Protein AF-A0A1E3X2F4-F1 (afdb_monomer_lite)

InterPro domains:
  IPR011518 Transposase, Rhodopirellula-type [PF07592] (259-583)

Structure (mmCIF, N/CA/C/O backbone):
data_AF-A0A1E3X2F4-F1
#
_entry.id   AF-A0A1E3X2F4-F1
#
loop_
_atom_site.group_PDB
_atom_site.id
_atom_site.type_symbol
_atom_site.label_atom_id
_atom_site.label_alt_id
_atom_site.label_comp_id
_atom_site.label_asym_id
_atom_site.label_entity_id
_atom_site.label_seq_id
_atom_site.pdbx_PDB_ins_code
_atom_site.Cartn_x
_atom_site.Cartn_y
_atom_site.Cartn_z
_atom_site.occupancy
_atom_site.B_iso_or_equiv
_atom_site.auth_seq_id
_atom_site.auth_comp_id
_atom_site.auth_asym_id
_atom_site.auth_atom_id
_atom_site.pdbx_PDB_model_num
ATOM 1 N N . MET A 1 1 ? -54.433 -68.604 -12.512 1.00 38.53 1 MET A N 1
ATOM 2 C CA . MET A 1 1 ? -53.400 -68.621 -13.572 1.00 38.53 1 MET A CA 1
ATOM 3 C C . MET A 1 1 ? -52.615 -67.320 -13.509 1.00 38.53 1 MET A C 1
ATOM 5 O O . MET A 1 1 ? -53.111 -66.286 -13.938 1.00 38.53 1 MET A O 1
ATOM 9 N N . VAL A 1 2 ? -51.436 -67.338 -12.883 1.00 40.03 2 VAL A N 1
ATOM 10 C CA . VAL A 1 2 ? -50.566 -66.157 -12.807 1.00 40.03 2 VAL A CA 1
ATOM 11 C C . VAL A 1 2 ? -49.988 -65.940 -14.199 1.00 40.03 2 VAL A C 1
ATOM 13 O O . VAL A 1 2 ? -49.239 -66.771 -14.701 1.00 40.03 2 VAL A O 1
ATOM 16 N N . ASN A 1 3 ? -50.406 -64.857 -14.847 1.00 39.03 3 ASN A N 1
ATOM 17 C CA . ASN A 1 3 ? -49.977 -64.481 -16.185 1.00 39.03 3 ASN A CA 1
ATOM 18 C C . ASN A 1 3 ? -48.478 -64.136 -16.125 1.00 39.03 3 ASN A C 1
ATOM 20 O O . ASN A 1 3 ? -48.104 -63.013 -15.774 1.00 39.03 3 ASN A O 1
ATOM 24 N N . ILE A 1 4 ? -47.606 -65.124 -16.363 1.00 51.66 4 ILE A N 1
ATOM 25 C CA . ILE A 1 4 ? -46.156 -64.923 -16.415 1.00 51.66 4 ILE A CA 1
ATOM 26 C C . ILE A 1 4 ? -45.914 -63.985 -17.593 1.00 51.66 4 ILE A C 1
ATOM 28 O O . ILE A 1 4 ? -45.922 -64.408 -18.745 1.00 51.66 4 ILE A O 1
ATOM 32 N N . LYS A 1 5 ? -45.738 -62.688 -17.311 1.00 61.31 5 LYS A N 1
ATOM 33 C CA . LYS A 1 5 ? -45.392 -61.688 -18.324 1.00 61.31 5 LYS A CA 1
ATOM 34 C C . LYS A 1 5 ? -44.073 -62.105 -18.978 1.00 61.31 5 LYS A C 1
ATOM 36 O O . LYS A 1 5 ? -42.988 -61.831 -18.468 1.00 61.31 5 LYS A O 1
ATOM 41 N N . THR A 1 6 ? -44.156 -62.781 -20.117 1.00 65.81 6 THR A N 1
ATOM 42 C CA . THR A 1 6 ? -43.002 -63.150 -20.933 1.00 65.81 6 THR A CA 1
ATOM 43 C C . THR A 1 6 ? -42.505 -61.914 -21.674 1.00 65.81 6 THR A C 1
ATOM 45 O O . THR A 1 6 ? -43.051 -61.500 -22.699 1.00 65.81 6 THR A O 1
ATOM 48 N N . TYR A 1 7 ? -41.460 -61.293 -21.132 1.00 78.88 7 TYR A N 1
ATOM 49 C CA . TYR A 1 7 ? -40.773 -60.165 -21.756 1.00 78.88 7 TYR A CA 1
ATOM 50 C C . TYR A 1 7 ? -39.941 -60.661 -22.947 1.00 78.88 7 TYR A C 1
ATOM 52 O O . TYR A 1 7 ? -38.966 -61.388 -22.765 1.00 78.88 7 TYR A O 1
ATOM 60 N N . SER A 1 8 ? -40.321 -60.281 -24.169 1.00 82.06 8 SER A N 1
ATOM 61 C CA . SER A 1 8 ? -39.659 -60.725 -25.404 1.00 82.06 8 SER A CA 1
ATOM 62 C C . SER A 1 8 ? -38.738 -59.646 -25.977 1.00 82.06 8 SER A C 1
ATOM 64 O O . SER A 1 8 ? -39.164 -58.508 -26.193 1.00 82.06 8 SER A O 1
ATOM 66 N N . SER A 1 9 ? -37.493 -60.016 -26.292 1.00 84.38 9 SER A N 1
ATOM 67 C CA . SER A 1 9 ? -36.526 -59.162 -26.997 1.00 84.38 9 SER A CA 1
ATOM 68 C C . SER A 1 9 ? -36.988 -58.804 -28.419 1.00 84.38 9 SER A C 1
ATOM 70 O O . SER A 1 9 ? -36.629 -57.745 -28.933 1.00 84.38 9 SER A O 1
ATOM 72 N N . ALA A 1 10 ? -37.894 -59.587 -29.023 1.00 85.50 10 ALA A N 1
ATOM 73 C CA . ALA A 1 10 ? -38.487 -59.279 -30.326 1.00 85.50 10 ALA A CA 1
ATOM 74 C C . ALA A 1 10 ? -39.312 -57.976 -30.323 1.00 85.50 10 ALA A C 1
ATOM 76 O O . ALA A 1 10 ? -39.322 -57.259 -31.324 1.00 85.50 10 ALA A O 1
ATOM 77 N N . LYS A 1 11 ? -39.960 -57.626 -29.198 1.00 87.00 11 LYS A N 1
ATOM 78 C CA . LYS A 1 11 ? -40.710 -56.360 -29.066 1.00 87.00 11 LYS A CA 1
ATOM 79 C C . LYS A 1 11 ? -39.778 -55.149 -29.102 1.00 87.00 11 LYS A C 1
ATOM 81 O O . LYS A 1 11 ? -40.048 -54.188 -29.816 1.00 87.00 11 LYS A O 1
ATOM 86 N N . ILE A 1 12 ? -38.650 -55.232 -28.391 1.00 87.62 12 ILE A N 1
ATOM 87 C CA . ILE A 1 12 ? -37.599 -54.205 -28.419 1.00 87.62 12 ILE A CA 1
ATOM 88 C C . ILE A 1 12 ? -37.024 -54.070 -29.831 1.00 87.62 12 ILE A C 1
ATOM 90 O O . ILE A 1 12 ? -36.872 -52.957 -30.329 1.00 87.62 12 ILE A O 1
ATOM 94 N N . LYS A 1 13 ? -36.735 -55.201 -30.488 1.00 89.62 13 LYS A N 1
ATOM 95 C CA . LYS A 1 13 ? -36.186 -55.223 -31.847 1.00 89.62 13 LYS A CA 1
ATOM 96 C C . LYS A 1 13 ? -37.106 -54.508 -32.843 1.00 89.62 13 LYS A C 1
ATOM 98 O O . LYS A 1 13 ? -36.640 -53.599 -33.520 1.00 89.62 13 LYS A O 1
ATOM 103 N N . ARG A 1 14 ? -38.404 -54.840 -32.872 1.00 88.81 14 ARG A N 1
ATOM 104 C CA . ARG A 1 14 ? -39.394 -54.174 -33.744 1.00 88.81 14 ARG A CA 1
ATOM 105 C C . ARG A 1 14 ? -39.491 -52.673 -33.472 1.00 88.81 14 ARG A C 1
ATOM 107 O O . ARG A 1 14 ? -39.509 -51.875 -34.403 1.00 88.81 14 ARG A O 1
ATOM 114 N N . TYR A 1 15 ? -39.496 -52.280 -32.198 1.00 89.69 15 TYR A N 1
ATOM 115 C CA . TYR A 1 15 ? -39.545 -50.868 -31.823 1.00 89.69 15 TYR A CA 1
ATOM 116 C C . TYR A 1 15 ? -38.307 -50.097 -32.312 1.00 89.69 15 TYR A C 1
ATOM 118 O O . TYR A 1 15 ? -38.425 -49.012 -32.876 1.00 89.69 15 TYR A O 1
ATOM 126 N N . LEU A 1 16 ? -37.112 -50.670 -32.151 1.00 89.31 16 LEU A N 1
ATOM 127 C CA . LEU A 1 16 ? -35.869 -50.062 -32.629 1.00 89.31 16 LEU A CA 1
ATOM 128 C C . LEU A 1 16 ? -35.743 -50.069 -34.159 1.00 89.31 16 LEU A C 1
ATOM 130 O O . LEU A 1 16 ? -35.122 -49.167 -34.712 1.00 89.31 16 LEU A O 1
ATOM 134 N N . GLU A 1 17 ? -36.339 -51.038 -34.856 1.00 89.62 17 GLU A N 1
ATOM 135 C CA . GLU A 1 17 ? -36.447 -51.028 -36.322 1.00 89.62 17 GLU A CA 1
ATOM 136 C C . GLU A 1 17 ? -37.331 -49.873 -36.810 1.00 89.62 17 GLU A C 1
ATOM 138 O O . GLU A 1 17 ? -36.963 -49.182 -37.757 1.00 89.62 17 GLU A O 1
ATOM 143 N N . GLN A 1 18 ? -38.447 -49.612 -36.123 1.00 88.62 18 GLN A N 1
ATOM 144 C CA . GLN A 1 18 ? -39.388 -48.551 -36.486 1.00 88.62 18 GLN A CA 1
ATOM 145 C C . GLN A 1 18 ? -38.873 -47.146 -36.131 1.00 88.62 18 GLN A C 1
ATOM 147 O O . GLN A 1 18 ? -38.914 -46.236 -36.956 1.00 88.62 18 GLN A O 1
ATOM 152 N N . TYR A 1 19 ? -38.378 -46.947 -34.906 1.00 87.38 19 TYR A N 1
ATOM 153 C CA . TYR A 1 19 ? -38.035 -45.616 -34.381 1.00 87.38 19 TYR A CA 1
ATOM 154 C C . TYR A 1 19 ? -36.537 -45.281 -34.434 1.00 87.38 19 TYR A C 1
ATOM 156 O O . TYR A 1 19 ? -36.149 -44.166 -34.064 1.00 87.38 19 TYR A O 1
ATOM 164 N N . LYS A 1 20 ? -35.711 -46.216 -34.930 1.00 89.31 20 LYS A N 1
ATOM 165 C CA . LYS A 1 20 ? -34.240 -46.181 -35.078 1.00 89.31 20 LYS A CA 1
ATOM 166 C C . LYS A 1 20 ? -33.445 -46.136 -33.772 1.00 89.31 20 LYS A C 1
ATOM 168 O O . LYS A 1 20 ? -32.431 -46.821 -33.662 1.00 89.31 20 LYS A O 1
ATOM 173 N N . ILE A 1 21 ? -33.887 -45.344 -32.795 1.00 92.38 21 ILE A N 1
ATOM 174 C CA . ILE A 1 21 ? -33.276 -45.231 -31.467 1.00 92.38 21 ILE A CA 1
ATOM 175 C C . ILE A 1 21 ? -34.346 -45.218 -30.372 1.00 92.38 21 ILE A C 1
ATOM 177 O O . ILE A 1 21 ? -35.455 -44.735 -30.600 1.00 92.38 21 ILE A O 1
ATOM 181 N N . ALA A 1 22 ? -34.001 -45.687 -29.174 1.00 92.19 22 ALA A N 1
ATOM 182 C CA . ALA A 1 22 ? -34.878 -45.645 -28.001 1.00 92.19 22 ALA A CA 1
ATOM 183 C C . ALA A 1 22 ? -34.096 -45.333 -26.720 1.00 92.19 22 ALA A C 1
ATOM 185 O O . ALA A 1 22 ? -32.913 -45.662 -26.611 1.00 92.19 22 ALA A O 1
ATOM 186 N N . THR A 1 23 ? -34.753 -44.718 -25.738 1.00 93.19 23 THR A N 1
ATOM 187 C CA . THR A 1 23 ? -34.213 -44.547 -24.384 1.00 93.19 23 THR A CA 1
ATOM 188 C C . THR A 1 23 ? -34.630 -45.699 -23.472 1.00 93.19 23 THR A C 1
ATOM 190 O O . THR A 1 23 ? -35.534 -46.471 -23.785 1.00 93.19 23 THR A O 1
ATOM 193 N N . MET A 1 24 ? -34.005 -45.805 -22.298 1.00 91.56 24 MET A N 1
ATOM 194 C CA . MET A 1 24 ? -34.401 -46.797 -21.288 1.00 91.56 24 MET A CA 1
ATOM 195 C C . MET A 1 24 ? -35.886 -46.687 -20.896 1.00 91.56 24 MET A C 1
ATOM 197 O O . MET A 1 24 ? -36.530 -47.709 -20.684 1.00 91.56 24 MET A O 1
ATOM 201 N N . GLU A 1 25 ? -36.439 -45.474 -20.832 1.00 91.56 25 GLU A N 1
ATOM 202 C CA . GLU A 1 25 ? -37.851 -45.259 -20.487 1.00 91.56 25 GLU A CA 1
ATOM 203 C C . GLU A 1 25 ? -38.796 -45.717 -21.604 1.00 91.56 25 GLU A C 1
ATOM 205 O O . GLU A 1 25 ? -39.827 -46.329 -21.331 1.00 91.56 25 GLU A O 1
ATOM 210 N N . ASP A 1 26 ? -38.416 -45.522 -22.868 1.00 90.94 26 ASP A N 1
ATOM 211 C CA . ASP A 1 26 ? -39.188 -46.039 -24.005 1.00 90.94 26 ASP A CA 1
ATOM 212 C C . ASP A 1 26 ? -39.206 -47.572 -23.991 1.00 90.94 26 ASP A C 1
ATOM 214 O O . ASP A 1 26 ? -40.242 -48.205 -24.178 1.00 90.94 26 ASP A O 1
ATOM 218 N N . LEU A 1 27 ? -38.061 -48.186 -23.689 1.00 90.44 27 LEU A N 1
ATOM 219 C CA . LEU A 1 27 ? -37.915 -49.640 -23.644 1.00 90.44 27 LEU A CA 1
ATOM 220 C C . LEU A 1 27 ? -38.674 -50.283 -22.473 1.00 90.44 27 LEU A C 1
ATOM 222 O O . LEU A 1 27 ? -39.227 -51.374 -22.635 1.00 90.44 27 LEU A O 1
ATOM 226 N N . LYS A 1 28 ? -38.751 -49.606 -21.319 1.00 91.38 28 LYS A N 1
ATOM 227 C CA . LYS A 1 28 ? -39.624 -49.997 -20.198 1.00 91.38 28 LYS A CA 1
ATOM 228 C C . LYS A 1 28 ? -41.093 -50.023 -20.616 1.00 91.38 28 LYS A C 1
ATOM 230 O O . LYS A 1 28 ? -41.769 -51.025 -20.381 1.00 91.38 28 LYS A O 1
ATOM 235 N N . LYS A 1 29 ? -41.559 -48.978 -21.315 1.00 90.56 29 LYS A N 1
ATOM 236 C CA . LYS A 1 29 ? -42.928 -48.901 -21.855 1.00 90.56 29 LYS A CA 1
ATOM 237 C C . LYS A 1 29 ? -43.209 -50.020 -22.859 1.00 90.56 29 LYS A C 1
ATOM 239 O O . LYS A 1 29 ? -44.233 -50.685 -22.753 1.00 90.56 29 LYS A O 1
ATOM 244 N N . VAL A 1 30 ? -42.276 -50.292 -23.776 1.00 88.69 30 VAL A N 1
ATOM 245 C CA . VAL A 1 30 ? -42.400 -51.364 -24.786 1.00 88.69 30 VAL A CA 1
ATOM 246 C C . VAL A 1 30 ? -42.500 -52.755 -24.151 1.00 88.69 30 VAL A C 1
ATOM 248 O O . VAL A 1 30 ? -43.237 -53.614 -24.640 1.00 88.69 30 VAL A O 1
ATOM 251 N N . LEU A 1 31 ? -41.764 -52.998 -23.063 1.00 87.69 31 LEU A N 1
ATOM 252 C CA . LEU A 1 31 ? -41.817 -54.266 -22.336 1.00 87.69 31 LEU A CA 1
ATOM 253 C C . LEU A 1 31 ? -42.935 -54.331 -21.283 1.00 87.69 31 LEU A C 1
ATOM 255 O O . LEU A 1 31 ? -43.250 -55.428 -20.828 1.00 87.69 31 LEU A O 1
ATOM 259 N N . GLY A 1 32 ? -43.543 -53.204 -20.905 1.00 85.31 32 GLY A N 1
ATOM 260 C CA . GLY A 1 32 ? -44.568 -53.139 -19.859 1.00 85.31 32 GLY A CA 1
ATOM 261 C C . GLY A 1 32 ? -44.026 -53.468 -18.463 1.00 85.31 32 GLY A C 1
ATOM 262 O O . GLY A 1 32 ? -44.705 -54.150 -17.687 1.00 85.31 32 GLY A O 1
ATOM 263 N N . THR A 1 33 ? -42.788 -53.046 -18.173 1.00 87.00 33 THR A N 1
ATOM 264 C CA . THR A 1 33 ? -42.112 -53.220 -16.877 1.00 87.00 33 THR A CA 1
ATOM 265 C C . THR A 1 33 ? -41.353 -51.961 -16.478 1.00 87.00 33 THR A C 1
ATOM 267 O O . THR A 1 33 ? -40.645 -51.379 -17.295 1.00 87.00 33 THR A O 1
ATOM 270 N N . ASP A 1 34 ? -41.417 -51.598 -15.200 1.00 85.75 34 ASP A N 1
ATOM 271 C CA . ASP A 1 34 ? -40.628 -50.493 -14.643 1.00 85.75 34 ASP A CA 1
ATOM 272 C C . ASP A 1 34 ? -39.233 -50.938 -14.164 1.00 85.75 34 ASP A C 1
ATOM 274 O O . ASP A 1 34 ? -38.370 -50.117 -13.833 1.00 85.75 34 ASP A O 1
ATOM 278 N N . VAL A 1 35 ? -38.961 -52.250 -14.178 1.00 89.06 35 VAL A N 1
ATOM 279 C CA . VAL A 1 35 ? -37.714 -52.835 -13.676 1.00 89.06 35 VAL A CA 1
ATOM 280 C C . VAL A 1 35 ? -36.609 -52.742 -14.730 1.00 89.06 35 VAL A C 1
ATOM 282 O O . VAL A 1 35 ? -36.554 -53.509 -15.695 1.00 89.06 35 VAL A O 1
ATOM 285 N N . ARG A 1 36 ? -35.650 -51.836 -14.500 1.00 88.06 36 ARG A N 1
ATOM 286 C CA . ARG A 1 36 ? -34.497 -51.587 -15.388 1.00 88.06 36 ARG A CA 1
ATOM 287 C C . ARG A 1 36 ? -33.690 -52.851 -15.715 1.00 88.06 36 ARG A C 1
ATOM 289 O O . ARG A 1 36 ? -33.275 -53.026 -16.858 1.00 88.06 36 ARG A O 1
ATOM 296 N N . MET A 1 37 ? -33.470 -53.735 -14.739 1.00 89.00 37 MET A N 1
ATOM 297 C CA . MET A 1 37 ? -32.678 -54.959 -14.936 1.00 89.00 37 MET A CA 1
ATOM 298 C C . MET A 1 37 ? -33.331 -55.945 -15.911 1.00 89.00 37 MET A C 1
ATOM 300 O O . MET A 1 37 ? -32.629 -56.590 -16.691 1.00 89.00 37 MET A O 1
ATOM 304 N N . THR A 1 38 ? -34.663 -56.009 -15.933 1.00 87.75 38 THR A N 1
ATOM 305 C CA . THR A 1 38 ? -35.421 -56.851 -16.869 1.00 87.75 38 THR A CA 1
ATOM 306 C C . THR A 1 38 ? -35.215 -56.389 -18.310 1.00 87.75 38 THR A C 1
ATOM 308 O O . THR A 1 38 ? -34.943 -57.214 -19.184 1.00 87.75 38 THR A O 1
ATOM 311 N N . VAL A 1 39 ? -35.257 -55.072 -18.545 1.00 87.00 39 VAL A N 1
ATOM 312 C CA . VAL A 1 39 ? -34.962 -54.468 -19.853 1.00 87.00 39 VAL A CA 1
ATOM 313 C C . VAL A 1 39 ? -33.504 -54.720 -20.248 1.00 87.00 39 VAL A C 1
ATOM 315 O O . VAL A 1 39 ? -33.247 -55.199 -21.348 1.00 87.00 39 VAL A O 1
ATOM 318 N N . PHE A 1 40 ? -32.547 -54.492 -19.340 1.00 86.69 40 PHE A N 1
ATOM 319 C CA . PHE A 1 40 ? -31.118 -54.730 -19.593 1.00 86.69 40 PHE A CA 1
ATOM 320 C C . PHE A 1 40 ? -30.811 -56.173 -20.004 1.00 86.69 40 PHE A C 1
ATOM 322 O O . PHE A 1 40 ? -30.033 -56.390 -20.932 1.00 86.69 40 PHE A O 1
ATOM 329 N N . ARG A 1 41 ? -31.433 -57.162 -19.347 1.00 87.19 41 ARG A N 1
ATOM 330 C CA . ARG A 1 41 ? -31.260 -58.579 -19.697 1.00 87.19 41 ARG A CA 1
ATOM 331 C C . ARG A 1 41 ? -31.702 -58.863 -21.133 1.00 87.19 41 ARG A C 1
ATOM 333 O O . ARG A 1 41 ? -31.017 -59.595 -21.831 1.00 87.19 41 ARG A O 1
ATOM 340 N N . LYS A 1 42 ? -32.798 -58.245 -21.580 1.00 88.38 42 LYS A N 1
ATOM 341 C CA . LYS A 1 42 ? -33.319 -58.401 -22.947 1.00 88.38 42 LYS A CA 1
ATOM 342 C C . LYS A 1 42 ? -32.574 -57.581 -23.990 1.00 88.38 42 LYS A C 1
ATOM 344 O O . LYS A 1 42 ? -32.486 -58.017 -25.131 1.00 88.38 42 LYS A O 1
ATOM 349 N N . LEU A 1 43 ? -31.976 -56.455 -23.609 1.00 86.62 43 LEU A N 1
ATOM 350 C CA . LEU A 1 43 ? -31.058 -55.728 -24.487 1.00 86.62 43 LEU A CA 1
ATOM 351 C C . LEU A 1 43 ? -29.789 -56.542 -24.775 1.00 86.62 43 LEU A C 1
ATOM 353 O O . LEU A 1 43 ? -29.350 -56.566 -25.915 1.00 86.62 43 LEU A O 1
ATOM 357 N N . LYS A 1 44 ? -29.237 -57.272 -23.794 1.00 86.31 44 LYS A N 1
ATOM 358 C CA . LYS A 1 44 ? -28.046 -58.121 -24.007 1.00 86.31 44 LYS A CA 1
ATOM 359 C C . LYS A 1 44 ? -28.235 -59.225 -25.059 1.00 86.31 44 LYS A C 1
ATOM 361 O O . LYS A 1 44 ? -27.247 -59.702 -25.597 1.00 86.31 44 LYS A O 1
ATOM 366 N N . GLU A 1 45 ? -29.474 -59.624 -25.345 1.00 88.44 45 GLU A N 1
ATOM 367 C CA . GLU A 1 45 ? -29.801 -60.636 -26.362 1.00 88.44 45 GLU A CA 1
ATOM 368 C C . GLU A 1 45 ? -29.762 -60.077 -27.801 1.00 88.44 45 GLU A C 1
ATOM 370 O O . GLU A 1 45 ? -29.898 -60.836 -28.757 1.00 88.44 45 GLU A O 1
ATOM 375 N N . LEU A 1 46 ? -29.615 -58.757 -27.979 1.00 88.12 46 LEU A N 1
ATOM 376 C CA . LEU A 1 46 ? -29.668 -58.090 -29.280 1.00 88.12 46 LEU A CA 1
ATOM 377 C C . LEU A 1 46 ? -28.325 -57.415 -29.617 1.00 88.12 46 LEU A C 1
ATOM 379 O O . LEU A 1 46 ? -27.704 -56.821 -28.733 1.00 88.12 46 LEU A O 1
ATOM 383 N N . PRO A 1 47 ? -27.899 -57.415 -30.896 1.00 88.38 47 PRO A N 1
ATOM 384 C CA . PRO A 1 47 ? -26.725 -56.667 -31.341 1.00 88.38 47 PRO A CA 1
ATOM 385 C C . PRO A 1 47 ? -27.049 -55.167 -31.351 1.00 88.38 47 PRO A C 1
ATOM 387 O O . PRO A 1 47 ? -27.646 -54.634 -32.294 1.00 88.38 47 PRO A O 1
ATOM 390 N N . LEU A 1 48 ? -26.719 -54.494 -30.250 1.00 90.12 48 LEU A N 1
ATOM 391 C CA . LEU A 1 48 ? -27.051 -53.095 -29.990 1.00 90.12 48 LEU A CA 1
ATOM 392 C C . LEU A 1 48 ? -25.800 -52.255 -29.760 1.00 90.12 48 LEU A C 1
ATOM 394 O O . LEU A 1 48 ? -24.811 -52.716 -29.195 1.00 90.12 48 LEU A O 1
ATOM 398 N N . ARG A 1 49 ? -25.910 -50.968 -30.082 1.00 90.50 49 ARG A N 1
ATOM 399 C CA . ARG A 1 49 ? -24.959 -49.934 -29.671 1.00 90.50 49 ARG A CA 1
ATOM 400 C C . ARG A 1 49 ? -25.642 -48.853 -28.861 1.00 90.50 49 ARG A C 1
ATOM 402 O O . ARG A 1 49 ? -26.810 -48.528 -29.075 1.00 90.50 49 ARG A O 1
ATOM 409 N N . THR A 1 50 ? -24.879 -48.285 -27.937 1.00 92.19 50 THR A N 1
ATOM 410 C CA . THR A 1 50 ? -25.280 -47.131 -27.135 1.00 92.19 50 THR A CA 1
ATOM 411 C C . THR A 1 50 ? -24.672 -45.857 -27.693 1.00 92.19 50 THR A C 1
ATOM 413 O O . THR A 1 50 ? -23.545 -45.874 -28.189 1.00 92.19 50 THR A O 1
ATOM 416 N N . SER A 1 51 ? -25.382 -44.741 -27.568 1.00 93.56 51 SER A N 1
ATOM 417 C CA . SER A 1 51 ? -24.866 -43.440 -27.981 1.00 93.56 51 SER A CA 1
ATOM 418 C C . SER A 1 51 ? -23.642 -43.056 -27.150 1.00 93.56 51 SER A C 1
ATOM 420 O O . SER A 1 51 ? -23.657 -43.168 -25.926 1.00 93.56 51 SER A O 1
ATOM 422 N N . TYR A 1 52 ? -22.585 -42.541 -27.775 1.00 92.62 52 TYR A N 1
ATOM 423 C CA . TYR A 1 52 ? -21.513 -41.913 -26.998 1.00 92.62 52 TYR A CA 1
ATOM 424 C C . TYR A 1 52 ? -21.945 -40.530 -26.491 1.00 92.62 52 TYR A C 1
ATOM 426 O O . TYR A 1 52 ? -21.459 -40.070 -25.456 1.00 92.62 52 TYR A O 1
ATOM 434 N N . SER A 1 53 ? -22.888 -39.875 -27.183 1.00 89.31 53 SER A N 1
ATOM 435 C CA . SER A 1 53 ? -23.523 -38.650 -26.698 1.00 89.31 53 SER A CA 1
ATOM 436 C C . SER A 1 53 ? -24.603 -38.947 -25.657 1.00 89.31 53 SER A C 1
ATOM 438 O O . SER A 1 53 ? -25.009 -40.096 -25.454 1.00 89.31 53 SER A O 1
ATOM 440 N N . HIS A 1 54 ? -25.056 -37.904 -24.953 1.00 89.81 54 HIS A N 1
ATOM 441 C CA . HIS A 1 54 ? -26.089 -38.003 -23.913 1.00 89.81 54 HIS A CA 1
ATOM 442 C C . HIS A 1 54 ? -25.794 -39.074 -22.844 1.00 89.81 54 HIS A C 1
ATOM 444 O O . HIS A 1 54 ? -26.718 -39.642 -22.267 1.00 89.81 54 HIS A O 1
ATOM 450 N N . ARG A 1 55 ? -24.509 -39.361 -22.578 1.00 87.56 55 ARG A N 1
ATOM 451 C CA . ARG A 1 55 ? -24.045 -40.325 -21.562 1.00 87.56 55 ARG A CA 1
ATOM 452 C C . ARG A 1 55 ? -24.598 -41.751 -21.750 1.00 87.56 55 ARG A C 1
ATOM 454 O O . ARG A 1 55 ? -24.965 -42.391 -20.768 1.00 87.56 55 ARG A O 1
ATOM 461 N N . GLY A 1 56 ? -24.692 -42.255 -22.985 1.00 87.25 56 GLY A N 1
ATOM 462 C CA . GLY A 1 56 ? -25.169 -43.629 -23.222 1.00 87.25 56 GLY A CA 1
ATOM 463 C C . GLY A 1 56 ? -26.681 -43.812 -23.110 1.00 87.25 56 GLY A C 1
ATOM 464 O O . GLY A 1 56 ? -27.149 -44.935 -22.941 1.00 87.25 56 GLY A O 1
ATOM 465 N N . LYS A 1 57 ? -27.458 -42.722 -23.160 1.00 91.25 57 LYS A N 1
ATOM 466 C CA . LYS A 1 57 ? -28.913 -42.757 -22.947 1.00 91.25 57 LYS A CA 1
ATOM 467 C C . LYS A 1 57 ? -29.684 -43.479 -24.058 1.00 91.25 57 LYS A C 1
ATOM 469 O O . LYS A 1 57 ? -30.740 -44.042 -23.768 1.00 91.25 57 LYS A O 1
ATOM 474 N N . TYR A 1 58 ? -29.192 -43.438 -25.296 1.00 93.19 58 TYR A N 1
ATOM 475 C CA . TYR A 1 58 ? -29.901 -43.970 -26.459 1.00 93.19 58 TYR A CA 1
ATOM 476 C C . TYR A 1 58 ? -29.313 -45.300 -26.922 1.00 93.19 58 TYR A C 1
ATOM 478 O O . TYR A 1 58 ? -28.095 -45.459 -26.971 1.00 93.19 58 TYR A O 1
ATOM 486 N N . TYR A 1 59 ? -30.191 -46.223 -27.304 1.00 93.00 59 TYR A N 1
ATOM 487 C CA . TYR A 1 59 ? -29.871 -47.551 -27.822 1.00 93.00 59 TYR A CA 1
ATOM 488 C C . TYR A 1 59 ? -30.327 -47.654 -29.275 1.00 93.00 59 TYR A C 1
ATOM 490 O O . TYR A 1 59 ? -31.410 -47.175 -29.610 1.00 93.00 59 TYR A O 1
ATOM 498 N N . ALA A 1 60 ? -29.521 -48.294 -30.115 1.00 92.56 60 ALA A N 1
ATOM 499 C CA . ALA A 1 60 ? -29.804 -48.527 -31.527 1.00 92.56 60 ALA A CA 1
ATOM 500 C C . ALA A 1 60 ? -29.361 -49.939 -31.928 1.00 92.56 60 ALA A C 1
ATOM 502 O O . ALA A 1 60 ? -28.372 -50.448 -31.401 1.00 92.56 60 ALA A O 1
ATOM 503 N N . LEU A 1 61 ? -30.078 -50.573 -32.858 1.00 91.62 61 LEU A N 1
ATOM 504 C CA . LEU A 1 61 ? -29.673 -51.862 -33.432 1.00 91.62 61 LEU A CA 1
ATOM 505 C C . LEU A 1 61 ? -28.502 -51.664 -34.387 1.00 91.62 61 LEU A C 1
ATOM 507 O O . LEU A 1 61 ? -28.577 -50.793 -35.249 1.00 91.62 61 LEU A O 1
ATOM 511 N N . GLU A 1 62 ? -27.471 -52.506 -34.298 1.00 88.31 62 GLU A N 1
ATOM 512 C CA . GLU A 1 62 ? -26.276 -52.385 -35.147 1.00 88.31 62 GLU A CA 1
ATOM 513 C C . GLU A 1 62 ? -26.614 -52.368 -36.639 1.00 88.31 62 GLU A C 1
ATOM 515 O O . GLU A 1 62 ? -26.111 -51.523 -37.371 1.00 88.31 62 GLU A O 1
ATOM 520 N N . LYS A 1 63 ? -27.552 -53.215 -37.076 1.00 87.00 63 LYS A N 1
ATOM 521 C CA . LYS A 1 63 ? -28.004 -53.267 -38.475 1.00 87.00 63 LYS A CA 1
ATOM 522 C C . LYS A 1 63 ? -28.670 -51.982 -38.986 1.00 87.00 63 LYS A C 1
ATOM 524 O O . LYS A 1 63 ? -28.769 -51.783 -40.192 1.00 87.00 63 LYS A O 1
ATOM 529 N N . SER A 1 64 ? -29.183 -51.146 -38.084 1.00 84.50 64 SER A N 1
ATOM 530 C CA . SER A 1 64 ? -29.884 -49.903 -38.425 1.00 84.50 64 SER A CA 1
ATOM 531 C C . SER A 1 64 ? -28.937 -48.700 -38.476 1.00 84.50 64 SER A C 1
ATOM 533 O O . SER A 1 64 ? -29.348 -47.620 -38.902 1.00 84.50 64 SER A O 1
ATOM 535 N N . ILE A 1 65 ? -27.688 -48.874 -38.037 1.00 90.19 65 ILE A N 1
ATOM 536 C CA . ILE A 1 65 ? -26.666 -47.833 -37.985 1.00 90.19 65 ILE A CA 1
ATOM 537 C C . ILE A 1 65 ? -25.875 -47.858 -39.291 1.00 90.19 65 ILE A C 1
ATOM 539 O O . ILE A 1 65 ? -25.347 -48.892 -39.691 1.00 90.19 65 ILE A O 1
ATOM 543 N N . LYS A 1 66 ? -25.762 -46.700 -39.942 1.00 90.75 66 LYS A N 1
ATOM 544 C CA . LYS A 1 66 ? -24.922 -46.521 -41.130 1.00 90.75 66 LYS A CA 1
ATOM 545 C C . LYS A 1 66 ? -23.849 -45.494 -40.807 1.00 90.75 66 LYS A C 1
ATOM 547 O O . LYS A 1 66 ? -24.126 -44.300 -40.848 1.00 90.75 66 LYS A O 1
ATOM 552 N N . PHE A 1 67 ? -22.671 -45.967 -40.416 1.00 92.75 67 PHE A N 1
ATOM 553 C CA . PHE A 1 67 ? -21.553 -45.084 -40.102 1.00 92.75 67 PHE A CA 1
ATOM 554 C C . PHE A 1 67 ? -21.059 -44.358 -41.354 1.00 92.75 67 PHE A C 1
ATOM 556 O O . PHE A 1 67 ? -21.022 -44.934 -42.441 1.00 92.75 67 PHE A O 1
ATOM 563 N N . ASP A 1 68 ? -20.686 -43.097 -41.180 1.00 90.75 68 ASP A N 1
ATOM 564 C CA . ASP A 1 68 ? -19.987 -42.313 -42.188 1.00 90.75 68 ASP A CA 1
ATOM 565 C C . ASP A 1 68 ? -18.511 -42.742 -42.321 1.00 90.75 68 ASP A C 1
ATOM 567 O O . ASP A 1 68 ? -18.039 -43.682 -41.671 1.00 90.75 68 ASP A O 1
ATOM 571 N N . SER A 1 69 ? -17.756 -42.034 -43.165 1.00 87.75 69 SER A N 1
ATOM 572 C CA . SER A 1 69 ? -16.324 -42.281 -43.382 1.00 87.75 69 SER A CA 1
ATOM 573 C C . SER A 1 69 ? -15.462 -42.082 -42.128 1.00 87.75 69 SER A C 1
ATOM 575 O O . SER A 1 69 ? -14.352 -42.613 -42.058 1.00 87.75 69 SER A O 1
ATOM 577 N N . LEU A 1 70 ? -15.959 -41.354 -41.124 1.00 88.12 70 LEU A N 1
ATOM 578 C CA . LEU A 1 70 ? -15.291 -41.137 -39.842 1.00 88.12 70 LEU A CA 1
ATOM 579 C C . LEU A 1 70 ? -15.676 -42.193 -38.796 1.00 88.12 70 LEU A C 1
ATOM 581 O O . LEU A 1 70 ? -15.068 -42.243 -37.724 1.00 88.12 70 LEU A O 1
ATOM 585 N N . GLY A 1 71 ? -16.631 -43.074 -39.099 1.00 92.00 71 GLY A N 1
ATOM 586 C CA . GLY A 1 71 ? -17.141 -44.068 -38.160 1.00 92.00 71 GLY A CA 1
ATOM 587 C C . GLY A 1 71 ? -18.214 -43.516 -37.220 1.00 92.00 71 GLY A C 1
ATOM 588 O O . GLY A 1 71 ? -18.444 -44.096 -36.156 1.00 92.00 71 GLY A O 1
ATOM 589 N N . LEU A 1 72 ? -18.852 -42.396 -37.570 1.00 93.81 72 LEU A N 1
ATOM 590 C CA . LEU A 1 72 ? -19.881 -41.731 -36.775 1.00 93.81 72 LEU A CA 1
ATOM 591 C C . LEU A 1 72 ? -21.256 -41.885 -37.427 1.00 93.81 72 LEU A C 1
ATOM 593 O O . LEU A 1 72 ? -21.403 -41.988 -38.641 1.00 93.81 72 LEU A O 1
ATOM 597 N N . TRP A 1 73 ? -22.293 -41.953 -36.601 1.00 94.75 73 TRP A N 1
ATOM 598 C CA . TRP A 1 73 ? -23.678 -41.963 -37.058 1.00 94.75 73 TRP A CA 1
ATOM 599 C C . TRP A 1 73 ? -24.540 -41.171 -36.090 1.00 94.75 73 TRP A C 1
ATOM 601 O O . TRP A 1 73 ? -24.388 -41.301 -34.871 1.00 94.75 73 TRP A O 1
ATOM 611 N N . SER A 1 74 ? -25.472 -40.383 -36.620 1.00 92.12 74 SER A N 1
ATOM 612 C CA . SER A 1 74 ? -26.412 -39.613 -35.815 1.00 92.12 74 SER A CA 1
ATOM 613 C C . SER A 1 74 ? -27.863 -39.931 -36.152 1.00 92.12 74 SER A C 1
ATOM 615 O O . SER A 1 74 ? -28.232 -40.252 -37.281 1.00 92.12 74 SER A O 1
ATOM 617 N N . SER A 1 75 ? -28.709 -39.843 -35.130 1.00 89.31 75 SER A N 1
ATOM 618 C CA . SER A 1 75 ? -30.160 -39.923 -35.261 1.00 89.31 75 SER A CA 1
ATOM 619 C C . SER A 1 75 ? -30.799 -39.117 -34.139 1.00 89.31 75 SER A C 1
ATOM 621 O O . SER A 1 75 ? -30.442 -39.299 -32.977 1.00 89.31 75 SER A O 1
ATOM 623 N N . LYS A 1 76 ? -31.740 -38.220 -34.468 1.00 86.12 76 LYS A N 1
ATOM 624 C CA . LYS A 1 76 ? -32.442 -37.345 -33.502 1.00 86.12 76 LYS A CA 1
ATOM 625 C C . LYS A 1 76 ? -31.483 -36.687 -32.488 1.00 86.12 76 LYS A C 1
ATOM 627 O O . LYS A 1 76 ? -31.716 -36.730 -31.282 1.00 86.12 76 LYS A O 1
ATOM 632 N N . SER A 1 77 ? -30.362 -36.156 -32.983 1.00 86.94 77 SER A N 1
ATOM 633 C CA . SER A 1 77 ? -29.295 -35.511 -32.192 1.00 86.94 77 SER A CA 1
ATOM 634 C C . SER A 1 77 ? -28.512 -36.430 -31.235 1.00 86.94 77 SER A C 1
ATOM 636 O O . SER A 1 77 ? -27.591 -35.976 -30.554 1.00 86.94 77 SER A O 1
ATOM 638 N N . ALA A 1 78 ? -28.819 -37.728 -31.184 1.00 91.38 78 ALA A N 1
ATOM 639 C CA . ALA A 1 78 ? -27.993 -38.731 -30.523 1.00 91.38 78 ALA A CA 1
ATOM 640 C C . ALA A 1 78 ? -26.904 -39.228 -31.483 1.00 91.38 78 ALA A C 1
ATOM 642 O O . ALA A 1 78 ? -27.184 -39.496 -32.649 1.00 91.38 78 ALA A O 1
ATOM 643 N N . TRP A 1 79 ? -25.679 -39.376 -30.979 1.00 93.88 79 TRP A N 1
ATOM 644 C CA . TRP A 1 79 ? -24.501 -39.730 -31.766 1.00 93.88 79 TRP A CA 1
ATOM 645 C C . TRP A 1 79 ? -23.907 -41.051 -31.292 1.00 93.88 79 TRP A C 1
ATOM 647 O O . TRP A 1 79 ? -23.790 -41.304 -30.087 1.00 93.88 79 TRP A O 1
ATOM 657 N N . PHE A 1 80 ? -23.533 -41.881 -32.256 1.00 94.31 80 PHE A N 1
ATOM 658 C CA . PHE A 1 80 ? -23.006 -43.227 -32.088 1.00 94.31 80 PHE A CA 1
ATOM 659 C C . PHE A 1 80 ? -21.688 -43.347 -32.841 1.00 94.31 80 PHE A C 1
ATOM 661 O O . PHE A 1 80 ? -21.474 -42.686 -33.854 1.00 94.31 80 PHE A O 1
ATOM 668 N N . SER A 1 81 ? -20.812 -44.209 -32.337 1.00 94.38 81 SER A N 1
ATOM 669 C CA . SER A 1 81 ? -19.472 -44.407 -32.876 1.00 94.38 81 SER A CA 1
ATOM 670 C C . SER A 1 81 ? -19.215 -45.891 -33.083 1.00 94.38 81 SER A C 1
ATOM 672 O O . SER A 1 81 ? -19.564 -46.729 -32.238 1.00 94.38 81 SER A O 1
ATOM 674 N N . SER A 1 82 ? -18.562 -46.225 -34.192 1.00 92.19 82 SER A N 1
ATOM 675 C CA . SER A 1 82 ? -18.051 -47.571 -34.445 1.00 92.19 82 SER A CA 1
ATOM 676 C C . SER A 1 82 ? -17.012 -47.981 -33.393 1.00 92.19 82 SER A C 1
ATOM 678 O O . SER A 1 82 ? -16.883 -49.165 -33.082 1.00 92.19 82 SER A O 1
ATOM 680 N N . TYR A 1 83 ? -16.342 -47.001 -32.776 1.00 91.94 83 TYR A N 1
ATOM 681 C CA . TYR A 1 83 ? -15.309 -47.174 -31.752 1.00 91.94 83 TYR A CA 1
ATOM 682 C C . TYR A 1 83 ? -15.859 -47.283 -30.318 1.00 91.94 83 TYR A C 1
ATOM 684 O O . TYR A 1 83 ? -15.087 -47.400 -29.368 1.00 91.94 83 TYR A O 1
ATOM 692 N N . GLY A 1 84 ? -17.184 -47.265 -30.139 1.00 88.94 84 GLY A N 1
ATOM 693 C CA . GLY A 1 84 ? -17.824 -47.492 -28.843 1.00 88.94 84 GLY A CA 1
ATOM 694 C C . GLY A 1 84 ? -18.041 -46.207 -28.046 1.00 88.94 84 GLY A C 1
ATOM 695 O O . GLY A 1 84 ? -18.821 -45.348 -28.454 1.00 88.94 84 GLY A O 1
ATOM 696 N N . THR A 1 85 ? -17.419 -46.097 -26.867 1.00 92.00 85 THR A N 1
ATOM 697 C CA . THR A 1 85 ? -17.681 -44.977 -25.946 1.00 92.00 85 THR A CA 1
ATOM 698 C C . THR A 1 85 ? -17.030 -43.674 -26.416 1.00 92.00 85 THR A C 1
ATOM 700 O O . THR A 1 85 ? -16.168 -43.669 -27.298 1.00 92.00 85 THR A O 1
ATOM 703 N N . LEU A 1 86 ? -17.405 -42.548 -25.798 1.00 93.19 86 LEU A N 1
ATOM 704 C CA . LEU A 1 86 ? -16.789 -41.251 -26.088 1.00 93.19 86 LEU A CA 1
ATOM 705 C C . LEU A 1 86 ? -15.278 -41.263 -25.814 1.00 93.19 86 LEU A C 1
ATOM 707 O O . LEU A 1 86 ? -14.517 -40.644 -26.553 1.00 93.19 86 LEU A O 1
ATOM 711 N N . LEU A 1 87 ? -14.834 -41.974 -24.775 1.00 92.94 87 LEU A N 1
ATOM 712 C CA . LEU A 1 87 ? -13.430 -42.018 -24.373 1.00 92.94 87 LEU A CA 1
ATOM 713 C C . LEU A 1 87 ? -12.586 -42.769 -25.416 1.00 92.94 87 LEU A C 1
ATOM 715 O O . LEU A 1 87 ? -11.567 -42.253 -25.874 1.00 92.94 87 LEU A O 1
ATOM 719 N N . GLU A 1 88 ? -13.049 -43.932 -25.861 1.00 92.31 88 GLU A N 1
ATOM 720 C CA . GLU A 1 88 ? -12.405 -44.753 -26.889 1.00 92.31 88 GLU A CA 1
ATOM 721 C C . GLU A 1 88 ? -12.435 -44.059 -28.250 1.00 92.31 88 GLU A C 1
ATOM 723 O O . GLU A 1 88 ? -11.410 -43.995 -28.927 1.00 92.31 88 GLU A O 1
ATOM 728 N N . THR A 1 89 ? -13.567 -43.450 -28.606 1.00 94.25 89 THR A N 1
ATOM 729 C CA . THR A 1 89 ? -13.705 -42.666 -29.840 1.00 94.25 89 THR A CA 1
ATOM 730 C C . THR A 1 89 ? -12.704 -41.514 -29.857 1.00 94.25 89 THR A C 1
ATOM 732 O O . THR A 1 89 ? -11.896 -41.409 -30.775 1.00 94.25 89 THR A O 1
ATOM 735 N N . THR A 1 90 ? -12.659 -40.710 -28.792 1.00 94.81 90 THR A N 1
ATOM 736 C CA . THR A 1 90 ? -11.708 -39.594 -28.664 1.00 94.81 90 THR A CA 1
ATOM 737 C C . THR A 1 90 ? -10.260 -40.071 -28.804 1.00 94.81 90 THR A C 1
ATOM 739 O O . THR A 1 90 ? -9.464 -39.455 -29.513 1.00 94.81 90 THR A O 1
ATOM 742 N N . LYS A 1 91 ? -9.910 -41.196 -28.165 1.00 94.69 91 LYS A N 1
ATOM 743 C CA . LYS A 1 91 ? -8.569 -41.782 -28.260 1.00 94.69 91 LYS A CA 1
ATOM 744 C C . LYS A 1 91 ? -8.231 -42.167 -29.700 1.00 94.69 91 LYS A C 1
ATOM 746 O O . LYS A 1 91 ? -7.169 -41.786 -30.183 1.00 94.69 91 LYS A O 1
ATOM 751 N N . VAL A 1 92 ? -9.116 -42.885 -30.392 1.00 94.06 92 VAL A N 1
ATOM 752 C CA . VAL A 1 92 ? -8.874 -43.338 -31.771 1.00 94.06 92 VAL A CA 1
ATOM 753 C C . VAL A 1 92 ? -8.707 -42.155 -32.724 1.00 94.06 92 VAL A C 1
ATOM 755 O O . VAL A 1 92 ? -7.781 -42.171 -33.532 1.00 94.06 92 VAL A O 1
ATOM 758 N N . PHE A 1 93 ? -9.525 -41.109 -32.596 1.00 94.88 93 PHE A N 1
ATOM 759 C CA . PHE A 1 93 ? -9.413 -39.915 -33.439 1.00 94.88 93 PHE A CA 1
ATOM 760 C C . PHE A 1 93 ? -8.068 -39.204 -33.253 1.00 94.88 93 PHE A C 1
ATOM 762 O O . PHE A 1 93 ? -7.414 -38.861 -34.235 1.00 94.88 93 PHE A O 1
ATOM 769 N N . VAL A 1 94 ? -7.594 -39.039 -32.013 1.00 94.69 94 VAL A N 1
ATOM 770 C CA . VAL A 1 94 ? -6.270 -38.440 -31.763 1.00 94.69 94 VAL A CA 1
ATOM 771 C C . VAL A 1 94 ? -5.138 -39.327 -32.286 1.00 94.69 94 VAL A C 1
ATOM 773 O O . VAL A 1 94 ? -4.172 -38.814 -32.848 1.00 94.69 94 VAL A O 1
ATOM 776 N N . MET A 1 95 ? -5.249 -40.648 -32.131 1.00 91.00 95 MET A N 1
ATOM 777 C CA . MET A 1 95 ? -4.226 -41.596 -32.588 1.00 91.00 95 MET A CA 1
ATOM 778 C C . MET A 1 95 ? -4.132 -41.675 -34.117 1.00 91.00 95 MET A C 1
ATOM 780 O O . MET A 1 95 ? -3.030 -41.800 -34.640 1.00 91.00 95 MET A O 1
ATOM 784 N N . LYS A 1 96 ? -5.266 -41.584 -34.824 1.00 91.06 96 LYS A N 1
ATOM 785 C CA . LYS A 1 96 ? -5.327 -41.580 -36.296 1.00 91.06 96 LYS A CA 1
ATOM 786 C C . LYS A 1 96 ? -5.052 -40.208 -36.915 1.00 91.06 96 LYS A C 1
ATOM 788 O O . LYS A 1 96 ? -4.813 -40.128 -38.114 1.00 91.06 96 LYS A O 1
ATOM 793 N N . SER A 1 97 ? -5.107 -39.136 -36.126 1.00 92.75 97 SER A N 1
ATOM 794 C CA . SER A 1 97 ? -4.878 -37.783 -36.628 1.00 92.75 97 SER A CA 1
ATOM 795 C C . SER A 1 97 ? -3.459 -37.618 -37.153 1.00 92.75 97 SER A C 1
ATOM 797 O O . SER A 1 97 ? -2.491 -38.011 -36.508 1.00 92.75 97 SER A O 1
ATOM 799 N N . GLU A 1 98 ? -3.310 -36.930 -38.273 1.00 91.38 98 GLU A N 1
ATOM 800 C CA . GLU A 1 98 ? -1.995 -36.581 -38.798 1.00 91.38 98 GLU A CA 1
ATOM 801 C C . GLU A 1 98 ? -1.325 -35.436 -38.031 1.00 91.38 98 GLU A C 1
ATOM 803 O O . GLU A 1 98 ? -0.109 -35.301 -38.080 1.00 91.38 98 GLU A O 1
ATOM 808 N N . LYS A 1 99 ? -2.103 -34.611 -37.316 1.00 92.31 99 LYS A N 1
ATOM 809 C CA . LYS A 1 99 ? -1.638 -33.380 -36.643 1.00 92.31 99 LYS A CA 1
ATOM 810 C C . LYS A 1 99 ? -2.045 -33.284 -35.168 1.00 92.31 99 LYS A C 1
ATOM 812 O O . LYS A 1 99 ? -1.903 -32.233 -34.543 1.00 92.31 99 LYS A O 1
ATOM 817 N N . GLY A 1 100 ? -2.594 -34.361 -34.611 1.00 93.69 100 GLY A N 1
ATOM 818 C CA . GLY A 1 100 ? -3.296 -34.313 -33.330 1.00 93.69 100 GLY A CA 1
ATOM 819 C C . GLY A 1 100 ? -4.567 -33.458 -33.401 1.00 93.69 100 GLY A C 1
ATOM 820 O O . GLY A 1 100 ? -4.994 -33.035 -34.476 1.00 93.69 100 GLY A O 1
ATOM 821 N N . TYR A 1 101 ? -5.183 -33.207 -32.250 1.00 95.62 101 TYR A N 1
ATOM 822 C CA . TYR A 1 101 ? -6.385 -32.378 -32.175 1.00 95.62 101 TYR A CA 1
ATOM 823 C C . TYR A 1 101 ? -6.425 -31.523 -30.916 1.00 95.62 101 TYR A C 1
ATOM 825 O O . TYR A 1 101 ? -6.001 -31.938 -29.834 1.00 95.62 101 TYR A O 1
ATOM 833 N N . SER A 1 102 ? -6.958 -30.316 -31.057 1.00 94.12 102 SER A N 1
ATOM 834 C CA . SER A 1 102 ? -7.401 -29.503 -29.927 1.00 94.12 102 SER A CA 1
ATOM 835 C C . SER A 1 102 ? -8.788 -29.934 -29.435 1.00 94.12 102 SER A C 1
ATOM 837 O O . SER A 1 102 ? -9.486 -30.707 -30.087 1.00 94.12 102 SER A O 1
ATOM 839 N N . VAL A 1 103 ? -9.184 -29.427 -28.263 1.00 93.25 103 VAL A N 1
ATOM 840 C CA . VAL A 1 103 ? -10.522 -29.685 -27.701 1.00 93.25 103 VAL A CA 1
ATOM 841 C C . VAL A 1 103 ? -11.611 -29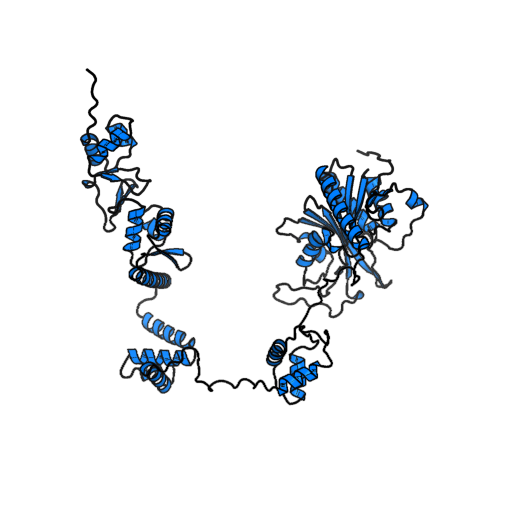.185 -28.647 1.00 93.25 103 VAL A C 1
ATOM 843 O O . VAL A 1 103 ? -12.530 -29.931 -28.935 1.00 93.25 103 VAL A O 1
ATOM 846 N N . THR A 1 104 ? -11.483 -27.964 -29.167 1.00 91.00 104 THR A N 1
ATOM 847 C CA . THR A 1 104 ? -12.494 -27.349 -30.039 1.00 91.00 104 THR A CA 1
ATOM 848 C C . THR A 1 104 ? -12.659 -28.115 -31.346 1.00 91.00 104 THR A C 1
ATOM 850 O O . THR A 1 104 ? -13.774 -28.443 -31.716 1.00 91.00 104 THR A O 1
ATOM 853 N N . GLU A 1 105 ? -11.552 -28.500 -31.992 1.00 91.44 105 GLU A N 1
ATOM 854 C CA . GLU A 1 105 ? -11.612 -29.274 -33.242 1.00 91.44 105 GLU A CA 1
ATOM 855 C C . GLU A 1 105 ? -12.301 -30.632 -33.047 1.00 91.44 105 GLU A C 1
ATOM 857 O O . GLU A 1 105 ? -13.026 -31.082 -33.926 1.00 91.44 105 GLU A O 1
ATOM 862 N N . LEU A 1 106 ? -12.089 -31.299 -31.906 1.00 93.69 106 LEU A N 1
ATOM 863 C CA . LEU A 1 106 ? -12.774 -32.561 -31.616 1.00 93.69 106 LEU A CA 1
ATOM 864 C C . LEU A 1 106 ? -14.213 -32.375 -31.143 1.00 93.69 106 LEU A C 1
ATOM 866 O O . LEU A 1 106 ? -15.031 -33.239 -31.441 1.00 93.69 106 LEU A O 1
ATOM 870 N N . ASP A 1 107 ? -14.525 -31.291 -30.433 1.00 92.81 107 ASP A N 1
ATOM 871 C CA . ASP A 1 107 ? -15.902 -30.947 -30.067 1.00 92.81 107 ASP A CA 1
ATOM 872 C C . ASP A 1 107 ? -16.745 -30.751 -31.339 1.00 92.81 107 ASP A C 1
ATOM 874 O O . ASP A 1 107 ? -17.853 -31.283 -31.423 1.00 92.81 107 ASP A O 1
ATOM 878 N N . ASP A 1 108 ? -16.185 -30.074 -32.348 1.00 90.19 108 ASP A N 1
ATOM 879 C CA . ASP A 1 108 ? -16.836 -29.834 -33.639 1.00 90.19 108 ASP A CA 1
ATOM 880 C C . ASP A 1 108 ? -17.045 -31.133 -34.431 1.00 90.19 108 ASP A C 1
ATOM 882 O O . ASP A 1 108 ? -18.116 -31.341 -34.997 1.00 90.19 108 ASP A O 1
ATOM 886 N N . ILE A 1 109 ? -16.051 -32.032 -34.441 1.00 92.12 109 ILE A N 1
ATOM 887 C CA . ILE A 1 109 ? -16.121 -33.309 -35.174 1.00 92.12 109 ILE A CA 1
ATOM 888 C C . ILE A 1 109 ? -17.033 -34.324 -34.471 1.00 92.12 109 ILE A C 1
ATOM 890 O O . ILE A 1 109 ? -17.799 -35.029 -35.121 1.00 92.12 109 ILE A O 1
ATOM 894 N N . LEU A 1 110 ? -16.936 -34.450 -33.143 1.00 92.31 110 LEU A N 1
ATOM 895 C CA . LEU A 1 110 ? -17.702 -35.445 -32.382 1.00 92.31 110 LEU A CA 1
ATOM 896 C C . LEU A 1 110 ? -19.070 -34.923 -31.930 1.00 92.31 110 LEU A C 1
ATOM 898 O O . LEU A 1 110 ? -19.859 -35.702 -31.386 1.00 92.31 110 LEU A O 1
ATOM 902 N N . HIS A 1 111 ? -19.356 -33.636 -32.137 1.00 90.44 111 HIS A N 1
ATOM 903 C CA . HIS A 1 111 ? -20.603 -32.959 -31.774 1.00 90.44 111 HIS A CA 1
ATOM 904 C C . HIS A 1 111 ? -20.974 -33.061 -30.280 1.00 90.44 111 HIS A C 1
ATOM 906 O O . HIS A 1 111 ? -22.144 -32.970 -29.901 1.00 90.44 111 HIS A O 1
ATOM 912 N N . VAL A 1 112 ? -19.981 -33.271 -29.411 1.00 91.62 112 VAL A N 1
ATOM 913 C CA . VAL A 1 112 ? -20.107 -33.325 -27.945 1.00 91.62 112 VAL A CA 1
ATOM 914 C C . VAL A 1 112 ? -18.831 -32.800 -27.303 1.00 91.62 112 VAL A C 1
ATOM 916 O O . VAL A 1 112 ? -17.757 -32.958 -27.871 1.00 91.62 112 VAL A O 1
ATOM 919 N N . SER A 1 113 ? -18.914 -32.251 -26.087 1.00 92.50 113 SER A N 1
ATOM 920 C CA . SER A 1 113 ? -17.704 -31.783 -25.406 1.00 92.50 113 SER A CA 1
ATOM 921 C C . SER A 1 113 ? -16.799 -32.943 -24.974 1.00 92.50 113 SER A C 1
ATOM 923 O O . SER A 1 113 ? -17.188 -33.779 -24.155 1.00 92.50 113 SER A O 1
ATOM 925 N N . VAL A 1 114 ? -15.568 -32.963 -25.486 1.00 93.50 114 VAL A N 1
ATOM 926 C CA . VAL A 1 114 ? -14.550 -33.994 -25.235 1.00 93.50 114 VAL A CA 1
ATOM 927 C C . VAL A 1 114 ? -13.527 -33.592 -24.176 1.00 93.50 114 VAL A C 1
ATOM 929 O O . VAL A 1 114 ? -12.623 -34.368 -23.854 1.00 93.50 114 VAL A O 1
ATOM 932 N N . LYS A 1 115 ? -13.630 -32.378 -23.618 1.00 93.56 115 LYS A N 1
ATOM 933 C CA . LYS A 1 115 ? -12.626 -31.803 -22.706 1.00 93.56 115 LYS A CA 1
ATOM 934 C C . LYS A 1 115 ? -12.282 -32.736 -21.543 1.00 93.56 115 LYS A C 1
ATOM 936 O O . LYS A 1 115 ? -11.104 -32.972 -21.270 1.00 93.56 115 LYS A O 1
ATOM 941 N N . GLU A 1 116 ? -13.291 -33.269 -20.859 1.00 92.81 116 GLU A N 1
ATOM 942 C CA . GLU A 1 116 ? -13.089 -34.180 -19.726 1.00 92.81 116 GLU A CA 1
ATOM 943 C C . GLU A 1 116 ? -12.499 -35.522 -20.170 1.00 92.81 116 GLU A C 1
ATOM 945 O O . GLU A 1 116 ? -11.578 -36.029 -19.525 1.00 92.81 116 GLU A O 1
ATOM 950 N N . SER A 1 117 ? -12.961 -36.063 -21.301 1.00 92.31 117 SER A N 1
ATOM 951 C CA . SER A 1 117 ? -12.454 -37.306 -21.889 1.00 92.31 117 SER A CA 1
ATOM 952 C C . SER A 1 117 ? -10.968 -37.200 -22.245 1.00 92.31 117 SER A C 1
ATOM 954 O O . SER A 1 117 ? -10.186 -38.067 -21.855 1.00 92.31 117 SER A O 1
ATOM 956 N N . LEU A 1 118 ? -10.548 -36.108 -22.892 1.00 94.56 118 LEU A N 1
ATOM 957 C CA . LEU A 1 118 ? -9.147 -35.838 -23.232 1.00 94.56 118 LEU A CA 1
ATOM 958 C C . LEU A 1 118 ? -8.264 -35.661 -21.989 1.00 94.56 118 LEU A C 1
ATOM 960 O O . LEU A 1 118 ? -7.160 -36.206 -21.927 1.00 94.56 118 LEU A O 1
ATOM 964 N N . ILE A 1 119 ? -8.747 -34.942 -20.968 1.00 92.81 119 ILE A N 1
ATOM 965 C CA . ILE A 1 119 ? -8.020 -34.785 -19.698 1.00 92.81 119 ILE A CA 1
ATOM 966 C C . ILE A 1 119 ? -7.858 -36.140 -19.001 1.00 92.81 119 ILE A C 1
ATOM 968 O O . ILE A 1 119 ? -6.780 -36.429 -18.479 1.00 92.81 119 ILE A O 1
ATOM 972 N N . ASN A 1 120 ? -8.898 -36.976 -18.996 1.00 93.12 120 ASN A N 1
ATOM 973 C CA . ASN A 1 120 ? -8.851 -38.308 -18.398 1.00 93.12 120 ASN A CA 1
ATOM 974 C C . ASN A 1 120 ? -7.856 -39.218 -19.140 1.00 93.12 120 ASN A C 1
ATOM 976 O O . ASN A 1 120 ? -6.993 -39.830 -18.512 1.00 93.12 120 ASN A O 1
ATOM 980 N N . LEU A 1 121 ? -7.891 -39.226 -20.476 1.00 93.94 121 LEU A N 1
ATOM 981 C CA . LEU A 1 121 ? -6.941 -39.970 -21.310 1.00 93.94 121 LEU A CA 1
ATOM 982 C C . LEU A 1 121 ? -5.489 -39.528 -21.088 1.00 93.94 121 LEU A C 1
ATOM 984 O O . LEU A 1 121 ? -4.600 -40.374 -20.982 1.00 93.94 121 LEU A O 1
ATOM 988 N N . PHE A 1 122 ? -5.244 -38.223 -20.955 1.00 93.19 122 PHE A N 1
ATOM 989 C CA . PHE A 1 122 ? -3.922 -37.698 -20.617 1.00 93.19 122 PHE A CA 1
ATOM 990 C C . PHE A 1 122 ? -3.470 -38.129 -19.213 1.00 93.19 122 PHE A C 1
ATOM 992 O O . PHE A 1 122 ? -2.348 -38.606 -19.049 1.00 93.19 122 PHE A O 1
ATOM 999 N N . LYS A 1 123 ? -4.344 -38.033 -18.198 1.00 93.12 123 LYS A N 1
ATOM 1000 C CA . LYS A 1 123 ? -4.038 -38.489 -16.827 1.00 93.12 123 LYS A CA 1
ATOM 1001 C C . LYS A 1 123 ? -3.698 -39.981 -16.775 1.00 93.12 123 LYS A C 1
ATOM 1003 O O . LYS A 1 123 ? -2.791 -40.369 -16.048 1.00 93.12 123 LYS A O 1
ATOM 1008 N N . ARG A 1 124 ? -4.376 -40.801 -17.583 1.00 93.69 124 ARG A N 1
ATOM 1009 C CA . ARG A 1 124 ? -4.111 -42.243 -17.743 1.00 93.69 124 ARG A CA 1
ATOM 1010 C C . ARG A 1 124 ? -2.901 -42.553 -18.632 1.00 93.69 124 ARG A C 1
ATOM 1012 O O . ARG A 1 124 ? -2.721 -43.705 -19.014 1.00 93.69 124 ARG A O 1
ATOM 1019 N N . LYS A 1 125 ? -2.108 -41.544 -19.018 1.00 90.75 125 LYS A N 1
ATOM 1020 C CA . LYS A 1 125 ? -0.955 -41.668 -19.929 1.00 90.75 125 LYS A CA 1
ATOM 1021 C C . LYS A 1 125 ? -1.297 -42.364 -21.254 1.00 90.75 125 LYS A C 1
ATOM 1023 O O . LYS A 1 125 ? -0.440 -42.978 -21.872 1.00 90.75 125 LYS A O 1
ATOM 1028 N N . SER A 1 126 ? -2.557 -42.279 -21.683 1.00 91.12 126 SER A N 1
ATOM 1029 C CA . SER A 1 126 ? -3.051 -42.872 -22.932 1.00 91.12 126 SER A CA 1
ATOM 1030 C C . SER A 1 126 ? -3.005 -41.898 -24.108 1.00 91.12 126 SER A C 1
ATOM 1032 O O . SER A 1 126 ? -3.170 -42.328 -25.243 1.00 91.12 126 SER A O 1
ATOM 1034 N N . LEU A 1 127 ? -2.803 -40.607 -23.835 1.00 94.69 127 LEU A N 1
ATOM 1035 C CA . LEU A 1 127 ? -2.538 -39.546 -24.805 1.00 94.69 127 LEU A CA 1
ATOM 1036 C C . LEU A 1 127 ? -1.495 -38.592 -24.224 1.00 94.69 127 LEU A C 1
ATOM 1038 O O . LEU A 1 127 ? -1.394 -38.439 -23.005 1.00 94.69 127 LEU A O 1
ATOM 1042 N N . TRP A 1 128 ? -0.760 -37.910 -25.093 1.00 93.38 128 TRP A N 1
ATOM 1043 C CA . TRP A 1 128 ? 0.123 -36.815 -24.708 1.00 93.38 128 TRP A CA 1
ATOM 1044 C C . TRP A 1 128 ? -0.511 -35.463 -25.047 1.00 93.38 128 TRP A C 1
ATOM 1046 O O . TRP A 1 128 ? -1.436 -35.396 -25.853 1.00 93.38 128 TRP A O 1
ATOM 1056 N N . ARG A 1 129 ? -0.039 -34.368 -24.438 1.00 94.44 129 ARG A N 1
ATOM 1057 C CA . ARG A 1 129 ? -0.517 -33.016 -24.769 1.00 94.44 129 ARG A CA 1
ATOM 1058 C C . ARG A 1 129 ? 0.611 -31.994 -24.771 1.00 94.44 129 ARG A C 1
ATOM 1060 O O . ARG A 1 129 ? 1.470 -32.017 -23.893 1.00 94.44 129 ARG A O 1
ATOM 1067 N N . LYS A 1 130 ? 0.531 -31.026 -25.686 1.00 92.25 130 LYS A N 1
ATOM 1068 C CA . LYS A 1 130 ? 1.425 -29.858 -25.749 1.00 92.25 130 LYS A CA 1
ATOM 1069 C C . LYS A 1 130 ? 0.624 -28.591 -25.968 1.00 92.25 130 LYS A C 1
ATOM 1071 O O . LYS A 1 130 ? -0.390 -28.603 -26.660 1.00 92.25 130 LYS A O 1
ATOM 1076 N N . ARG A 1 131 ? 1.104 -27.482 -25.410 1.00 89.56 131 ARG A N 1
ATOM 1077 C CA . ARG A 1 131 ? 0.562 -26.162 -25.731 1.00 89.56 131 ARG A CA 1
ATOM 1078 C C . ARG A 1 131 ? 1.204 -25.651 -27.024 1.00 89.56 131 ARG A C 1
ATOM 1080 O O . ARG A 1 131 ? 2.425 -25.525 -27.079 1.00 89.56 131 ARG A O 1
ATOM 1087 N N . ILE A 1 132 ? 0.394 -25.379 -28.045 1.00 82.19 132 ILE A N 1
ATOM 1088 C CA . ILE A 1 132 ? 0.814 -24.827 -29.343 1.00 82.19 132 ILE A CA 1
ATOM 1089 C C . ILE A 1 132 ? -0.106 -23.644 -29.659 1.00 82.19 132 ILE A C 1
ATOM 1091 O O . ILE A 1 132 ? -1.324 -23.785 -29.590 1.00 82.19 132 ILE A O 1
ATOM 1095 N N . SER A 1 133 ? 0.476 -22.472 -29.934 1.00 73.19 133 SER A N 1
ATOM 1096 C CA . SER A 1 133 ? -0.257 -21.225 -30.232 1.00 73.19 133 SER A CA 1
ATOM 1097 C C . SER A 1 133 ? -1.350 -20.887 -29.206 1.00 73.19 133 SER A C 1
ATOM 1099 O O . SER A 1 133 ? -2.469 -20.523 -29.544 1.00 73.19 133 SER A O 1
ATOM 1101 N N . GLY A 1 134 ? -1.039 -21.056 -27.917 1.00 78.69 134 GLY A N 1
ATOM 1102 C CA . GLY A 1 134 ? -1.941 -20.713 -26.814 1.00 78.69 134 GLY A CA 1
ATOM 1103 C C . GLY A 1 134 ? -2.948 -21.798 -26.415 1.00 78.69 134 GLY A C 1
ATOM 1104 O O . GLY A 1 134 ? -3.407 -21.756 -25.271 1.00 78.69 134 GLY A O 1
ATOM 1105 N N . VAL A 1 135 ? -3.194 -22.810 -27.257 1.00 85.25 135 VAL A N 1
ATOM 1106 C CA . VAL A 1 135 ? -4.185 -23.885 -27.040 1.00 85.25 135 VAL A CA 1
ATOM 1107 C C . VAL A 1 135 ? -3.497 -25.231 -26.765 1.00 85.25 135 VAL A C 1
ATOM 1109 O O . VAL A 1 135 ? -2.382 -25.482 -27.223 1.00 85.25 135 VAL A O 1
ATOM 1112 N N . TYR A 1 136 ? -4.133 -26.108 -25.982 1.00 91.94 136 TYR A N 1
ATOM 1113 C CA . TYR A 1 136 ? -3.660 -27.483 -25.795 1.00 91.94 136 TYR A CA 1
ATOM 1114 C C . TYR A 1 136 ? -4.091 -28.372 -26.962 1.00 91.94 136 TYR A C 1
ATOM 1116 O O . TYR A 1 136 ? -5.284 -28.505 -27.232 1.00 91.94 136 TYR A O 1
ATOM 1124 N N . VAL A 1 137 ? -3.110 -29.010 -27.599 1.00 94.69 137 VAL A N 1
ATOM 1125 C CA . VAL A 1 137 ? -3.299 -30.033 -28.633 1.00 94.69 137 VAL A CA 1
ATOM 1126 C C . VAL A 1 137 ? -2.875 -31.380 -28.053 1.00 94.69 137 VAL A C 1
ATOM 1128 O O . VAL A 1 137 ? -1.848 -31.472 -27.370 1.00 94.69 137 VAL A O 1
ATOM 1131 N N . TYR A 1 138 ? -3.692 -32.401 -28.285 1.00 96.69 138 TYR A N 1
ATOM 1132 C CA . TYR A 1 138 ? -3.476 -33.769 -27.834 1.00 96.69 138 TYR A CA 1
ATOM 1133 C C . TYR A 1 138 ? -2.909 -34.616 -28.973 1.00 96.69 138 TYR A C 1
ATOM 1135 O O . TYR A 1 138 ? -3.299 -34.458 -30.131 1.00 96.69 138 TYR A O 1
ATOM 1143 N N . PHE A 1 139 ? -1.987 -35.506 -28.621 1.00 95.94 139 PHE A N 1
ATOM 1144 C CA . PHE A 1 139 ? -1.166 -36.295 -29.533 1.00 95.94 139 PHE A CA 1
ATOM 1145 C C . PHE A 1 139 ? -1.098 -37.755 -29.088 1.00 95.94 139 PHE A C 1
ATOM 1147 O O . PHE A 1 139 ? -1.396 -38.088 -27.935 1.00 95.94 139 PHE A O 1
ATOM 1154 N N . SER A 1 140 ? -0.636 -38.606 -30.000 1.00 93.00 140 SER A N 1
ATOM 1155 C CA . SER A 1 140 ? -0.264 -39.987 -29.709 1.00 93.00 140 SER A CA 1
ATOM 1156 C C . SER A 1 140 ? 0.821 -40.069 -28.625 1.00 93.00 140 SER A C 1
ATOM 1158 O O . SER A 1 140 ? 1.612 -39.141 -28.419 1.00 93.00 140 SER A O 1
ATOM 1160 N N . THR A 1 141 ? 0.848 -41.192 -27.909 1.00 90.81 141 THR A N 1
ATOM 1161 C CA . THR A 1 141 ? 1.897 -41.523 -26.932 1.00 90.81 141 THR A CA 1
ATOM 1162 C C . THR A 1 141 ? 3.127 -42.160 -27.573 1.00 90.81 141 THR A C 1
ATOM 1164 O O . THR A 1 141 ? 4.183 -42.162 -26.951 1.00 90.81 141 THR A O 1
ATOM 1167 N N . SER A 1 142 ? 3.009 -42.695 -28.794 1.00 90.31 142 SER A N 1
ATOM 1168 C CA . SER A 1 142 ? 4.154 -43.213 -29.552 1.00 90.31 142 SER A CA 1
ATOM 1169 C C . SER A 1 142 ? 5.042 -42.048 -29.993 1.00 90.31 142 SER A C 1
ATOM 1171 O O . SER A 1 142 ? 4.539 -41.109 -30.612 1.00 90.31 142 SER A O 1
ATOM 1173 N N . SER A 1 143 ? 6.340 -42.100 -29.676 1.00 84.75 143 SER A N 1
ATOM 1174 C CA . SER A 1 143 ? 7.306 -41.024 -29.950 1.00 84.75 143 SER A CA 1
ATOM 1175 C C . SER A 1 143 ? 7.344 -40.630 -31.424 1.00 84.75 143 SER A C 1
ATOM 1177 O O . SER A 1 143 ? 7.321 -39.443 -31.747 1.00 84.75 143 SER A O 1
ATOM 1179 N N . ASP A 1 144 ? 7.331 -41.619 -32.315 1.00 85.31 144 ASP A N 1
ATOM 1180 C CA . ASP A 1 144 ? 7.536 -41.403 -33.748 1.00 85.31 144 ASP A CA 1
ATOM 1181 C C . ASP A 1 144 ? 6.304 -40.762 -34.383 1.00 85.31 144 ASP A C 1
ATOM 1183 O O . ASP A 1 144 ? 6.401 -39.809 -35.161 1.00 85.31 144 ASP A O 1
ATOM 1187 N N . VAL A 1 145 ? 5.119 -41.243 -33.998 1.00 88.38 145 VAL A N 1
ATOM 1188 C CA . VAL A 1 145 ? 3.841 -40.670 -34.433 1.00 88.38 145 VAL A CA 1
ATOM 1189 C C . VAL A 1 145 ? 3.664 -39.278 -33.836 1.00 88.38 145 VAL A C 1
ATOM 1191 O O . VAL A 1 145 ? 3.285 -38.349 -34.542 1.00 88.38 145 VAL A O 1
ATOM 1194 N N . GLN A 1 146 ? 3.989 -39.099 -32.556 1.00 90.00 146 GLN A N 1
ATOM 1195 C CA . GLN A 1 146 ? 3.893 -37.812 -31.878 1.00 90.00 146 GLN A CA 1
ATOM 1196 C C . GLN A 1 146 ? 4.780 -36.751 -32.532 1.00 90.00 146 GLN A C 1
ATOM 1198 O O . GLN A 1 146 ? 4.315 -35.636 -32.763 1.00 90.00 146 GLN A O 1
ATOM 1203 N N . ALA A 1 147 ? 6.040 -37.074 -32.836 1.00 85.06 147 ALA A N 1
ATOM 1204 C CA . ALA A 1 147 ? 6.958 -36.137 -33.475 1.00 85.06 147 ALA A CA 1
ATOM 1205 C C . ALA A 1 147 ? 6.409 -35.673 -34.834 1.00 85.06 147 ALA A C 1
ATOM 1207 O O . ALA A 1 147 ? 6.320 -34.466 -35.075 1.00 85.06 147 ALA A O 1
ATOM 1208 N N . LYS A 1 148 ? 5.931 -36.613 -35.664 1.00 88.00 148 LYS A N 1
ATOM 1209 C CA . LYS A 1 148 ? 5.280 -36.316 -36.951 1.00 88.00 148 LYS A CA 1
ATOM 1210 C C . LYS A 1 148 ? 4.034 -35.444 -36.774 1.00 88.00 148 LYS A C 1
ATOM 1212 O O . LYS A 1 148 ? 3.895 -34.433 -37.460 1.00 88.00 148 LYS A O 1
ATOM 1217 N N . GLN A 1 149 ? 3.175 -35.771 -35.805 1.00 91.56 149 GLN A N 1
ATOM 1218 C CA . GLN A 1 149 ? 1.967 -34.994 -35.519 1.00 91.56 149 GLN A CA 1
ATOM 1219 C C . GLN A 1 149 ? 2.272 -33.565 -35.063 1.00 91.56 149 GLN A C 1
ATOM 1221 O O . GLN A 1 149 ? 1.585 -32.625 -35.459 1.00 91.56 149 GLN A O 1
ATOM 1226 N N . VAL A 1 150 ? 3.302 -33.373 -34.235 1.00 87.38 150 VAL A N 1
ATOM 1227 C CA . VAL A 1 150 ? 3.696 -32.044 -33.747 1.00 87.38 150 VAL A CA 1
ATOM 1228 C C . VAL A 1 150 ? 4.260 -31.182 -34.877 1.00 87.38 150 VAL A C 1
ATOM 1230 O O . VAL A 1 150 ? 3.968 -29.984 -34.908 1.00 87.38 150 VAL A O 1
ATOM 1233 N N . VAL A 1 151 ? 5.038 -31.764 -35.796 1.00 83.94 151 VAL A N 1
ATOM 1234 C CA . VAL A 1 151 ? 5.553 -31.062 -36.985 1.00 83.94 151 VAL A CA 1
ATOM 1235 C C . VAL A 1 151 ? 4.395 -30.648 -37.893 1.00 83.94 151 VAL A C 1
ATOM 1237 O O . VAL A 1 151 ? 4.194 -29.449 -38.086 1.00 83.94 151 VAL A O 1
ATOM 1240 N N . ARG A 1 152 ? 3.534 -31.594 -38.296 1.00 85.25 152 ARG A N 1
ATOM 1241 C CA . ARG A 1 152 ? 2.351 -31.296 -39.123 1.00 85.25 152 ARG A CA 1
ATOM 1242 C C . ARG A 1 152 ? 1.398 -30.299 -38.469 1.00 85.25 152 ARG A C 1
ATOM 1244 O O . ARG A 1 152 ? 0.769 -29.498 -39.151 1.00 85.25 152 ARG A O 1
ATOM 1251 N N . ARG A 1 153 ? 1.283 -30.291 -37.134 1.00 87.50 153 ARG A N 1
ATOM 1252 C CA . ARG A 1 153 ? 0.474 -29.288 -36.422 1.00 87.50 153 ARG A CA 1
ATOM 1253 C C . ARG A 1 153 ? 1.038 -27.880 -36.558 1.00 87.50 153 ARG A C 1
ATOM 1255 O O . ARG A 1 153 ? 0.262 -26.931 -36.628 1.00 87.50 153 ARG A O 1
ATOM 1262 N N . ARG A 1 154 ? 2.362 -27.735 -36.535 1.00 80.81 154 ARG A N 1
ATOM 1263 C CA . ARG A 1 154 ? 3.025 -26.436 -36.703 1.00 80.81 154 ARG A CA 1
ATOM 1264 C C . ARG A 1 154 ? 2.895 -25.945 -38.140 1.00 80.81 154 ARG A C 1
ATOM 1266 O O . ARG A 1 154 ? 2.541 -24.787 -38.313 1.00 80.81 154 ARG A O 1
ATOM 1273 N N . GLU A 1 155 ? 3.075 -26.832 -39.115 1.00 77.31 155 GLU A N 1
ATOM 1274 C CA . GLU A 1 155 ? 2.842 -26.553 -40.540 1.00 77.31 155 GLU A CA 1
ATOM 1275 C C . GLU A 1 155 ? 1.388 -26.141 -40.788 1.00 77.31 155 GLU A C 1
ATOM 1277 O O . GLU A 1 155 ? 1.139 -25.049 -41.272 1.00 77.31 155 GLU A O 1
ATOM 1282 N N . TYR A 1 156 ? 0.409 -26.914 -40.305 1.00 75.50 156 TYR A N 1
ATOM 1283 C CA . TYR A 1 156 ? -1.012 -26.577 -40.448 1.00 75.50 156 TYR A CA 1
ATOM 1284 C C . TYR A 1 156 ? -1.382 -25.208 -39.845 1.00 75.50 156 TYR A C 1
ATOM 1286 O O . TYR A 1 156 ? -2.251 -24.513 -40.365 1.00 75.50 156 TYR A O 1
ATOM 1294 N N . MET A 1 157 ? -0.758 -24.812 -38.730 1.00 67.56 157 MET A N 1
ATOM 1295 C CA . MET A 1 157 ? -0.981 -23.491 -38.123 1.00 67.56 157 MET A CA 1
ATOM 1296 C C . MET A 1 157 ? -0.278 -22.369 -38.892 1.00 67.56 157 MET A C 1
ATOM 1298 O O . MET A 1 157 ? -0.797 -21.256 -38.937 1.00 67.56 157 MET A O 1
ATOM 1302 N N . TYR A 1 158 ? 0.872 -22.658 -39.499 1.00 57.94 158 TYR A N 1
ATOM 1303 C CA . TYR A 1 158 ? 1.551 -21.746 -40.412 1.00 57.94 158 TYR A CA 1
ATOM 1304 C C . TYR A 1 158 ? 0.706 -21.528 -41.677 1.00 57.94 158 TYR A C 1
ATOM 1306 O O . TYR A 1 158 ? 0.389 -20.388 -41.999 1.00 57.94 158 TYR A O 1
ATOM 1314 N N . ASP A 1 159 ? 0.204 -22.605 -42.284 1.00 56.19 159 AS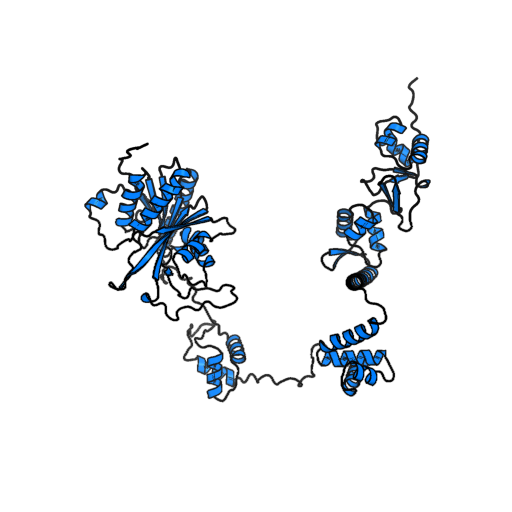P A N 1
ATOM 1315 C CA . ASP A 1 159 ? -0.658 -22.575 -43.471 1.00 56.19 159 ASP A CA 1
ATOM 1316 C C . ASP A 1 159 ? -2.020 -21.921 -43.214 1.00 56.19 159 ASP A C 1
ATOM 1318 O O . ASP A 1 159 ? -2.561 -21.271 -44.097 1.00 56.19 159 ASP A O 1
ATOM 1322 N N . GLN A 1 160 ? -2.612 -22.070 -42.023 1.00 54.84 160 GLN A N 1
ATOM 1323 C CA . GLN A 1 160 ? -3.857 -21.372 -41.659 1.00 54.84 160 GLN A CA 1
ATOM 1324 C C . GLN A 1 160 ? -3.639 -19.866 -41.473 1.00 54.84 160 GLN A C 1
ATOM 1326 O O . GLN A 1 160 ? -4.468 -19.072 -41.912 1.00 54.84 160 GLN A O 1
ATOM 1331 N N . ASN A 1 161 ? -2.512 -19.470 -40.873 1.00 47.00 161 ASN A N 1
ATOM 1332 C CA . ASN A 1 161 ? -2.119 -18.062 -40.810 1.00 47.00 161 ASN A CA 1
ATOM 1333 C C . ASN A 1 161 ? -1.796 -17.501 -42.204 1.00 47.00 161 ASN A C 1
ATOM 1335 O O . ASN A 1 161 ? -2.050 -16.326 -42.448 1.00 47.00 161 ASN A O 1
ATOM 1339 N N . TYR A 1 162 ? -1.294 -18.340 -43.115 1.00 39.03 162 TYR A N 1
ATOM 1340 C CA . TYR A 1 162 ? -1.037 -17.991 -44.511 1.00 39.03 162 TYR A CA 1
ATOM 1341 C C . TYR A 1 162 ? -2.336 -17.902 -45.332 1.00 39.03 162 TYR A C 1
ATOM 1343 O O . TYR A 1 162 ? -2.546 -16.923 -46.031 1.00 39.03 162 TYR A O 1
ATOM 1351 N N . LYS A 1 163 ? -3.289 -18.834 -45.169 1.00 40.69 163 LYS A N 1
ATOM 1352 C CA . LYS A 1 163 ? -4.599 -18.844 -45.858 1.00 40.69 163 LYS A CA 1
ATOM 1353 C C . LYS A 1 163 ? -5.519 -17.672 -45.501 1.00 40.69 163 LYS A C 1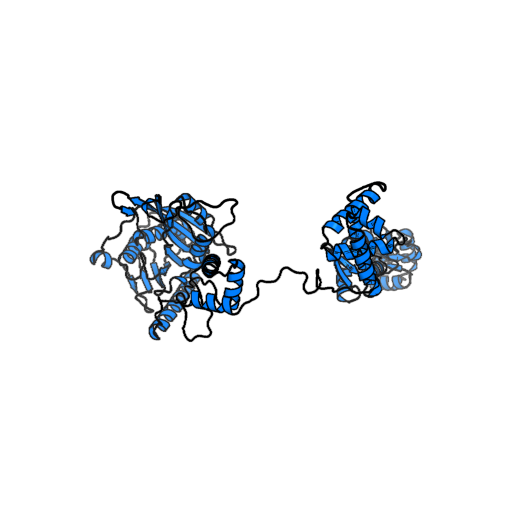
ATOM 1355 O O . LYS A 1 163 ? -6.441 -17.393 -46.265 1.00 40.69 163 LYS A O 1
ATOM 1360 N N . LEU A 1 164 ? -5.293 -16.983 -44.378 1.00 41.88 164 LEU A N 1
ATOM 1361 C CA . LEU A 1 164 ? -5.980 -15.717 -44.086 1.00 41.88 164 LEU A CA 1
ATOM 1362 C C . LEU A 1 164 ? -5.510 -14.556 -44.989 1.00 41.88 164 LEU A C 1
ATOM 1364 O O . LEU A 1 164 ? -6.198 -13.540 -45.054 1.00 41.88 164 LEU A O 1
ATOM 1368 N N . GLY A 1 165 ? -4.394 -14.709 -45.710 1.00 41.69 165 GLY A N 1
ATOM 1369 C CA . GLY A 1 165 ? -3.959 -13.834 -46.798 1.00 41.69 165 GLY A CA 1
ATOM 1370 C C . GLY A 1 165 ? -3.986 -14.584 -48.132 1.00 41.69 165 GLY A C 1
ATOM 1371 O O . GLY A 1 165 ? -3.119 -15.401 -48.410 1.00 41.69 165 GLY A O 1
ATOM 1372 N N . ARG A 1 166 ? -4.991 -14.338 -48.978 1.00 38.84 166 ARG A N 1
ATOM 1373 C CA . ARG A 1 166 ? -5.012 -14.882 -50.349 1.00 38.84 166 ARG A CA 1
ATOM 1374 C C . ARG A 1 166 ? -3.927 -14.211 -51.192 1.00 38.84 166 ARG A C 1
ATOM 1376 O O . ARG A 1 166 ? -3.988 -12.993 -51.327 1.00 38.84 166 ARG A O 1
ATOM 1383 N N . VAL A 1 167 ? -3.045 -14.979 -51.833 1.00 36.41 167 VAL A N 1
ATOM 1384 C CA . VAL A 1 167 ? -2.232 -14.502 -52.966 1.00 36.41 167 VAL A CA 1
ATOM 1385 C C . VAL A 1 167 ? -2.051 -15.635 -53.990 1.00 36.41 167 VAL A C 1
ATOM 1387 O O . VAL A 1 167 ? -1.812 -16.780 -53.615 1.00 36.41 167 VAL A O 1
ATOM 1390 N N . GLU A 1 168 ? -2.244 -15.312 -55.272 1.00 41.38 168 GLU A N 1
ATOM 1391 C CA . GLU A 1 168 ? -2.207 -16.206 -56.441 1.00 41.38 168 GLU A CA 1
ATOM 1392 C C . GLU A 1 168 ? -0.773 -16.641 -56.823 1.00 41.38 168 GLU A C 1
ATOM 1394 O O . GLU A 1 168 ? 0.182 -15.872 -56.694 1.00 41.38 168 GLU A O 1
ATOM 1399 N N . ASP A 1 169 ? -0.635 -17.869 -57.343 1.00 45.06 169 ASP A N 1
ATOM 1400 C CA . ASP A 1 169 ? 0.612 -18.638 -57.555 1.00 45.06 169 ASP A CA 1
ATOM 1401 C C . ASP A 1 169 ? 1.744 -17.945 -58.353 1.00 45.06 169 ASP A C 1
ATOM 1403 O O . ASP A 1 169 ? 2.899 -18.364 -58.278 1.00 45.06 169 ASP A O 1
ATOM 1407 N N . GLY A 1 170 ? 1.471 -16.859 -59.083 1.00 46.97 170 GLY A N 1
ATOM 1408 C CA . GLY A 1 170 ? 2.502 -16.074 -59.780 1.00 46.97 170 GLY A CA 1
ATOM 1409 C C . GLY A 1 170 ? 3.328 -15.166 -58.857 1.00 46.97 170 GLY A C 1
ATOM 1410 O O . GLY A 1 170 ? 4.520 -14.955 -59.094 1.00 46.97 170 GLY A O 1
ATOM 1411 N N . LEU A 1 171 ? 2.732 -14.661 -57.769 1.00 44.53 171 LEU A N 1
ATOM 1412 C CA . LEU A 1 171 ? 3.440 -13.834 -56.783 1.00 44.53 171 LEU A CA 1
ATOM 1413 C C . LEU A 1 171 ? 4.358 -14.677 -55.894 1.00 44.53 171 LEU A C 1
ATOM 1415 O O . LEU A 1 171 ? 5.383 -14.176 -55.436 1.00 44.53 171 LEU A O 1
ATOM 1419 N N . LEU A 1 172 ? 4.045 -15.963 -55.705 1.00 46.59 172 LEU A N 1
ATOM 1420 C CA . LEU A 1 172 ? 4.733 -16.845 -54.764 1.00 46.59 172 LEU A CA 1
ATOM 1421 C C . LEU A 1 172 ? 6.230 -16.976 -55.070 1.00 46.59 172 LEU A C 1
ATOM 1423 O O . LEU A 1 172 ? 7.035 -16.959 -54.150 1.00 46.59 172 LEU A O 1
ATOM 1427 N N . GLN A 1 173 ? 6.648 -17.029 -56.343 1.00 50.97 173 GLN A N 1
ATOM 1428 C CA . GLN A 1 173 ? 8.079 -17.057 -56.693 1.00 50.97 173 GLN A CA 1
ATOM 1429 C C . GLN A 1 173 ? 8.805 -15.747 -56.362 1.00 50.97 173 GLN A C 1
ATOM 1431 O O . GLN A 1 173 ? 9.972 -15.774 -55.963 1.00 50.97 173 GLN A O 1
ATOM 1436 N N . HIS A 1 174 ? 8.143 -14.603 -56.537 1.00 51.84 174 HIS A N 1
ATOM 1437 C CA . HIS A 1 174 ? 8.717 -13.295 -56.226 1.00 51.84 174 HIS A CA 1
ATOM 1438 C C . HIS A 1 174 ? 8.727 -13.037 -54.717 1.00 51.84 174 HIS A C 1
ATOM 1440 O O . HIS A 1 174 ? 9.721 -12.538 -54.196 1.00 51.84 174 HIS A O 1
ATOM 1446 N N . GLU A 1 175 ? 7.686 -13.468 -54.008 1.00 57.34 175 GLU A N 1
ATOM 1447 C CA . GLU A 1 175 ? 7.592 -13.428 -52.551 1.00 57.34 175 GLU A CA 1
ATOM 1448 C C . GLU A 1 175 ? 8.574 -14.391 -51.883 1.00 57.34 175 GLU A C 1
ATOM 1450 O O . GLU A 1 175 ? 9.218 -14.000 -50.915 1.00 57.34 175 GLU A O 1
ATOM 1455 N N . LEU A 1 176 ? 8.779 -15.607 -52.410 1.00 58.56 176 LEU A N 1
ATOM 1456 C CA . LEU A 1 176 ? 9.784 -16.537 -51.882 1.00 58.56 176 LEU A CA 1
ATOM 1457 C C . LEU A 1 176 ? 11.195 -15.982 -52.087 1.00 58.56 176 LEU A C 1
ATOM 1459 O O . LEU A 1 176 ? 12.007 -16.012 -51.166 1.00 58.56 176 LEU A O 1
ATOM 1463 N N . LYS A 1 177 ? 11.486 -15.433 -53.276 1.00 63.19 177 LYS A N 1
ATOM 1464 C CA . LYS A 1 177 ? 12.762 -14.754 -53.549 1.00 63.19 177 LYS A CA 1
ATOM 1465 C C . LYS A 1 177 ? 12.957 -13.566 -52.604 1.00 63.19 177 LYS A C 1
ATOM 1467 O O . LYS A 1 177 ? 14.024 -13.444 -52.009 1.00 63.19 177 LYS A O 1
ATOM 1472 N N . ALA A 1 178 ? 11.929 -12.743 -52.398 1.00 69.19 178 ALA A N 1
ATOM 1473 C CA . ALA A 1 178 ? 11.974 -11.617 -51.468 1.00 69.19 178 ALA A CA 1
ATOM 1474 C C . ALA A 1 178 ? 12.138 -12.071 -50.009 1.00 69.19 178 ALA A C 1
ATOM 1476 O O . ALA A 1 178 ? 12.923 -11.480 -49.274 1.00 69.19 178 ALA A O 1
ATOM 1477 N N . ALA A 1 179 ? 11.467 -13.145 -49.595 1.00 73.12 179 ALA A N 1
ATOM 1478 C CA . ALA A 1 179 ? 11.576 -13.722 -48.260 1.00 73.12 179 ALA A CA 1
ATOM 1479 C C . ALA A 1 179 ? 12.958 -14.334 -48.010 1.00 73.12 179 ALA A C 1
ATOM 1481 O O . ALA A 1 179 ? 13.498 -14.166 -46.922 1.00 73.12 179 ALA A O 1
ATOM 1482 N N . ILE A 1 180 ? 13.560 -14.990 -49.007 1.00 77.00 180 ILE A N 1
ATOM 1483 C CA . ILE A 1 180 ? 14.930 -15.517 -48.936 1.00 77.00 180 ILE A CA 1
ATOM 1484 C C . ILE A 1 180 ? 15.938 -14.369 -48.809 1.00 77.00 180 ILE A C 1
ATOM 1486 O O . ILE A 1 180 ? 16.823 -14.423 -47.954 1.00 77.00 180 ILE A O 1
ATOM 1490 N N . VAL A 1 181 ? 15.779 -13.299 -49.593 1.00 78.75 181 VAL A N 1
ATOM 1491 C CA . VAL A 1 181 ? 16.627 -12.098 -49.503 1.00 78.75 181 VAL A CA 1
ATOM 1492 C C . VAL A 1 181 ? 16.451 -11.399 -48.149 1.00 78.75 181 VAL A C 1
ATOM 1494 O O . VAL A 1 181 ? 17.439 -11.061 -47.493 1.00 78.75 181 VAL A O 1
ATOM 1497 N N . LEU A 1 182 ? 15.209 -11.249 -47.678 1.00 81.06 182 LEU A N 1
ATOM 1498 C CA . LEU A 1 182 ? 14.892 -10.658 -46.379 1.00 81.06 182 LEU A CA 1
ATOM 1499 C C . LEU A 1 182 ? 15.453 -11.504 -45.231 1.00 81.06 182 LEU A C 1
ATOM 1501 O O . LEU A 1 182 ? 16.146 -10.974 -44.368 1.00 81.06 182 LEU A O 1
ATOM 1505 N N . PHE A 1 183 ? 15.228 -12.818 -45.232 1.00 83.88 183 PHE A N 1
ATOM 1506 C CA . PHE A 1 183 ? 15.793 -13.728 -44.240 1.00 83.88 183 PHE A CA 1
ATOM 1507 C C . PHE A 1 183 ? 17.320 -13.669 -44.244 1.00 83.88 183 PHE A C 1
ATOM 1509 O O . PHE A 1 183 ? 17.936 -13.524 -43.190 1.00 83.88 183 PHE A O 1
ATOM 1516 N N . SER A 1 184 ? 17.936 -13.685 -45.427 1.00 82.69 184 SER A N 1
ATOM 1517 C CA . SER A 1 184 ? 19.383 -13.580 -45.579 1.00 82.69 184 SER A CA 1
ATOM 1518 C C . SER A 1 184 ? 19.953 -12.266 -45.025 1.00 82.69 184 SER A C 1
ATOM 1520 O O . SER A 1 184 ? 21.096 -12.266 -44.563 1.00 82.69 184 SER A O 1
ATOM 1522 N N . SER A 1 185 ? 19.180 -11.172 -45.021 1.00 80.38 185 SER A N 1
ATOM 1523 C CA . SER A 1 185 ? 19.567 -9.889 -44.407 1.00 80.38 185 SER A CA 1
ATOM 1524 C C . SER A 1 185 ? 19.557 -9.901 -42.872 1.00 80.38 185 SER A C 1
ATOM 1526 O O . SER A 1 185 ? 20.277 -9.122 -42.253 1.00 80.38 185 SER A O 1
ATOM 1528 N N . LEU A 1 186 ? 18.797 -10.812 -42.252 1.00 83.69 186 LEU A N 1
ATOM 1529 C CA . LEU A 1 186 ? 18.731 -10.983 -40.794 1.00 83.69 186 LEU A CA 1
ATOM 1530 C C . LEU A 1 186 ? 19.844 -11.890 -40.247 1.00 83.69 186 LEU A C 1
ATOM 1532 O O . LEU A 1 186 ? 20.075 -11.929 -39.036 1.00 83.69 186 LEU A O 1
ATOM 1536 N N . LEU A 1 187 ? 20.520 -12.636 -41.122 1.00 86.44 187 LEU A N 1
ATOM 1537 C CA . LEU A 1 187 ? 21.606 -13.536 -40.753 1.00 86.44 187 LEU A CA 1
ATOM 1538 C C . LEU A 1 187 ? 22.893 -12.763 -40.459 1.00 86.44 187 LEU A C 1
ATOM 1540 O O . LEU A 1 187 ? 23.253 -11.815 -41.157 1.00 86.44 187 LEU A O 1
ATOM 1544 N N . ASN A 1 188 ? 23.641 -13.222 -39.454 1.00 84.69 188 ASN A N 1
ATOM 1545 C CA . ASN A 1 188 ? 24.995 -12.719 -39.243 1.00 84.69 188 ASN A CA 1
ATOM 1546 C C . ASN A 1 188 ? 25.940 -13.182 -40.370 1.00 84.69 188 ASN A C 1
ATOM 1548 O O . ASN A 1 188 ? 25.633 -14.102 -41.126 1.00 84.69 188 ASN A O 1
ATOM 1552 N N . GLU A 1 189 ? 27.117 -12.561 -40.461 1.00 82.44 189 GLU A N 1
ATOM 1553 C CA . GLU A 1 189 ? 28.102 -12.783 -41.533 1.00 82.44 189 GLU A CA 1
ATOM 1554 C C . GLU A 1 189 ? 28.405 -14.274 -41.792 1.00 82.44 189 GLU A C 1
ATOM 1556 O O . GLU A 1 189 ? 28.424 -14.728 -42.937 1.00 82.44 189 GLU A O 1
ATOM 1561 N N . LYS A 1 190 ? 28.563 -15.065 -40.723 1.00 85.19 190 LYS A N 1
ATOM 1562 C CA . LYS A 1 190 ? 28.824 -16.506 -40.815 1.00 85.19 190 LYS A CA 1
ATOM 1563 C C . LYS A 1 190 ? 27.604 -17.288 -41.285 1.00 85.19 190 LYS A C 1
ATOM 1565 O O . LYS A 1 190 ? 27.718 -18.132 -42.168 1.00 85.19 190 LYS A O 1
ATOM 1570 N N . GLN A 1 191 ? 26.445 -17.020 -40.692 1.00 88.44 191 GLN A N 1
ATOM 1571 C CA . GLN A 1 191 ? 25.197 -17.690 -41.049 1.00 88.44 191 GLN A CA 1
ATOM 1572 C C . GLN A 1 191 ? 24.823 -17.419 -42.504 1.00 88.44 191 GLN A C 1
ATOM 1574 O O . GLN A 1 191 ? 24.446 -18.347 -43.209 1.00 88.44 191 GLN A O 1
ATOM 1579 N N . LYS A 1 192 ? 24.992 -16.175 -42.970 1.00 89.50 192 LYS A N 1
ATOM 1580 C CA . LYS A 1 192 ? 24.750 -15.787 -44.361 1.00 89.50 192 LYS A CA 1
ATOM 1581 C C . LYS A 1 192 ? 25.670 -16.560 -45.307 1.00 89.50 192 LYS A C 1
ATOM 1583 O O . LYS A 1 192 ? 25.186 -17.115 -46.289 1.00 89.50 192 LYS A O 1
ATOM 1588 N N . ARG A 1 193 ? 26.964 -16.673 -44.978 1.00 90.62 193 ARG A N 1
ATOM 1589 C CA . ARG A 1 193 ? 27.943 -17.458 -45.749 1.00 90.62 193 ARG A CA 1
ATOM 1590 C C . ARG A 1 193 ? 27.571 -18.942 -45.839 1.00 90.62 193 ARG A C 1
ATOM 1592 O O . ARG A 1 193 ? 27.516 -19.482 -46.940 1.00 90.62 193 ARG A O 1
ATOM 1599 N N . LEU A 1 194 ? 27.286 -19.587 -44.706 1.00 89.56 194 LEU A N 1
ATOM 1600 C CA . LEU A 1 194 ? 26.929 -21.011 -44.662 1.00 89.56 194 LEU A CA 1
ATOM 1601 C C . LEU A 1 194 ? 25.591 -21.282 -45.360 1.00 89.56 194 LEU A C 1
ATOM 1603 O O . LEU A 1 194 ? 25.505 -22.178 -46.190 1.00 89.56 194 LEU A O 1
ATOM 1607 N N . TYR A 1 195 ? 24.562 -20.475 -45.095 1.00 90.56 195 TYR A N 1
ATOM 1608 C CA . TYR A 1 195 ? 23.259 -20.611 -45.750 1.00 90.56 195 TYR A CA 1
ATOM 1609 C C . TYR A 1 195 ? 23.374 -20.494 -47.274 1.00 90.56 195 TYR A C 1
ATOM 1611 O O . TYR A 1 195 ? 22.839 -21.325 -48.000 1.00 90.56 195 TYR A O 1
ATOM 1619 N N . SER A 1 196 ? 24.150 -19.524 -47.760 1.00 90.19 196 SER A N 1
ATOM 1620 C CA . SER A 1 196 ? 24.377 -19.351 -49.198 1.00 90.19 196 SER A CA 1
ATOM 1621 C C . SER A 1 196 ? 25.093 -20.555 -49.813 1.00 90.19 196 SER A C 1
ATOM 1623 O O . SER A 1 196 ? 24.711 -21.016 -50.884 1.00 90.19 196 SER A O 1
ATOM 1625 N N . GLY A 1 197 ? 26.093 -21.100 -49.115 1.00 88.75 197 GLY A N 1
ATOM 1626 C CA . GLY A 1 197 ? 26.771 -22.328 -49.527 1.00 88.75 197 GLY A CA 1
ATOM 1627 C C . GLY A 1 197 ? 25.833 -23.536 -49.579 1.00 88.75 197 GLY A C 1
ATOM 1628 O O . GLY A 1 197 ? 25.881 -24.304 -50.533 1.00 88.75 197 GLY A O 1
ATOM 1629 N N . LEU A 1 198 ? 24.940 -23.680 -48.595 1.00 89.25 198 LEU A N 1
ATOM 1630 C CA . LEU A 1 198 ? 23.941 -24.750 -48.552 1.00 89.25 198 LEU A CA 1
ATOM 1631 C C . LEU A 1 198 ? 22.957 -24.667 -49.727 1.00 89.25 198 LEU A C 1
ATOM 1633 O O . LEU A 1 198 ? 22.680 -25.681 -50.363 1.00 89.25 198 LEU A O 1
ATOM 1637 N N . GLU A 1 199 ? 22.429 -23.477 -50.018 1.00 85.81 199 GLU A N 1
ATOM 1638 C CA . GLU A 1 199 ? 21.510 -23.282 -51.146 1.00 85.81 199 GLU A CA 1
ATOM 1639 C C . GLU A 1 199 ? 22.209 -23.527 -52.491 1.00 85.81 199 GLU A C 1
ATOM 1641 O O . GLU A 1 199 ? 21.621 -24.131 -53.387 1.00 85.81 199 GLU A O 1
ATOM 1646 N N . ALA A 1 200 ? 23.492 -23.171 -52.615 1.00 85.12 200 ALA A N 1
ATOM 1647 C CA . ALA A 1 200 ? 24.276 -23.480 -53.808 1.00 85.12 200 ALA A CA 1
ATOM 1648 C C . ALA A 1 200 ? 24.474 -24.996 -54.010 1.00 85.12 200 ALA A C 1
ATOM 1650 O O . ALA A 1 200 ? 24.374 -25.475 -55.140 1.00 85.12 200 ALA A O 1
ATOM 1651 N N . ILE A 1 201 ? 24.676 -25.770 -52.931 1.00 85.00 201 ILE A N 1
ATOM 1652 C CA . ILE A 1 201 ? 24.768 -27.244 -52.989 1.00 85.00 201 ILE A CA 1
ATOM 1653 C C . ILE A 1 201 ? 23.476 -27.860 -53.531 1.00 85.00 201 ILE A C 1
ATOM 1655 O O . ILE A 1 201 ? 23.537 -28.771 -54.353 1.00 85.00 201 ILE A O 1
ATOM 1659 N N . LYS A 1 202 ? 22.312 -27.363 -53.092 1.00 80.56 202 LYS A N 1
ATOM 1660 C CA . LYS A 1 202 ? 21.005 -27.871 -53.541 1.00 80.56 202 LYS A CA 1
ATOM 1661 C C . LYS A 1 202 ? 20.766 -27.650 -55.037 1.00 80.56 202 LYS A C 1
ATOM 1663 O O . LYS A 1 202 ? 20.065 -28.446 -55.650 1.00 80.56 202 LYS A O 1
ATOM 1668 N N . ILE A 1 203 ? 21.320 -26.574 -55.601 1.00 78.19 203 ILE A N 1
ATOM 1669 C CA . ILE A 1 203 ? 21.170 -26.218 -57.021 1.00 78.19 203 ILE A CA 1
ATOM 1670 C C . ILE A 1 203 ? 22.133 -27.019 -57.910 1.00 78.19 203 ILE A C 1
ATOM 1672 O O . ILE A 1 203 ? 21.771 -27.387 -59.024 1.00 78.19 203 ILE A O 1
ATOM 1676 N N . GLY A 1 204 ? 23.345 -27.318 -57.432 1.00 72.06 204 GLY A N 1
ATOM 1677 C CA . GLY A 1 204 ? 24.344 -28.065 -58.199 1.00 72.06 204 GLY A CA 1
ATOM 1678 C C . GLY A 1 204 ? 25.192 -27.171 -59.114 1.00 72.06 204 GLY A C 1
ATOM 1679 O O . GLY A 1 204 ? 25.668 -26.115 -58.692 1.00 72.06 204 GLY A O 1
ATOM 1680 N N . TYR A 1 205 ? 25.449 -27.606 -60.353 1.00 73.12 205 TYR A N 1
ATOM 1681 C CA . TYR A 1 205 ? 26.355 -26.903 -61.274 1.00 73.12 205 TYR A CA 1
ATOM 1682 C C . TYR A 1 205 ? 25.879 -25.464 -61.548 1.00 73.12 205 TYR A C 1
ATOM 1684 O O . TYR A 1 205 ? 24.725 -25.236 -61.899 1.00 73.12 205 TYR A O 1
ATOM 1692 N N . GLY A 1 206 ? 26.764 -24.479 -61.356 1.00 72.00 206 GLY A N 1
ATOM 1693 C CA . GLY A 1 206 ? 26.435 -23.049 -61.476 1.00 72.00 206 GLY A CA 1
ATOM 1694 C C . GLY A 1 206 ? 25.718 -22.432 -60.262 1.00 72.00 206 GLY A C 1
ATOM 1695 O O . GLY A 1 206 ? 25.465 -21.226 -60.253 1.00 72.00 206 GLY A O 1
ATOM 1696 N N . GLY A 1 207 ? 25.434 -23.215 -59.213 1.00 77.94 207 GLY A N 1
ATOM 1697 C CA . GLY A 1 207 ? 24.705 -22.768 -58.021 1.00 77.94 207 GLY A CA 1
ATOM 1698 C C . GLY A 1 207 ? 25.350 -21.585 -57.292 1.00 77.94 207 GLY A C 1
ATOM 1699 O O . GLY A 1 207 ? 24.640 -20.670 -56.877 1.00 77.94 207 GLY A O 1
ATOM 1700 N N . ASP A 1 208 ? 26.684 -21.540 -57.205 1.00 85.25 208 ASP A N 1
ATOM 1701 C CA . ASP A 1 208 ? 27.403 -20.443 -56.536 1.00 85.25 208 ASP A CA 1
ATOM 1702 C C . ASP A 1 208 ? 27.111 -19.081 -57.193 1.00 85.25 208 ASP A C 1
ATOM 1704 O O . ASP A 1 208 ? 26.855 -18.089 -56.508 1.00 85.25 208 ASP A O 1
ATOM 1708 N N . GLN A 1 209 ? 27.084 -19.041 -58.529 1.00 79.81 209 GLN A N 1
ATOM 1709 C CA . GLN A 1 209 ? 26.858 -17.821 -59.307 1.00 79.81 209 GLN A CA 1
ATOM 1710 C C . GLN A 1 209 ? 25.387 -17.382 -59.259 1.00 79.81 209 GLN A C 1
ATOM 1712 O O . GLN A 1 209 ? 25.091 -16.188 -59.163 1.00 79.81 209 GLN A O 1
ATOM 1717 N N . ILE A 1 210 ? 24.461 -18.346 -59.257 1.00 77.44 210 ILE A N 1
ATOM 1718 C CA . ILE A 1 210 ? 23.020 -18.097 -59.122 1.00 77.44 210 ILE A CA 1
ATOM 1719 C C . ILE A 1 210 ? 22.701 -17.512 -57.737 1.00 77.44 210 ILE A C 1
ATOM 1721 O O . ILE A 1 210 ? 22.010 -16.495 -57.643 1.00 77.44 210 ILE A O 1
ATOM 1725 N N . ILE A 1 211 ? 23.242 -18.100 -56.664 1.00 84.94 211 ILE A N 1
ATOM 1726 C CA . ILE A 1 211 ? 23.017 -17.636 -55.286 1.00 84.94 211 ILE A CA 1
ATOM 1727 C C . ILE A 1 211 ? 23.718 -16.305 -55.009 1.00 84.94 211 ILE A C 1
ATOM 1729 O O . ILE A 1 211 ? 23.134 -15.432 -54.365 1.00 84.94 211 ILE A O 1
ATOM 1733 N N . SER A 1 212 ? 24.928 -16.110 -55.538 1.00 87.44 212 SER A N 1
ATOM 1734 C CA . SER A 1 212 ? 25.645 -14.832 -55.474 1.00 87.44 212 SER A CA 1
ATOM 1735 C C . SER A 1 212 ? 24.797 -13.687 -56.040 1.00 87.44 212 SER A C 1
ATOM 1737 O O . SER A 1 212 ? 24.602 -12.673 -55.365 1.00 87.44 212 SER A O 1
ATOM 1739 N N . LYS A 1 213 ? 24.207 -13.885 -57.229 1.00 81.25 213 LYS A N 1
ATOM 1740 C CA . LYS A 1 213 ? 23.338 -12.894 -57.880 1.00 81.25 213 LYS A CA 1
ATOM 1741 C C . LYS A 1 213 ? 22.018 -12.683 -57.134 1.00 81.25 213 LYS A C 1
ATOM 1743 O O . LYS A 1 213 ? 21.545 -11.554 -57.060 1.00 81.25 213 LYS A O 1
ATOM 1748 N N . LEU A 1 214 ? 21.434 -13.744 -56.571 1.00 80.88 214 LEU A N 1
ATOM 1749 C CA . LEU A 1 214 ? 20.176 -13.672 -55.821 1.00 80.88 214 LEU A CA 1
ATOM 1750 C C . LEU A 1 214 ? 20.321 -12.913 -54.492 1.00 80.88 214 LEU A C 1
ATOM 1752 O O . LEU A 1 214 ? 19.446 -12.126 -54.144 1.00 80.88 214 LEU A O 1
ATOM 1756 N N . LEU A 1 215 ? 21.402 -13.156 -53.743 1.00 83.88 215 LEU A N 1
ATOM 1757 C CA . LEU A 1 215 ? 21.599 -12.626 -52.385 1.00 83.88 215 LEU A CA 1
ATOM 1758 C C . LEU A 1 215 ? 22.495 -11.378 -52.319 1.00 83.88 215 LEU A C 1
ATOM 1760 O O . LEU A 1 215 ? 22.688 -10.824 -51.229 1.00 83.88 215 LEU A O 1
ATOM 1764 N N . GLY A 1 216 ? 23.057 -10.951 -53.455 1.00 83.12 216 GLY A N 1
ATOM 1765 C CA . GLY A 1 216 ? 23.944 -9.790 -53.546 1.00 83.12 216 GLY A CA 1
ATOM 1766 C C . GLY A 1 216 ? 25.233 -9.968 -52.743 1.00 83.12 216 GLY A C 1
ATOM 1767 O O . GLY A 1 216 ? 25.641 -9.067 -52.013 1.00 83.12 216 GLY A O 1
ATOM 1768 N N . ILE A 1 217 ? 25.837 -11.155 -52.810 1.00 85.25 217 ILE A N 1
ATOM 1769 C CA . ILE A 1 217 ? 27.073 -11.499 -52.091 1.00 85.25 217 ILE A CA 1
ATOM 1770 C C . ILE A 1 217 ? 28.136 -11.997 -53.056 1.00 85.25 217 ILE A C 1
ATOM 1772 O O . ILE A 1 217 ? 27.821 -12.559 -54.100 1.00 85.25 217 ILE A O 1
ATOM 1776 N N . ASP A 1 218 ? 29.399 -11.822 -52.684 1.00 88.25 218 ASP A N 1
ATOM 1777 C CA . ASP A 1 218 ? 30.527 -12.250 -53.502 1.00 88.25 218 ASP A CA 1
ATOM 1778 C C . ASP A 1 218 ? 30.531 -13.775 -53.738 1.00 88.25 218 ASP A C 1
ATOM 1780 O O . ASP A 1 218 ? 30.309 -14.568 -52.815 1.00 88.25 218 ASP A O 1
ATOM 1784 N N . CYS A 1 219 ? 30.798 -14.187 -54.980 1.00 88.25 219 CYS A N 1
ATOM 1785 C CA . CYS A 1 219 ? 30.770 -15.591 -55.396 1.00 88.25 219 CYS A CA 1
ATOM 1786 C C . CYS A 1 219 ? 31.775 -16.452 -54.609 1.00 88.25 219 CYS A C 1
ATOM 1788 O O . CYS A 1 219 ? 31.452 -17.573 -54.208 1.00 88.25 219 CYS A O 1
ATOM 1790 N N . HIS A 1 220 ? 32.953 -15.914 -54.268 1.00 89.31 220 HIS A N 1
ATOM 1791 C CA . HIS A 1 220 ? 33.923 -16.630 -53.438 1.00 89.31 220 HIS A CA 1
ATOM 1792 C C . HIS A 1 220 ? 33.442 -16.797 -51.995 1.00 89.31 220 HIS A C 1
ATOM 1794 O O . HIS A 1 220 ? 33.801 -17.777 -51.343 1.00 89.31 220 HIS A O 1
ATOM 1800 N N . THR A 1 221 ? 32.587 -15.902 -51.490 1.00 87.62 221 THR A N 1
ATOM 1801 C CA . THR A 1 221 ? 31.943 -16.082 -50.179 1.00 87.62 221 THR A CA 1
ATOM 1802 C C . THR A 1 221 ? 30.975 -17.266 -50.200 1.00 87.62 221 THR A C 1
ATOM 1804 O O . THR A 1 221 ? 30.994 -18.074 -49.270 1.00 87.62 221 THR A O 1
ATOM 1807 N N . VAL A 1 222 ? 30.188 -17.423 -51.270 1.00 89.94 222 VAL A N 1
ATOM 1808 C CA . VAL A 1 222 ? 29.292 -18.581 -51.456 1.00 89.94 222 VAL A CA 1
ATOM 1809 C C . VAL A 1 222 ? 30.096 -19.877 -51.562 1.00 89.94 222 VAL A C 1
ATOM 1811 O O . VAL A 1 222 ? 29.854 -20.813 -50.796 1.00 89.94 222 VAL A O 1
ATOM 1814 N N . ALA A 1 223 ? 31.120 -19.896 -52.421 1.00 87.31 223 ALA A N 1
ATOM 1815 C CA . ALA A 1 223 ? 32.004 -21.046 -52.605 1.00 87.31 223 ALA A CA 1
ATOM 1816 C C . ALA A 1 223 ? 32.726 -21.438 -51.303 1.00 87.31 223 ALA A C 1
ATOM 1818 O O . ALA A 1 223 ? 32.843 -22.621 -50.979 1.00 87.31 223 ALA A O 1
ATOM 1819 N N . ARG A 1 224 ? 33.159 -20.451 -50.508 1.00 88.06 224 ARG A N 1
ATOM 1820 C CA . ARG A 1 224 ? 33.762 -20.677 -49.190 1.00 88.06 224 ARG A CA 1
ATOM 1821 C C . ARG A 1 224 ? 32.775 -21.297 -48.207 1.00 88.06 224 ARG A C 1
ATOM 1823 O O . ARG A 1 224 ? 33.145 -22.232 -47.511 1.00 88.06 224 ARG A O 1
ATOM 1830 N N . GLY A 1 225 ? 31.535 -20.807 -48.151 1.00 88.12 225 GLY A N 1
ATOM 1831 C CA . GLY A 1 225 ? 30.489 -21.397 -47.311 1.00 88.12 225 GLY A CA 1
ATOM 1832 C C . GLY A 1 225 ? 30.164 -22.836 -47.704 1.00 88.12 225 GLY A C 1
ATOM 1833 O O . GLY A 1 225 ? 30.032 -23.696 -46.839 1.00 88.12 225 GLY A O 1
ATOM 1834 N N . ARG A 1 226 ? 30.103 -23.113 -49.011 1.00 90.06 226 ARG A N 1
ATOM 1835 C CA . ARG A 1 226 ? 29.907 -24.462 -49.552 1.00 90.06 226 ARG A CA 1
ATOM 1836 C C . ARG A 1 226 ? 31.044 -25.401 -49.152 1.00 90.06 226 ARG A C 1
ATOM 1838 O O . ARG A 1 226 ? 30.773 -26.503 -48.687 1.00 90.06 226 ARG A O 1
ATOM 1845 N N . LYS A 1 227 ? 32.294 -24.948 -49.272 1.00 87.38 227 LYS A N 1
ATOM 1846 C CA . LYS A 1 227 ? 33.476 -25.705 -48.842 1.00 87.38 227 LYS A CA 1
ATOM 1847 C C . LYS A 1 227 ? 33.474 -25.969 -47.332 1.00 87.38 227 LYS A C 1
ATOM 1849 O O . LYS A 1 227 ? 33.643 -27.107 -46.927 1.00 87.38 227 LYS A O 1
ATOM 1854 N N . GLU A 1 228 ? 33.192 -24.954 -46.512 1.00 86.44 228 GLU A N 1
ATOM 1855 C CA . GLU A 1 228 ? 33.080 -25.095 -45.047 1.00 86.44 228 GLU A CA 1
ATOM 1856 C C . GLU A 1 228 ? 32.000 -26.125 -44.641 1.00 86.44 228 GLU A C 1
ATOM 1858 O O . GLU A 1 228 ? 32.181 -26.847 -43.664 1.00 86.44 228 GLU A O 1
ATOM 1863 N N . ILE A 1 229 ? 30.902 -26.235 -45.403 1.00 85.19 229 ILE A N 1
ATOM 1864 C CA . ILE A 1 229 ? 29.850 -27.245 -45.181 1.00 85.19 229 ILE A CA 1
ATOM 1865 C C . ILE A 1 229 ? 30.286 -28.643 -45.623 1.00 85.19 229 ILE A C 1
ATOM 1867 O O . ILE A 1 229 ? 30.042 -29.603 -44.897 1.00 85.19 229 ILE A O 1
ATOM 1871 N N . MET A 1 230 ? 30.906 -28.767 -46.799 1.00 81.06 230 MET A N 1
ATOM 1872 C CA . MET A 1 230 ? 31.363 -30.058 -47.327 1.00 81.06 230 MET A CA 1
ATOM 1873 C C . MET A 1 230 ? 32.502 -30.655 -46.493 1.00 81.06 230 MET A C 1
ATOM 1875 O O . MET A 1 230 ? 32.512 -31.859 -46.251 1.00 81.06 230 MET A O 1
ATOM 1879 N N . ASP A 1 231 ? 33.411 -29.811 -46.005 1.00 81.31 231 ASP A N 1
ATOM 1880 C CA . ASP A 1 231 ? 34.573 -30.215 -45.208 1.00 81.31 231 ASP A CA 1
ATOM 1881 C C . ASP A 1 231 ? 34.225 -30.410 -43.713 1.00 81.31 231 ASP A C 1
ATOM 1883 O O . ASP A 1 231 ? 35.105 -30.717 -42.911 1.00 81.31 231 ASP A O 1
ATOM 1887 N N . TYR A 1 232 ? 32.957 -30.219 -43.312 1.00 73.69 232 TYR A N 1
ATOM 1888 C CA . TYR A 1 232 ? 32.482 -30.240 -41.916 1.00 73.69 232 TYR A CA 1
ATOM 1889 C C . TYR A 1 232 ? 33.247 -29.290 -40.952 1.00 73.69 232 TYR A C 1
ATOM 1891 O O . TYR A 1 232 ? 33.186 -29.455 -39.731 1.00 73.69 232 TYR A O 1
ATOM 1899 N N . ASP A 1 233 ? 33.918 -28.246 -41.461 1.00 70.88 233 ASP A N 1
ATOM 1900 C CA . ASP A 1 233 ? 34.686 -27.251 -40.681 1.00 70.88 233 ASP A CA 1
ATOM 1901 C C . ASP A 1 233 ? 33.771 -26.137 -40.122 1.00 70.88 233 ASP A C 1
ATOM 1903 O O . ASP A 1 233 ? 33.807 -24.980 -40.557 1.00 70.88 233 ASP A O 1
ATOM 1907 N N . ILE A 1 234 ? 32.892 -26.479 -39.166 1.00 69.81 234 ILE A N 1
ATOM 1908 C CA . ILE A 1 234 ? 31.886 -25.549 -38.614 1.00 69.81 234 ILE A CA 1
ATOM 1909 C C . ILE A 1 234 ? 32.001 -25.405 -37.084 1.00 69.81 234 ILE A C 1
ATOM 1911 O O . ILE A 1 234 ? 31.419 -26.167 -36.317 1.00 69.81 234 ILE A O 1
ATOM 1915 N N . GLU A 1 235 ? 32.658 -24.341 -36.604 1.00 67.06 235 GLU A N 1
ATOM 1916 C CA . GLU A 1 235 ? 32.612 -23.962 -35.174 1.00 67.06 235 GLU A CA 1
ATOM 1917 C C . GLU A 1 235 ? 31.227 -23.403 -34.766 1.00 67.06 235 GLU A C 1
ATOM 1919 O O . GLU A 1 235 ? 30.864 -22.294 -35.148 1.00 67.06 235 GLU A O 1
ATOM 1924 N N . VAL A 1 236 ? 30.436 -24.097 -33.950 1.00 64.19 236 VAL A N 1
ATOM 1925 C CA . VAL A 1 236 ? 29.031 -23.700 -33.681 1.00 64.19 236 VAL A CA 1
ATOM 1926 C C . VAL A 1 236 ? 28.886 -22.387 -32.884 1.00 64.19 236 VAL A C 1
ATOM 1928 O O . VAL A 1 236 ? 27.934 -21.638 -33.094 1.00 64.19 236 VAL A O 1
ATOM 1931 N N . GLU A 1 237 ? 29.839 -22.055 -32.009 1.00 63.69 237 GLU A N 1
ATOM 1932 C CA . GLU A 1 237 ? 29.678 -20.963 -31.030 1.00 63.69 237 GLU A CA 1
ATOM 1933 C C . GLU A 1 237 ? 30.223 -19.592 -31.474 1.00 63.69 237 GLU A C 1
ATOM 1935 O O . GLU A 1 237 ? 29.844 -18.563 -30.910 1.00 63.69 237 GLU A O 1
ATOM 1940 N N . ARG A 1 238 ? 31.109 -19.532 -32.482 1.00 65.50 238 ARG A N 1
ATOM 1941 C CA . ARG A 1 238 ? 31.786 -18.288 -32.899 1.00 65.50 238 ARG A CA 1
ATOM 1942 C C . ARG A 1 238 ? 31.449 -17.859 -34.325 1.00 65.50 238 ARG A C 1
ATOM 1944 O O . ARG A 1 238 ? 31.537 -18.638 -35.273 1.00 65.50 238 ARG A O 1
ATOM 1951 N N . VAL A 1 239 ? 31.155 -16.564 -34.485 1.00 67.12 239 VAL A N 1
ATOM 1952 C CA . VAL A 1 239 ? 30.908 -15.923 -35.793 1.00 67.12 239 VAL A CA 1
ATOM 1953 C C . VAL A 1 239 ? 32.209 -15.725 -36.588 1.00 67.12 239 VAL A C 1
ATOM 1955 O O . VAL A 1 239 ? 32.208 -15.861 -37.806 1.00 67.12 239 VAL A O 1
ATOM 1958 N N . ARG A 1 240 ? 33.341 -15.458 -35.922 1.00 69.12 240 ARG A N 1
ATOM 1959 C CA . ARG A 1 240 ? 34.665 -15.282 -36.551 1.00 69.12 240 ARG A CA 1
ATOM 1960 C C . ARG A 1 240 ? 35.680 -16.256 -35.955 1.00 69.12 240 ARG A C 1
ATOM 1962 O O . ARG A 1 240 ? 35.571 -16.575 -34.771 1.00 69.12 240 ARG A O 1
ATOM 1969 N N . LYS A 1 241 ? 36.680 -16.680 -36.744 1.00 64.56 241 LYS A N 1
ATOM 1970 C CA . LYS A 1 241 ? 37.792 -17.517 -36.251 1.00 64.56 241 LYS A CA 1
ATOM 1971 C C . LYS A 1 241 ? 38.517 -16.815 -35.094 1.00 64.56 241 LYS A C 1
ATOM 1973 O O . LYS A 1 241 ? 38.535 -15.582 -35.011 1.00 64.56 241 LYS A O 1
ATOM 1978 N N . LYS A 1 242 ? 39.106 -17.602 -34.190 1.00 57.47 242 LYS A N 1
ATOM 1979 C CA . LYS A 1 242 ? 39.910 -17.104 -33.061 1.00 57.47 242 LYS A CA 1
ATOM 1980 C C . LYS A 1 242 ? 40.959 -16.100 -33.575 1.00 57.47 242 LYS A C 1
ATOM 1982 O O . LYS A 1 242 ? 41.747 -16.436 -34.448 1.00 57.47 242 LYS A O 1
ATOM 1987 N N . GLY A 1 243 ? 40.923 -14.865 -33.061 1.00 63.25 243 GLY A N 1
ATOM 1988 C CA . GLY A 1 243 ? 41.780 -13.752 -33.505 1.00 63.25 243 GLY A CA 1
ATOM 1989 C C . GLY A 1 243 ? 41.130 -12.745 -34.470 1.00 63.25 243 GLY A C 1
ATOM 1990 O O . GLY A 1 243 ? 41.668 -11.663 -34.650 1.00 63.25 243 GLY A O 1
ATOM 1991 N N . GLY A 1 244 ? 39.948 -13.027 -35.033 1.00 53.41 244 GLY A N 1
ATOM 1992 C CA . GLY A 1 244 ? 39.269 -12.154 -36.012 1.00 53.41 244 GLY A CA 1
ATOM 1993 C C . GLY A 1 244 ? 38.361 -11.051 -35.435 1.00 53.41 244 GLY A C 1
ATOM 1994 O O . GLY A 1 244 ? 37.495 -10.525 -36.138 1.00 53.41 244 GLY A O 1
ATOM 1995 N N . GLY A 1 245 ? 38.475 -10.732 -34.145 1.00 58.94 245 GLY A N 1
ATOM 1996 C CA . GLY A 1 245 ? 37.645 -9.732 -33.457 1.00 58.94 245 GLY A CA 1
ATOM 1997 C C . GLY A 1 245 ? 38.414 -8.456 -33.111 1.00 58.94 245 GLY A C 1
ATOM 1998 O O . GLY A 1 245 ? 39.640 -8.454 -33.099 1.00 58.94 245 GLY A O 1
ATOM 1999 N N . ARG A 1 246 ? 37.695 -7.375 -32.777 1.00 46.44 246 ARG A N 1
ATOM 2000 C CA . ARG A 1 246 ? 38.306 -6.169 -32.192 1.00 46.44 246 ARG A CA 1
ATOM 2001 C C . ARG A 1 246 ? 38.999 -6.570 -30.886 1.00 46.44 246 ARG A C 1
ATOM 2003 O O . ARG A 1 246 ? 38.340 -7.135 -30.013 1.00 46.44 246 ARG A O 1
ATOM 2010 N N . SER A 1 247 ? 40.300 -6.306 -30.765 1.00 48.00 247 SER A N 1
ATOM 2011 C CA . SER A 1 247 ? 41.079 -6.605 -29.560 1.00 48.00 247 SER A CA 1
ATOM 2012 C C . SER A 1 247 ? 40.388 -6.005 -28.335 1.00 48.00 247 SER A C 1
ATOM 2014 O O . SER A 1 247 ? 40.152 -4.797 -28.291 1.00 48.00 247 SER A O 1
ATOM 2016 N N . SER A 1 248 ? 40.028 -6.829 -27.346 1.00 50.00 248 SER A N 1
ATOM 2017 C CA . SER A 1 248 ? 39.616 -6.305 -26.043 1.00 50.00 248 SER A CA 1
ATOM 2018 C C . SER A 1 248 ? 40.781 -5.493 -25.489 1.00 50.00 248 SER A C 1
ATOM 2020 O O . SER A 1 248 ? 41.904 -6.005 -25.501 1.00 50.00 248 SER A O 1
ATOM 2022 N N . ILE A 1 249 ? 40.532 -4.262 -25.022 1.00 54.00 249 ILE A N 1
ATOM 2023 C CA . ILE A 1 249 ? 41.527 -3.476 -24.277 1.00 54.00 249 ILE A CA 1
ATOM 2024 C C . ILE A 1 249 ? 42.125 -4.423 -23.237 1.00 54.00 249 ILE A C 1
ATOM 2026 O O . ILE A 1 249 ? 41.390 -4.980 -22.417 1.00 54.00 249 ILE A O 1
ATOM 2030 N N . LYS A 1 250 ? 43.424 -4.714 -23.369 1.00 50.34 250 LYS A N 1
ATOM 2031 C CA . LYS A 1 250 ? 44.130 -5.633 -22.478 1.00 50.34 250 LYS A CA 1
ATOM 2032 C C . LYS A 1 250 ? 43.855 -5.164 -21.051 1.00 50.34 250 LYS A C 1
ATOM 2034 O O . LYS A 1 250 ? 44.114 -4.005 -20.738 1.00 50.34 250 LYS A O 1
ATOM 2039 N N . LYS A 1 251 ? 43.322 -6.056 -20.210 1.00 52.75 251 LYS A N 1
ATOM 2040 C CA . LYS A 1 251 ? 43.319 -5.905 -18.752 1.00 52.75 251 LYS A CA 1
ATOM 2041 C C . LYS A 1 251 ? 44.785 -5.790 -18.316 1.00 52.75 251 LYS A C 1
ATOM 2043 O O . LYS A 1 251 ? 45.427 -6.806 -18.077 1.00 52.75 251 LYS A O 1
ATOM 2048 N N . SER A 1 252 ? 45.359 -4.590 -18.367 1.00 58.38 252 SER A N 1
ATOM 2049 C CA . SER A 1 252 ? 46.710 -4.365 -17.867 1.00 58.38 252 SER A CA 1
ATOM 2050 C C . SER A 1 252 ? 46.600 -4.225 -16.349 1.00 58.38 252 SER A C 1
ATOM 2052 O O . SER A 1 252 ? 45.837 -3.364 -15.902 1.00 58.38 252 SER A O 1
ATOM 2054 N N . PRO A 1 253 ? 47.341 -5.014 -15.551 1.00 62.16 253 PRO A N 1
ATOM 2055 C CA . PRO A 1 253 ? 47.427 -4.847 -14.094 1.00 62.16 253 PRO A CA 1
ATOM 2056 C C . PRO A 1 253 ? 47.792 -3.414 -13.672 1.00 62.16 253 PRO A C 1
ATOM 2058 O O . PRO A 1 253 ? 47.523 -2.981 -12.557 1.00 62.16 253 PRO A O 1
ATOM 2061 N N . GLU A 1 254 ? 48.399 -2.664 -14.587 1.00 65.81 254 GLU A N 1
ATOM 2062 C CA . GLU A 1 254 ? 48.749 -1.256 -14.452 1.00 65.81 254 GLU A CA 1
ATOM 2063 C C . GLU A 1 254 ? 47.514 -0.344 -14.344 1.00 65.81 254 GLU A C 1
ATOM 2065 O O . GLU A 1 254 ? 47.479 0.546 -13.502 1.00 65.81 254 GLU A O 1
ATOM 2070 N N . ILE A 1 255 ? 46.448 -0.624 -15.104 1.00 68.12 255 ILE A N 1
ATOM 2071 C CA . ILE A 1 255 ? 45.191 0.145 -15.066 1.00 68.12 255 ILE A CA 1
ATOM 2072 C C . ILE A 1 255 ? 44.471 -0.074 -13.731 1.00 68.12 255 ILE A C 1
ATOM 2074 O O . ILE A 1 255 ? 43.937 0.870 -13.154 1.00 68.12 255 ILE A O 1
ATOM 2078 N N . GLU A 1 256 ? 44.479 -1.307 -13.218 1.00 71.06 256 GLU A N 1
ATOM 2079 C CA . GLU A 1 256 ? 43.891 -1.636 -11.914 1.00 71.06 256 GLU A CA 1
ATOM 2080 C C . GLU A 1 256 ? 44.631 -0.925 -10.777 1.00 71.06 256 GLU A C 1
ATOM 2082 O O . GLU A 1 256 ? 43.985 -0.287 -9.950 1.00 71.06 256 GLU A O 1
ATOM 2087 N N . LYS A 1 257 ? 45.972 -0.932 -10.787 1.00 71.19 257 LYS A N 1
ATOM 2088 C CA . LYS A 1 257 ? 46.790 -0.212 -9.795 1.00 71.19 257 LYS A CA 1
ATOM 2089 C C . LYS A 1 257 ? 46.568 1.300 -9.827 1.00 71.19 257 LYS A C 1
ATOM 2091 O O . LYS A 1 257 ? 46.447 1.917 -8.773 1.00 71.19 257 LYS A O 1
ATOM 2096 N N . VAL A 1 258 ? 46.484 1.900 -11.016 1.00 71.56 258 VAL A N 1
ATOM 2097 C CA . VAL A 1 258 ? 46.224 3.344 -11.158 1.00 71.56 258 VAL A CA 1
ATOM 2098 C C . VAL A 1 258 ? 44.814 3.692 -10.677 1.00 71.56 258 VAL A C 1
ATOM 2100 O O . VAL A 1 258 ? 44.638 4.686 -9.975 1.00 71.56 258 VAL A O 1
ATOM 2103 N N . ILE A 1 259 ? 43.815 2.859 -10.982 1.00 69.31 259 ILE A N 1
ATOM 2104 C CA . ILE A 1 259 ? 42.458 3.007 -10.440 1.00 69.31 259 ILE A CA 1
ATOM 2105 C C . ILE A 1 259 ? 42.479 2.894 -8.910 1.00 69.31 259 ILE A C 1
ATOM 2107 O O . ILE A 1 259 ? 41.910 3.748 -8.237 1.00 69.31 259 ILE A O 1
ATOM 2111 N N . GLU A 1 260 ? 43.167 1.905 -8.337 1.00 70.31 260 GLU A N 1
ATOM 2112 C CA . GLU A 1 260 ? 43.272 1.740 -6.883 1.00 70.31 260 GLU A CA 1
ATOM 2113 C C . GLU A 1 260 ? 43.970 2.914 -6.185 1.00 70.31 260 GLU A C 1
ATOM 2115 O O . GLU A 1 260 ? 43.517 3.310 -5.107 1.00 70.31 260 GLU A O 1
ATOM 2120 N N . TYR A 1 261 ? 45.008 3.485 -6.805 1.00 70.38 261 TYR A N 1
ATOM 2121 C CA . TYR A 1 261 ? 45.727 4.670 -6.327 1.00 70.38 261 TYR A CA 1
ATOM 2122 C C . TYR A 1 261 ? 44.861 5.936 -6.397 1.00 70.38 261 TYR A C 1
ATOM 2124 O O . TYR A 1 261 ? 44.700 6.637 -5.399 1.00 70.38 261 TYR A O 1
ATOM 2132 N N . LEU A 1 262 ? 44.203 6.188 -7.538 1.00 65.25 262 LEU A N 1
ATOM 2133 C CA . LEU A 1 262 ? 43.234 7.286 -7.685 1.00 65.25 262 LEU A CA 1
ATOM 2134 C C . LEU A 1 262 ? 42.081 7.171 -6.673 1.00 65.25 262 LEU A C 1
ATOM 2136 O O . LEU A 1 262 ? 41.509 8.178 -6.256 1.00 65.25 262 LEU A O 1
ATOM 2140 N N . MET A 1 263 ? 41.743 5.946 -6.265 1.00 63.75 263 MET A N 1
ATOM 2141 C CA . MET A 1 263 ? 40.708 5.659 -5.274 1.00 63.75 263 MET A CA 1
ATOM 2142 C C . MET A 1 263 ? 41.205 5.726 -3.824 1.00 63.75 263 MET A C 1
ATOM 2144 O O . MET A 1 263 ? 40.374 5.813 -2.921 1.00 63.75 263 MET A O 1
ATOM 2148 N N . GLU A 1 264 ? 42.514 5.677 -3.561 1.00 58.59 264 GLU A N 1
ATOM 2149 C CA . GLU A 1 264 ? 43.084 5.555 -2.213 1.00 58.59 264 GLU A CA 1
ATOM 2150 C C . GLU A 1 264 ? 42.746 6.746 -1.309 1.00 58.59 264 GLU A C 1
ATOM 2152 O O . GLU A 1 264 ? 42.360 6.547 -0.157 1.00 58.59 264 GLU A O 1
ATOM 2157 N N . TYR A 1 265 ? 42.745 7.957 -1.865 1.00 48.78 265 TYR A N 1
ATOM 2158 C CA . TYR A 1 265 ? 42.429 9.200 -1.152 1.00 48.78 265 TYR A CA 1
ATOM 2159 C C . TYR A 1 265 ? 40.920 9.480 -1.000 1.00 48.78 265 TYR A C 1
ATOM 2161 O O . TYR A 1 265 ? 40.531 10.450 -0.350 1.00 48.78 265 TYR A O 1
ATOM 2169 N N . GLU A 1 266 ? 40.051 8.634 -1.566 1.00 50.47 266 GLU A N 1
ATOM 2170 C CA . GLU A 1 266 ? 38.585 8.773 -1.498 1.00 50.47 266 GLU A CA 1
ATOM 2171 C C . GLU A 1 266 ? 37.879 7.534 -0.909 1.00 50.47 266 GLU A C 1
ATOM 2173 O O . GLU A 1 266 ? 36.644 7.455 -0.912 1.00 50.47 266 GLU A O 1
ATOM 2178 N N . LYS A 1 267 ? 38.648 6.575 -0.367 1.00 49.56 267 LYS A N 1
ATOM 2179 C CA . LYS A 1 267 ? 38.133 5.405 0.360 1.00 49.56 267 LYS A CA 1
ATOM 2180 C C . LYS A 1 267 ? 37.431 5.845 1.650 1.00 49.56 267 LYS A C 1
ATOM 2182 O O . LYS A 1 267 ? 38.033 6.447 2.532 1.00 49.56 267 LYS A O 1
ATOM 2187 N N . ALA A 1 268 ? 36.167 5.456 1.801 1.00 48.69 268 ALA A N 1
ATOM 2188 C CA . ALA A 1 268 ? 35.497 5.389 3.097 1.00 48.69 268 ALA A CA 1
ATOM 2189 C C . ALA A 1 268 ? 34.980 3.957 3.304 1.00 48.69 268 ALA A C 1
ATOM 2191 O O . ALA A 1 268 ? 34.353 3.389 2.411 1.00 48.69 268 ALA A O 1
ATOM 2192 N N . GLY A 1 269 ? 35.297 3.366 4.456 1.00 48.56 269 GLY A N 1
ATOM 2193 C CA . GLY A 1 269 ? 35.053 1.959 4.787 1.00 48.56 269 GLY A CA 1
ATOM 2194 C C . GLY A 1 269 ? 36.023 1.471 5.867 1.00 48.56 269 GLY A C 1
ATOM 2195 O O . GLY A 1 269 ? 36.984 2.166 6.180 1.00 48.56 269 GLY A O 1
ATOM 2196 N N . ASP A 1 270 ? 35.752 0.305 6.454 1.00 39.09 270 ASP A N 1
ATOM 2197 C CA . ASP A 1 270 ? 36.598 -0.310 7.489 1.00 39.09 270 ASP A CA 1
ATOM 2198 C C . ASP A 1 270 ? 37.982 -0.682 6.902 1.00 39.09 270 ASP A C 1
ATOM 2200 O O . ASP A 1 270 ? 38.017 -1.469 5.948 1.00 39.09 270 ASP A O 1
ATOM 2204 N N . PRO A 1 271 ? 39.107 -0.124 7.402 1.00 44.03 271 PRO A N 1
ATOM 2205 C CA . PRO A 1 271 ? 40.433 -0.338 6.816 1.00 44.03 271 PRO A CA 1
ATOM 2206 C C . PRO A 1 271 ? 40.892 -1.804 6.843 1.00 44.03 271 PRO A C 1
ATOM 2208 O O . PRO A 1 271 ? 41.723 -2.199 6.029 1.00 44.03 271 PRO A O 1
ATOM 2211 N N . THR A 1 272 ? 40.331 -2.619 7.740 1.00 45.56 272 THR A N 1
ATOM 2212 C CA . THR A 1 272 ? 40.757 -4.004 8.009 1.00 45.56 272 THR A CA 1
ATOM 2213 C C . THR A 1 272 ? 39.707 -5.065 7.650 1.00 45.56 272 THR A C 1
ATOM 2215 O O . THR A 1 272 ? 39.925 -6.257 7.872 1.00 45.56 272 THR A O 1
ATOM 2218 N N . GLY A 1 273 ? 38.566 -4.681 7.068 1.00 45.59 273 GLY A N 1
ATOM 2219 C CA . GLY A 1 273 ? 37.456 -5.598 6.788 1.00 45.59 273 GLY A CA 1
ATOM 2220 C C . GLY A 1 273 ? 37.457 -6.214 5.380 1.00 45.59 273 GLY A C 1
ATOM 2221 O O . GLY A 1 273 ? 37.686 -5.528 4.385 1.00 45.59 273 GLY A O 1
ATOM 2222 N N . LYS A 1 274 ? 37.044 -7.490 5.264 1.00 46.91 274 LYS A N 1
ATOM 2223 C CA . LYS A 1 274 ? 36.638 -8.171 4.004 1.00 46.91 274 LYS A CA 1
ATOM 2224 C C . LYS A 1 274 ? 35.319 -7.607 3.416 1.00 46.91 274 LYS A C 1
ATOM 2226 O O . LYS A 1 274 ? 34.464 -8.357 2.949 1.00 46.91 274 LYS A O 1
ATOM 2231 N N . GLY A 1 275 ? 35.089 -6.299 3.525 1.00 49.84 275 GLY A N 1
ATOM 2232 C CA . GLY A 1 275 ? 33.849 -5.623 3.137 1.00 49.84 275 GLY A CA 1
ATOM 2233 C C . GLY A 1 275 ? 33.942 -4.920 1.780 1.00 49.84 275 GLY A C 1
ATOM 2234 O O . GLY A 1 275 ? 35.003 -4.445 1.386 1.00 49.84 275 GLY A O 1
ATOM 2235 N N . LEU A 1 276 ? 32.808 -4.826 1.074 1.00 45.53 276 LEU A N 1
ATOM 2236 C CA . LEU A 1 276 ? 32.676 -4.062 -0.177 1.00 45.53 276 LEU A CA 1
ATOM 2237 C C . LEU A 1 276 ? 32.949 -2.568 0.067 1.00 45.53 276 LEU A C 1
ATOM 2239 O O . LEU A 1 276 ? 32.340 -1.964 0.953 1.00 45.53 276 LEU A O 1
ATOM 2243 N N . LYS A 1 277 ? 33.817 -1.972 -0.753 1.00 49.44 277 LYS A N 1
ATOM 2244 C CA . LYS A 1 277 ? 34.232 -0.563 -0.662 1.00 49.44 277 LYS A CA 1
ATOM 2245 C C . LYS A 1 277 ? 33.279 0.334 -1.477 1.00 49.44 277 LYS A C 1
ATOM 2247 O O . LYS A 1 277 ? 32.532 -0.150 -2.332 1.00 49.44 277 LYS A O 1
ATOM 2252 N N . TRP A 1 278 ? 33.248 1.644 -1.224 1.00 50.75 278 TRP A N 1
ATOM 2253 C CA . TRP A 1 278 ? 32.418 2.581 -2.004 1.00 50.75 278 TRP A CA 1
ATOM 2254 C C . TRP A 1 278 ? 33.165 3.869 -2.363 1.00 50.75 278 TRP A C 1
ATOM 2256 O O . TRP A 1 278 ? 34.145 4.221 -1.714 1.00 50.75 278 TRP A O 1
ATOM 2266 N N . ILE A 1 279 ? 32.691 4.555 -3.411 1.00 53.66 279 ILE A N 1
ATOM 2267 C CA . ILE A 1 279 ? 33.318 5.752 -4.002 1.00 53.66 279 ILE A CA 1
ATOM 2268 C C . ILE A 1 279 ? 32.320 6.895 -4.211 1.00 53.66 279 ILE A C 1
ATOM 2270 O O . ILE A 1 279 ? 31.115 6.661 -4.330 1.00 53.66 279 ILE A O 1
ATOM 2274 N N . ARG A 1 280 ? 32.830 8.135 -4.276 1.00 50.47 280 ARG A N 1
ATOM 2275 C CA . ARG A 1 280 ? 32.044 9.357 -4.545 1.00 50.47 280 ARG A CA 1
ATOM 2276 C C . ARG A 1 280 ? 31.993 9.762 -6.026 1.00 50.47 280 ARG A C 1
ATOM 2278 O O . ARG A 1 280 ? 31.053 10.454 -6.412 1.00 50.47 280 ARG A O 1
ATOM 2285 N N . ARG A 1 281 ? 32.969 9.364 -6.851 1.00 64.38 281 ARG A N 1
ATOM 2286 C CA . ARG A 1 281 ? 33.054 9.739 -8.276 1.00 64.38 281 ARG A CA 1
ATOM 2287 C C . ARG A 1 281 ? 32.283 8.788 -9.186 1.00 64.38 281 ARG A C 1
ATOM 2289 O O . ARG A 1 281 ? 32.126 7.606 -8.888 1.00 64.38 281 ARG A O 1
ATOM 2296 N N . THR A 1 282 ? 31.812 9.322 -10.311 1.00 69.75 282 THR A N 1
ATOM 2297 C CA . THR A 1 282 ? 31.212 8.522 -11.381 1.00 69.75 282 THR A CA 1
ATOM 2298 C C . THR A 1 282 ? 32.306 7.843 -12.217 1.00 69.75 282 THR A C 1
ATOM 2300 O O . THR A 1 282 ? 33.427 8.357 -12.278 1.00 69.75 282 THR A O 1
ATOM 2303 N N . PRO A 1 283 ? 32.010 6.710 -12.880 1.00 76.00 283 PRO A N 1
ATOM 2304 C CA . PRO A 1 283 ? 32.960 6.046 -13.773 1.00 76.00 283 PRO A CA 1
ATOM 2305 C C . PRO A 1 283 ? 33.513 6.950 -14.887 1.00 76.00 283 PRO A C 1
ATOM 2307 O O . PRO A 1 283 ? 34.656 6.780 -15.297 1.00 76.00 283 PRO A O 1
ATOM 2310 N N . GLU A 1 284 ? 32.738 7.935 -15.344 1.00 76.19 284 GLU A N 1
ATOM 2311 C CA . GLU A 1 284 ? 33.142 8.919 -16.357 1.00 76.19 284 GLU A CA 1
ATOM 2312 C C . GLU A 1 284 ? 34.256 9.844 -15.853 1.00 76.19 284 GLU A C 1
ATOM 2314 O O . GLU A 1 284 ? 35.250 10.034 -16.542 1.00 76.19 284 GLU A O 1
ATOM 2319 N N . LYS A 1 285 ? 34.163 10.336 -14.612 1.00 74.25 285 LYS A N 1
ATOM 2320 C CA . LYS A 1 285 ? 35.213 11.184 -14.022 1.00 74.25 285 LYS A CA 1
ATOM 2321 C C . LYS A 1 285 ? 36.519 10.428 -13.791 1.00 74.25 285 LYS A C 1
ATOM 2323 O O . LYS A 1 285 ? 37.595 11.010 -13.841 1.00 74.25 285 LYS A O 1
ATOM 2328 N N . ILE A 1 286 ? 36.427 9.130 -13.513 1.00 74.06 286 ILE A N 1
ATOM 2329 C CA . ILE A 1 286 ? 37.605 8.269 -13.362 1.00 74.06 286 ILE A CA 1
ATOM 2330 C C . ILE A 1 286 ? 38.241 8.014 -14.736 1.00 74.06 286 ILE A C 1
ATOM 2332 O O . ILE A 1 286 ? 39.460 8.058 -14.853 1.00 74.06 286 ILE A O 1
ATOM 2336 N N . ALA A 1 287 ? 37.435 7.825 -15.784 1.00 80.62 287 ALA A N 1
ATOM 2337 C CA . ALA A 1 287 ? 37.924 7.748 -17.159 1.00 80.62 287 ALA A CA 1
ATOM 2338 C C . ALA A 1 287 ? 38.649 9.033 -17.604 1.00 80.62 287 ALA A C 1
ATOM 2340 O O . ALA A 1 287 ? 39.725 8.943 -18.185 1.00 80.62 287 ALA A O 1
ATOM 2341 N N . GLU A 1 288 ? 38.118 10.216 -17.278 1.00 76.81 288 GLU A N 1
ATOM 2342 C CA . GLU A 1 288 ? 38.773 11.507 -17.556 1.00 76.81 288 GLU A CA 1
ATOM 2343 C C . GLU A 1 288 ? 40.139 11.627 -16.863 1.00 76.81 288 GLU A C 1
ATOM 2345 O O . GLU A 1 288 ? 41.109 12.078 -17.467 1.00 76.81 288 GLU A O 1
ATOM 2350 N N . GLN A 1 289 ? 40.254 11.177 -15.611 1.00 75.75 289 GLN A N 1
ATOM 2351 C CA . GLN A 1 289 ? 41.536 11.183 -14.900 1.00 75.75 289 GLN A CA 1
ATOM 2352 C C . GLN A 1 289 ? 42.536 10.167 -15.450 1.00 75.75 289 GLN A C 1
ATOM 2354 O O . GLN A 1 289 ? 43.730 10.447 -15.478 1.00 75.75 289 GLN A O 1
ATOM 2359 N N . LEU A 1 290 ? 42.064 9.005 -15.901 1.00 78.62 290 LEU A N 1
ATOM 2360 C CA . LEU A 1 290 ? 42.912 8.020 -16.569 1.00 78.62 290 LEU A CA 1
ATOM 2361 C C . LEU A 1 290 ? 43.425 8.555 -17.912 1.00 78.62 290 LEU A C 1
ATOM 2363 O O . LEU A 1 290 ? 44.596 8.357 -18.226 1.00 78.62 290 LEU A O 1
ATOM 2367 N N . ALA A 1 291 ? 42.604 9.314 -18.644 1.00 79.50 291 ALA A N 1
ATOM 2368 C CA . ALA A 1 291 ? 43.020 9.967 -19.883 1.00 79.50 291 ALA A CA 1
ATOM 2369 C C . ALA A 1 291 ? 44.148 10.990 -19.650 1.00 79.50 291 ALA A C 1
ATOM 2371 O O . ALA A 1 291 ? 45.095 11.037 -20.431 1.00 79.50 291 ALA A O 1
ATOM 2372 N N . LEU A 1 292 ? 44.113 11.740 -18.538 1.00 75.56 292 LEU A N 1
ATOM 2373 C CA . LEU A 1 292 ? 45.205 12.647 -18.142 1.00 75.56 292 LEU A CA 1
ATOM 2374 C C . LEU A 1 292 ? 46.522 11.917 -17.829 1.00 75.56 292 LEU A C 1
ATOM 2376 O O . LEU A 1 292 ? 47.589 12.518 -17.909 1.00 75.56 292 LEU A O 1
ATOM 2380 N N . LEU A 1 293 ? 46.453 10.628 -17.493 1.00 74.94 293 LEU A N 1
ATOM 2381 C CA . LEU A 1 293 ? 47.605 9.756 -17.252 1.00 74.94 293 LEU A CA 1
ATOM 2382 C C . LEU A 1 293 ? 48.002 8.947 -18.502 1.00 74.94 293 LEU A C 1
ATOM 2384 O O . LEU A 1 293 ? 48.783 8.004 -18.402 1.00 74.94 293 LEU A O 1
ATOM 2388 N N . GLY A 1 294 ? 47.459 9.292 -19.677 1.00 73.69 294 GLY A N 1
ATOM 2389 C CA . GLY A 1 294 ? 47.757 8.631 -20.952 1.00 73.69 294 GLY A CA 1
ATOM 2390 C C . GLY A 1 294 ? 47.009 7.312 -21.180 1.00 73.69 294 GLY A C 1
ATOM 2391 O O . GLY A 1 294 ? 47.327 6.579 -22.114 1.00 73.69 294 GLY A O 1
ATOM 2392 N N . ILE A 1 295 ? 46.013 6.994 -20.347 1.00 77.06 295 ILE A N 1
ATOM 2393 C CA . ILE A 1 295 ? 45.221 5.762 -20.426 1.00 77.06 295 ILE A CA 1
ATOM 2394 C C . ILE A 1 295 ? 43.818 6.095 -20.947 1.00 77.06 295 ILE A C 1
ATOM 2396 O O . ILE A 1 295 ? 42.926 6.491 -20.195 1.00 77.06 295 ILE A O 1
ATOM 2400 N N . GLU A 1 296 ? 43.585 5.885 -22.242 1.00 77.94 296 GLU A N 1
ATOM 2401 C CA . GLU A 1 296 ? 42.262 6.087 -22.839 1.00 77.94 296 GLU A CA 1
ATOM 2402 C C . GLU A 1 296 ? 41.315 4.916 -22.541 1.00 77.94 296 GLU A C 1
ATOM 2404 O O . GLU A 1 296 ? 41.396 3.833 -23.129 1.00 77.94 296 GLU A O 1
ATOM 2409 N N . VAL A 1 297 ? 40.361 5.139 -21.636 1.00 78.50 297 VAL A N 1
ATOM 2410 C CA . VAL A 1 297 ? 39.301 4.176 -21.313 1.00 78.50 297 VAL A CA 1
ATOM 2411 C C . VAL A 1 297 ? 37.942 4.859 -21.229 1.00 78.50 297 VAL A C 1
ATOM 2413 O O . VAL A 1 297 ? 37.817 5.994 -20.794 1.00 78.50 297 VAL A O 1
ATOM 2416 N N . SER A 1 298 ? 36.882 4.152 -21.625 1.00 77.75 298 SER A N 1
ATOM 2417 C CA . SER A 1 298 ? 35.512 4.665 -21.484 1.00 77.75 298 SER A CA 1
ATOM 2418 C C . SER A 1 298 ? 34.989 4.498 -20.053 1.00 77.75 298 SER A C 1
ATOM 2420 O O . SER A 1 298 ? 35.302 3.507 -19.386 1.00 77.75 298 SER A O 1
ATOM 2422 N N . GLY A 1 299 ? 34.080 5.378 -19.614 1.00 73.69 299 GLY A N 1
ATOM 2423 C CA . GLY A 1 299 ? 33.399 5.248 -18.315 1.00 73.69 299 GLY A CA 1
ATOM 2424 C C . GLY A 1 299 ? 32.702 3.890 -18.121 1.00 73.69 299 GLY A C 1
ATOM 2425 O O . GLY A 1 299 ? 32.654 3.352 -17.018 1.00 73.69 299 GLY A O 1
ATOM 2426 N N . LYS A 1 300 ? 32.253 3.245 -19.205 1.00 76.19 300 LYS A N 1
ATOM 2427 C CA . LYS A 1 300 ? 31.671 1.892 -19.167 1.00 76.19 300 LYS A CA 1
ATOM 2428 C C . LYS A 1 300 ? 32.704 0.801 -18.851 1.00 76.19 300 LYS A C 1
ATOM 2430 O O . LYS A 1 300 ? 32.393 -0.137 -18.113 1.00 76.19 300 LYS A O 1
ATOM 2435 N N . ALA A 1 301 ? 33.917 0.918 -19.394 1.00 75.06 301 ALA A N 1
ATOM 2436 C CA . ALA A 1 301 ? 35.019 0.008 -19.083 1.00 75.06 301 ALA A CA 1
ATOM 2437 C C . ALA A 1 301 ? 35.446 0.172 -17.618 1.00 75.06 301 ALA A C 1
ATOM 2439 O O . ALA A 1 301 ? 35.513 -0.808 -16.877 1.00 75.06 301 ALA A O 1
ATOM 2440 N N . VAL A 1 302 ? 35.585 1.421 -17.173 1.00 77.38 302 VAL A N 1
ATOM 2441 C CA . VAL A 1 302 ? 35.874 1.771 -15.778 1.00 77.38 302 VAL A CA 1
ATOM 2442 C C . VAL A 1 302 ? 34.797 1.238 -14.825 1.00 77.38 302 VAL A C 1
ATOM 2444 O O . VAL A 1 302 ? 35.112 0.604 -13.824 1.00 77.38 302 VAL A O 1
ATOM 2447 N N . GLY A 1 303 ? 33.512 1.388 -15.157 1.00 72.62 303 GLY A N 1
ATOM 2448 C CA . GLY A 1 303 ? 32.409 0.859 -14.348 1.00 72.62 303 GLY A CA 1
ATOM 2449 C C . GLY A 1 303 ? 32.370 -0.673 -14.254 1.00 72.62 303 GLY A C 1
ATOM 2450 O O . GLY A 1 303 ? 31.778 -1.212 -13.319 1.00 72.62 303 GLY A O 1
ATOM 2451 N N . THR A 1 304 ? 32.995 -1.379 -15.200 1.00 77.81 304 THR A N 1
ATOM 2452 C CA . THR A 1 304 ? 33.153 -2.841 -15.154 1.00 77.81 304 THR A CA 1
ATOM 2453 C C . THR A 1 304 ? 34.316 -3.223 -14.236 1.00 77.81 304 THR A C 1
ATOM 2455 O O . THR A 1 304 ? 34.129 -4.050 -13.348 1.00 77.81 304 THR A O 1
ATOM 2458 N N . LEU A 1 305 ? 35.458 -2.540 -14.367 1.00 78.12 305 LEU A N 1
ATOM 2459 C CA . LEU A 1 305 ? 36.636 -2.713 -13.505 1.00 78.12 305 LEU A CA 1
ATOM 2460 C C . LEU A 1 305 ? 36.317 -2.429 -12.026 1.00 78.12 305 LEU A C 1
ATOM 2462 O O . LEU A 1 305 ? 36.625 -3.234 -11.157 1.00 78.12 305 LEU A O 1
ATOM 2466 N N . ILE A 1 306 ? 35.595 -1.344 -11.732 1.00 75.75 306 ILE A N 1
ATOM 2467 C CA . ILE A 1 306 ? 35.168 -0.973 -10.368 1.00 75.75 306 ILE A CA 1
ATOM 2468 C C . ILE A 1 306 ? 34.307 -2.073 -9.719 1.00 75.75 306 ILE A C 1
ATOM 2470 O O . ILE A 1 306 ? 34.428 -2.324 -8.519 1.00 75.75 306 ILE A O 1
ATOM 2474 N N . LYS A 1 307 ? 33.453 -2.755 -10.496 1.00 71.25 307 LYS A N 1
ATOM 2475 C CA . LYS A 1 307 ? 32.648 -3.885 -9.999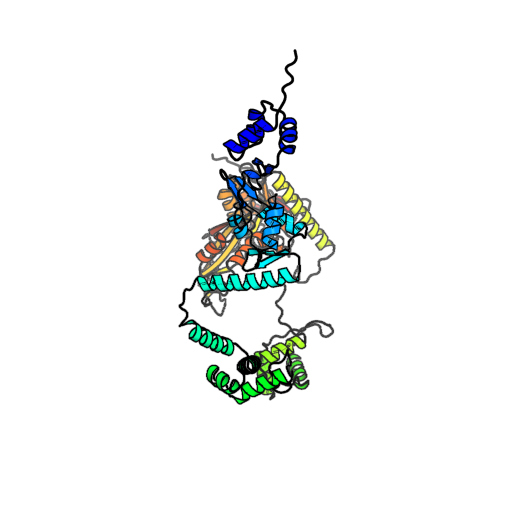 1.00 71.25 307 LYS A CA 1
ATOM 2476 C C . LYS A 1 307 ? 33.498 -5.121 -9.718 1.00 71.25 307 LYS A C 1
ATOM 2478 O O . LYS A 1 307 ? 33.258 -5.771 -8.706 1.00 71.25 307 LYS A O 1
ATOM 2483 N N . GLU A 1 308 ? 34.462 -5.435 -10.587 1.00 73.94 308 GLU A N 1
ATOM 2484 C CA . GLU A 1 308 ? 35.418 -6.534 -10.374 1.00 73.94 308 GLU A CA 1
ATOM 2485 C C . GLU A 1 308 ? 36.281 -6.280 -9.118 1.00 73.94 308 GLU A C 1
ATOM 2487 O O . GLU A 1 308 ? 36.510 -7.198 -8.335 1.00 73.94 308 GLU A O 1
ATOM 2492 N N . LEU A 1 309 ? 36.626 -5.016 -8.842 1.00 71.88 309 LEU A N 1
ATOM 2493 C CA . LEU A 1 309 ? 37.323 -4.567 -7.627 1.00 71.88 309 LEU A CA 1
ATOM 2494 C C . LEU A 1 309 ? 36.417 -4.459 -6.374 1.00 71.88 309 LEU A C 1
ATOM 2496 O O . LEU A 1 309 ? 36.831 -3.908 -5.352 1.00 71.88 309 LEU A O 1
ATOM 2500 N N . ASN A 1 310 ? 35.181 -4.977 -6.414 1.00 66.25 310 ASN A N 1
ATOM 2501 C CA . ASN A 1 310 ? 34.211 -4.966 -5.305 1.00 66.25 310 ASN A CA 1
ATOM 2502 C C . ASN A 1 310 ? 33.799 -3.567 -4.796 1.00 66.25 310 ASN A C 1
ATOM 2504 O O . ASN A 1 310 ? 33.426 -3.402 -3.627 1.00 66.25 310 ASN A O 1
ATOM 2508 N N . TYR A 1 311 ? 33.797 -2.555 -5.664 1.00 63.72 311 TYR A N 1
ATOM 2509 C CA . TYR A 1 311 ? 33.231 -1.246 -5.345 1.00 63.72 311 TYR A CA 1
ATOM 2510 C C . TYR A 1 311 ? 31.774 -1.135 -5.813 1.00 63.72 311 TYR A C 1
ATOM 2512 O O . TYR A 1 311 ? 31.402 -1.577 -6.901 1.00 63.72 311 TYR A O 1
ATOM 2520 N N . SER A 1 312 ? 30.913 -0.527 -4.990 1.00 60.59 312 SER A N 1
ATOM 2521 C CA . SER A 1 312 ? 29.495 -0.327 -5.334 1.00 60.59 312 SER A CA 1
ATOM 2522 C C . SER A 1 312 ? 28.938 1.003 -4.828 1.00 60.59 312 SER A C 1
ATOM 2524 O O . SER A 1 312 ? 29.328 1.494 -3.769 1.00 60.59 312 SER A O 1
ATOM 2526 N N . LEU A 1 313 ? 27.977 1.569 -5.566 1.00 55.47 313 LEU A N 1
ATOM 2527 C CA . LEU A 1 313 ? 27.171 2.695 -5.092 1.00 55.47 313 LEU A CA 1
ATOM 2528 C C . LEU A 1 313 ? 26.204 2.207 -4.006 1.00 55.47 313 LEU A C 1
ATOM 2530 O O . LEU A 1 313 ? 25.450 1.252 -4.211 1.00 55.47 313 LEU A O 1
ATOM 2534 N N . ARG A 1 314 ? 26.199 2.873 -2.850 1.00 55.53 314 ARG A N 1
ATOM 2535 C CA . ARG A 1 314 ? 25.289 2.575 -1.738 1.00 55.53 314 ARG A CA 1
ATOM 2536 C C . ARG A 1 314 ? 24.401 3.775 -1.440 1.00 55.53 314 ARG A C 1
ATOM 2538 O O . ARG A 1 314 ? 24.854 4.913 -1.444 1.00 55.53 314 ARG A O 1
ATOM 2545 N N . CYS A 1 315 ? 23.131 3.508 -1.147 1.00 42.69 315 CYS A N 1
ATOM 2546 C CA . CYS A 1 315 ? 22.226 4.490 -0.560 1.00 42.69 315 CYS A CA 1
ATOM 2547 C C . CYS A 1 315 ? 22.212 4.344 0.967 1.00 42.69 315 CYS A C 1
ATOM 2549 O O . CYS A 1 315 ? 22.247 3.228 1.495 1.00 42.69 315 CYS A O 1
ATOM 2551 N N . ASN A 1 316 ? 22.091 5.463 1.681 1.00 43.53 316 ASN A N 1
ATOM 2552 C CA . ASN A 1 316 ? 21.980 5.454 3.137 1.00 43.53 316 ASN A CA 1
ATOM 2553 C C . ASN A 1 316 ? 20.718 4.696 3.578 1.00 43.53 316 ASN A C 1
ATOM 2555 O O . ASN A 1 316 ? 19.596 5.063 3.233 1.00 43.53 316 ASN A O 1
ATOM 2559 N N . SER A 1 317 ? 20.900 3.644 4.374 1.00 42.94 317 SER A N 1
ATOM 2560 C CA . SER A 1 317 ? 19.811 2.834 4.918 1.00 42.94 317 SER A CA 1
ATOM 2561 C C . SER A 1 317 ? 19.578 3.199 6.386 1.00 42.94 317 SER A C 1
ATOM 2563 O O . SER A 1 317 ? 20.408 2.891 7.239 1.00 42.94 317 SER A O 1
ATOM 2565 N N . LYS A 1 318 ? 18.422 3.795 6.714 1.00 50.78 318 LYS A N 1
ATOM 2566 C CA . LYS A 1 318 ? 18.029 4.169 8.091 1.00 50.78 318 LYS A CA 1
ATOM 2567 C C . LYS A 1 318 ? 17.621 2.947 8.940 1.00 50.78 318 LYS A C 1
ATOM 2569 O O . LYS A 1 318 ? 16.486 2.843 9.395 1.00 50.78 318 LYS A O 1
ATOM 2574 N N . LYS A 1 319 ? 18.534 1.986 9.123 1.00 46.31 319 LYS A N 1
ATOM 2575 C CA . LYS A 1 319 ? 18.321 0.768 9.938 1.00 46.31 319 LYS A CA 1
ATOM 2576 C C . LYS A 1 319 ? 18.692 0.947 11.410 1.00 46.31 319 LYS A C 1
ATOM 2578 O O . LYS A 1 319 ? 18.266 0.156 12.245 1.00 46.31 319 LYS A O 1
ATOM 2583 N N . ILE A 1 320 ? 19.445 1.994 11.726 1.00 49.84 320 ILE A N 1
ATOM 2584 C CA . ILE A 1 320 ? 19.897 2.299 13.078 1.00 49.84 320 ILE A CA 1
ATOM 2585 C C . ILE A 1 320 ? 18.777 3.057 13.814 1.00 49.84 320 ILE A C 1
ATOM 2587 O O . ILE A 1 320 ? 18.503 4.218 13.515 1.00 49.84 320 ILE A O 1
ATOM 2591 N N . SER A 1 321 ? 18.086 2.394 14.747 1.00 51.97 321 SER A N 1
ATOM 2592 C CA . SER A 1 321 ? 17.108 3.045 15.636 1.00 51.97 321 SER A CA 1
ATOM 2593 C C . SER A 1 321 ? 17.800 3.900 16.705 1.00 51.97 321 SER A C 1
ATOM 2595 O O . SER A 1 321 ? 18.955 3.650 17.033 1.00 51.97 321 SER A O 1
ATOM 2597 N N . ASN A 1 322 ? 17.095 4.892 17.265 1.00 55.59 322 ASN A N 1
ATOM 2598 C CA . ASN A 1 322 ? 17.596 5.775 18.335 1.00 55.59 322 ASN A CA 1
ATOM 2599 C C . ASN A 1 322 ? 18.912 6.513 18.026 1.00 55.59 322 ASN A C 1
ATOM 2601 O O . ASN A 1 322 ? 19.716 6.755 18.921 1.00 55.59 322 ASN A O 1
ATOM 2605 N N . GLY A 1 323 ? 19.153 6.866 16.761 1.00 56.59 323 GLY A N 1
ATOM 2606 C CA . GLY A 1 323 ? 20.327 7.661 16.381 1.00 56.59 323 GLY A CA 1
ATOM 2607 C C . GLY A 1 323 ? 21.676 6.977 16.635 1.00 56.59 323 GLY A C 1
ATOM 2608 O O . GLY A 1 323 ? 22.681 7.666 16.718 1.00 56.59 323 GLY A O 1
ATOM 2609 N N . GLY A 1 324 ? 21.711 5.646 16.780 1.00 55.69 324 GLY A N 1
ATOM 2610 C CA . GLY A 1 324 ? 22.943 4.893 17.059 1.00 55.69 324 GLY A CA 1
ATOM 2611 C C . GLY A 1 324 ? 23.116 4.469 18.509 1.00 55.69 324 GLY A C 1
ATOM 2612 O O . GLY A 1 324 ? 23.947 3.605 18.778 1.00 55.69 324 GLY A O 1
ATOM 2613 N N . LYS A 1 325 ? 22.301 4.985 19.438 1.00 61.81 325 LYS A N 1
ATOM 2614 C CA . LYS A 1 325 ? 22.357 4.576 20.845 1.00 61.81 325 LYS A CA 1
ATOM 2615 C C . LYS A 1 325 ? 21.841 3.141 20.999 1.00 61.81 325 LYS A C 1
ATOM 2617 O O . LYS A 1 325 ? 20.683 2.849 20.681 1.00 61.81 325 LYS A O 1
ATOM 2622 N N . ARG A 1 326 ? 22.680 2.246 21.534 1.00 66.75 326 ARG A N 1
ATOM 2623 C CA . ARG A 1 326 ? 22.236 0.928 22.010 1.00 66.75 326 ARG A CA 1
ATOM 2624 C C . ARG A 1 326 ? 21.400 1.148 23.270 1.00 66.75 326 ARG A C 1
ATOM 2626 O O . ARG A 1 326 ? 21.885 1.730 24.233 1.00 66.75 326 ARG A O 1
ATOM 2633 N N . LEU A 1 327 ? 20.139 0.727 23.223 1.00 71.12 327 LEU A N 1
ATOM 2634 C CA . LEU A 1 327 ? 19.242 0.786 24.376 1.00 71.12 327 LEU A CA 1
ATOM 2635 C C . LEU A 1 327 ? 19.807 -0.069 25.519 1.00 71.12 327 LEU A C 1
ATOM 2637 O O . LEU A 1 327 ? 20.306 -1.174 25.257 1.00 71.12 327 LEU A O 1
ATOM 2641 N N . THR A 1 328 ? 19.685 0.401 26.761 1.00 81.62 328 THR A N 1
ATOM 2642 C CA . THR A 1 328 ? 19.992 -0.429 27.938 1.00 81.62 328 THR A CA 1
ATOM 2643 C C . THR A 1 328 ? 19.022 -1.616 28.031 1.00 81.62 328 THR A C 1
ATOM 2645 O O . THR A 1 328 ? 18.118 -1.782 27.201 1.00 81.62 328 THR A O 1
ATOM 2648 N N . LYS A 1 329 ? 19.230 -2.533 28.981 1.00 81.88 329 LYS A N 1
ATOM 2649 C CA . LYS A 1 329 ? 18.283 -3.638 29.197 1.00 81.88 329 LYS A CA 1
ATOM 2650 C C . LYS A 1 329 ? 16.924 -3.086 29.648 1.00 81.88 329 LYS A C 1
ATOM 2652 O O . LYS A 1 329 ? 15.914 -3.417 29.037 1.00 81.88 329 LYS A O 1
ATOM 2657 N N . GLU A 1 330 ? 16.941 -2.148 30.585 1.00 82.62 330 GLU A N 1
ATOM 2658 C CA . GLU A 1 330 ? 15.760 -1.501 31.157 1.00 82.62 330 GLU A CA 1
ATOM 2659 C C . GLU A 1 330 ? 15.000 -0.698 30.092 1.00 82.62 330 GLU A C 1
ATOM 2661 O O . GLU A 1 330 ? 13.789 -0.845 29.950 1.00 82.62 330 GLU A O 1
ATOM 2666 N N . GLU A 1 331 ? 15.698 0.089 29.257 1.00 81.25 331 GLU A N 1
ATOM 2667 C CA . GLU A 1 331 ? 15.046 0.852 28.181 1.00 81.25 331 GLU A CA 1
ATOM 2668 C C . GLU A 1 331 ? 14.411 -0.072 27.113 1.00 81.25 331 GLU A C 1
ATOM 2670 O O . GLU A 1 331 ? 13.452 0.317 26.440 1.00 81.25 331 GLU A O 1
ATOM 2675 N N . ARG A 1 332 ? 14.931 -1.297 26.918 1.00 80.12 332 ARG A N 1
ATOM 2676 C CA . ARG A 1 332 ? 14.323 -2.300 26.020 1.00 80.12 332 ARG A CA 1
ATOM 2677 C C . ARG A 1 332 ? 13.091 -2.946 26.638 1.00 80.12 332 ARG A C 1
ATOM 2679 O O . ARG A 1 332 ? 12.109 -3.132 25.921 1.00 80.12 332 ARG A O 1
ATOM 2686 N N . GLU A 1 333 ? 13.149 -3.274 27.922 1.00 84.31 333 GLU A N 1
ATOM 2687 C CA . GLU A 1 333 ? 12.037 -3.863 28.669 1.00 84.31 333 GLU A CA 1
ATOM 2688 C C . GLU A 1 333 ? 10.874 -2.870 28.790 1.00 84.31 333 GLU A C 1
ATOM 2690 O O . GLU A 1 333 ? 9.771 -3.206 28.366 1.00 84.31 333 GLU A O 1
ATOM 2695 N N . GLU A 1 334 ? 11.133 -1.616 29.187 1.00 85.19 334 GLU A N 1
ATOM 2696 C CA . GLU A 1 334 ? 10.122 -0.543 29.241 1.00 85.19 334 GLU A CA 1
ATOM 2697 C C . GLU A 1 334 ? 9.478 -0.319 27.861 1.00 85.19 334 GLU A C 1
ATOM 2699 O O . GLU A 1 334 ? 8.265 -0.149 27.717 1.00 85.19 334 GLU A O 1
ATOM 2704 N N . ARG A 1 335 ? 10.287 -0.355 26.796 1.00 83.88 335 ARG A N 1
ATOM 2705 C CA . ARG A 1 335 ? 9.784 -0.226 25.425 1.00 83.88 335 ARG A CA 1
ATOM 2706 C C . ARG A 1 335 ? 8.875 -1.393 25.037 1.00 83.88 335 ARG A C 1
ATOM 2708 O O . ARG A 1 335 ? 7.862 -1.162 24.379 1.00 83.88 335 ARG A O 1
ATOM 2715 N N . ASN A 1 336 ? 9.253 -2.623 25.377 1.00 85.44 336 ASN A N 1
ATOM 2716 C CA . ASN A 1 336 ? 8.455 -3.806 25.074 1.00 85.44 336 ASN A CA 1
ATOM 2717 C C . ASN A 1 336 ? 7.140 -3.803 25.863 1.00 85.44 336 ASN A C 1
ATOM 2719 O O . ASN A 1 336 ? 6.080 -4.010 25.277 1.00 85.44 336 ASN A O 1
ATOM 2723 N N . GLU A 1 337 ? 7.202 -3.469 27.152 1.00 88.19 337 GLU A N 1
ATOM 2724 C CA . GLU A 1 337 ? 6.030 -3.301 28.011 1.00 88.19 337 GLU A CA 1
ATOM 2725 C C . GLU A 1 337 ? 5.056 -2.271 27.425 1.00 88.19 337 GLU A C 1
ATOM 2727 O O . GLU A 1 337 ? 3.854 -2.530 27.345 1.00 88.19 337 GLU A O 1
ATOM 2732 N N . GLN A 1 338 ? 5.565 -1.148 26.902 1.00 88.88 338 GLN A N 1
ATOM 2733 C CA . GLN A 1 338 ? 4.719 -0.155 26.241 1.00 88.88 338 GLN A CA 1
ATOM 2734 C C . GLN A 1 338 ? 4.015 -0.702 24.993 1.00 88.88 338 GLN A C 1
ATOM 2736 O O . GLN A 1 338 ? 2.851 -0.379 24.747 1.00 88.88 338 GLN A O 1
ATOM 2741 N N . PHE A 1 339 ? 4.691 -1.519 24.182 1.00 87.06 339 PHE A N 1
ATOM 2742 C CA . PHE A 1 339 ? 4.068 -2.114 22.998 1.00 87.06 339 PHE A CA 1
ATOM 2743 C C . PHE A 1 339 ? 2.977 -3.119 23.358 1.00 87.06 339 PHE A C 1
ATOM 2745 O O . PHE A 1 339 ? 1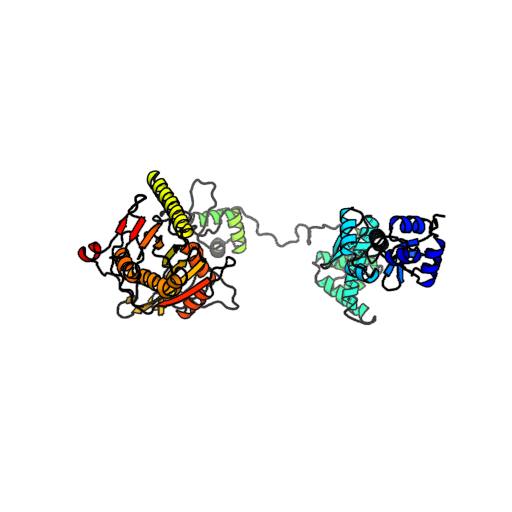.895 -3.068 22.765 1.00 87.06 339 PHE A O 1
ATOM 2752 N N . GLU A 1 340 ? 3.232 -3.982 24.340 1.00 85.12 340 GLU A N 1
ATOM 2753 C CA . GLU A 1 340 ? 2.232 -4.927 24.840 1.00 85.12 340 GLU A CA 1
ATOM 2754 C C . GLU A 1 340 ? 1.035 -4.193 25.456 1.00 85.12 340 GLU A C 1
ATOM 2756 O O . GLU A 1 340 ? -0.118 -4.540 25.192 1.00 85.12 340 GLU A O 1
ATOM 2761 N N . TYR A 1 341 ? 1.280 -3.098 26.180 1.00 91.12 341 TYR A N 1
ATOM 2762 C CA . TYR A 1 341 ? 0.218 -2.260 26.725 1.00 91.12 341 TYR A CA 1
ATOM 2763 C C . TYR A 1 341 ? -0.665 -1.639 25.636 1.00 91.12 341 TYR A C 1
ATOM 2765 O O . TYR A 1 341 ? -1.896 -1.727 25.698 1.00 91.12 341 TYR A O 1
ATOM 2773 N N . ILE A 1 342 ? -0.051 -1.047 24.603 1.00 89.75 342 ILE A N 1
ATOM 2774 C CA . ILE A 1 342 ? -0.770 -0.479 23.454 1.00 89.75 342 ILE A CA 1
ATOM 2775 C C . ILE A 1 342 ? -1.596 -1.561 22.756 1.00 89.75 342 ILE A C 1
ATOM 2777 O O . ILE A 1 342 ? -2.753 -1.320 22.407 1.00 89.75 342 ILE A O 1
ATOM 2781 N N . LYS A 1 343 ? -1.027 -2.752 22.552 1.00 88.38 343 LYS A N 1
ATOM 2782 C CA . LYS A 1 343 ? -1.730 -3.884 21.942 1.00 88.38 343 LYS A CA 1
ATOM 2783 C C . LYS A 1 343 ? -2.963 -4.272 22.763 1.00 88.38 343 LYS A C 1
ATOM 2785 O O . LYS A 1 343 ? -4.064 -4.260 22.215 1.00 88.38 343 LYS A O 1
ATOM 2790 N N . LYS A 1 344 ? -2.798 -4.488 24.073 1.00 92.88 344 LYS A N 1
ATOM 2791 C CA . LYS A 1 344 ? -3.892 -4.816 24.999 1.00 92.88 344 LYS A CA 1
ATOM 2792 C C . LYS A 1 344 ? -5.000 -3.763 24.970 1.00 92.88 344 LYS A C 1
ATOM 2794 O O . LYS A 1 344 ? -6.173 -4.108 24.861 1.00 92.88 344 LYS A O 1
ATOM 2799 N N . LYS A 1 345 ? -4.649 -2.472 25.022 1.00 93.81 345 LYS A N 1
ATOM 2800 C CA . LYS A 1 345 ? -5.643 -1.387 24.990 1.00 93.81 345 LYS A CA 1
ATOM 2801 C C . LYS A 1 345 ? -6.386 -1.309 23.667 1.00 93.81 345 LYS A C 1
ATOM 2803 O O . LYS A 1 345 ? -7.590 -1.073 23.665 1.00 93.81 345 LYS A O 1
ATOM 2808 N N . ARG A 1 346 ? -5.708 -1.545 22.544 1.00 93.69 346 ARG A N 1
ATOM 2809 C CA . ARG A 1 346 ? -6.378 -1.625 21.241 1.00 93.69 346 ARG A CA 1
ATOM 2810 C C . ARG A 1 346 ? -7.391 -2.763 21.222 1.00 93.69 346 ARG A C 1
ATOM 2812 O O . ARG A 1 346 ? -8.532 -2.523 20.855 1.00 93.69 346 ARG A O 1
ATOM 2819 N N . GLU A 1 347 ? -6.999 -3.962 21.641 1.00 91.56 347 GLU A N 1
ATOM 2820 C CA . GLU A 1 347 ? -7.892 -5.128 21.691 1.00 91.56 347 GLU A CA 1
ATOM 2821 C C . GLU A 1 347 ? -9.096 -4.887 22.617 1.00 91.56 347 GLU A C 1
ATOM 2823 O O . GLU A 1 347 ? -10.229 -5.168 22.235 1.00 91.56 347 GLU A O 1
ATOM 2828 N N . GLU A 1 348 ? -8.873 -4.285 23.789 1.00 95.56 348 GLU A N 1
ATOM 2829 C CA . GLU A 1 348 ? -9.927 -3.905 24.737 1.00 95.56 348 GLU A CA 1
ATOM 2830 C C . GLU A 1 348 ? -10.936 -2.929 24.118 1.00 95.56 348 GLU A C 1
ATOM 2832 O O . GLU A 1 348 ? -12.139 -3.173 24.185 1.00 95.56 348 GLU A O 1
ATOM 2837 N N . PHE A 1 349 ? -10.473 -1.844 23.490 1.00 95.00 349 PHE A N 1
ATOM 2838 C CA . PHE A 1 349 ? -11.364 -0.846 22.891 1.00 95.00 349 PHE A CA 1
ATOM 2839 C C . PHE A 1 349 ? -12.144 -1.415 21.705 1.00 95.00 349 PHE A C 1
ATOM 2841 O O . PHE A 1 349 ? -13.352 -1.199 21.623 1.00 95.00 349 PHE A O 1
ATOM 2848 N N . VAL A 1 350 ? -11.487 -2.196 20.839 1.00 92.50 350 VAL A N 1
ATOM 2849 C CA . VAL A 1 350 ? -12.158 -2.867 19.715 1.00 92.50 350 VAL A CA 1
ATOM 2850 C C . VAL A 1 350 ? -13.223 -3.841 20.221 1.00 92.50 350 VAL A C 1
ATOM 2852 O O . VAL A 1 350 ? -14.338 -3.840 19.706 1.00 92.50 350 VAL A O 1
ATOM 2855 N N . LYS A 1 351 ? -12.927 -4.631 21.263 1.00 93.69 351 LYS A N 1
ATOM 2856 C CA . LYS A 1 351 ? -13.882 -5.586 21.849 1.00 93.69 351 LYS A CA 1
ATOM 2857 C C . LYS A 1 351 ? -15.156 -4.908 22.368 1.00 93.69 351 LYS A C 1
ATOM 2859 O O . LYS A 1 351 ? -16.231 -5.485 22.247 1.00 93.69 351 LYS A O 1
ATOM 2864 N N . HIS A 1 352 ? -15.046 -3.700 22.918 1.00 92.50 352 HIS A N 1
ATOM 2865 C CA . HIS A 1 352 ? -16.191 -2.922 23.408 1.00 92.50 352 HIS A CA 1
ATOM 2866 C C . HIS A 1 352 ? -16.840 -2.036 22.327 1.00 92.50 352 HIS A C 1
ATOM 2868 O O . HIS A 1 352 ? -17.768 -1.288 22.628 1.00 92.50 352 HIS A O 1
ATOM 2874 N N . GLY A 1 353 ? -16.360 -2.087 21.078 1.00 91.44 353 GLY A N 1
ATOM 2875 C CA . GLY A 1 353 ? -16.870 -1.262 19.979 1.00 91.44 353 GLY A CA 1
ATOM 2876 C C . GLY A 1 353 ? -16.502 0.224 20.076 1.00 91.44 353 GLY A C 1
ATOM 2877 O O . GLY A 1 353 ? -17.108 1.056 19.401 1.00 91.44 353 GLY A O 1
ATOM 2878 N N . TYR A 1 354 ? -15.518 0.581 20.904 1.00 95.25 354 TYR A N 1
ATOM 2879 C CA . TYR A 1 354 ? -15.059 1.959 21.054 1.00 95.25 354 TYR A CA 1
ATOM 2880 C C . TYR A 1 354 ? -14.071 2.348 19.939 1.00 95.25 354 TYR A C 1
ATOM 2882 O O . TYR A 1 354 ? -13.279 1.521 19.482 1.00 95.25 354 TYR A O 1
ATOM 2890 N N . PRO A 1 355 ? -14.071 3.612 19.482 1.00 96.56 355 PRO A N 1
ATOM 2891 C CA . PRO A 1 355 ? -13.164 4.104 18.454 1.00 96.56 355 PRO A CA 1
ATOM 2892 C C . PRO A 1 355 ? -11.692 4.004 18.877 1.00 96.56 355 PRO A C 1
ATOM 2894 O O . PRO A 1 355 ? -11.306 4.405 19.977 1.00 96.56 355 PRO A O 1
ATOM 2897 N N . VAL A 1 356 ? -10.860 3.540 17.943 1.00 96.88 356 VAL A N 1
ATOM 2898 C CA . VAL A 1 356 ? -9.398 3.516 18.048 1.00 96.88 356 VAL A CA 1
ATOM 2899 C C . VAL A 1 356 ? -8.820 4.293 16.874 1.00 96.88 356 VAL A C 1
ATOM 2901 O O . VAL A 1 356 ? -8.887 3.840 15.726 1.00 96.88 356 VAL A O 1
ATOM 2904 N N . ILE A 1 357 ? -8.229 5.450 17.162 1.00 97.50 357 ILE A N 1
ATOM 2905 C CA . ILE A 1 357 ? -7.591 6.296 16.155 1.00 97.50 357 ILE A CA 1
ATOM 2906 C C . ILE A 1 357 ? -6.087 6.385 16.369 1.00 97.50 357 ILE A C 1
ATOM 2908 O O . ILE A 1 357 ? -5.591 6.414 17.491 1.00 97.50 357 ILE A O 1
ATOM 2912 N N . SER A 1 358 ? -5.357 6.447 15.266 1.00 96.06 358 SER A N 1
ATOM 2913 C CA . SER A 1 358 ? -3.930 6.744 15.230 1.00 96.06 358 SER A CA 1
ATOM 2914 C C . SER A 1 358 ? -3.758 8.132 14.623 1.00 96.06 358 SER A C 1
ATOM 2916 O O . SER A 1 358 ? -4.307 8.407 13.556 1.00 96.06 358 SER A O 1
ATOM 2918 N N . VAL A 1 359 ? -3.082 9.027 15.341 1.00 95.31 359 VAL A N 1
ATOM 2919 C CA . VAL A 1 359 ? -2.995 10.455 15.018 1.00 95.31 359 VAL A CA 1
ATOM 2920 C C . VAL A 1 359 ? -1.538 10.865 14.946 1.00 95.31 359 VAL A C 1
ATOM 2922 O O . VAL A 1 359 ? -0.760 10.580 15.857 1.00 95.31 359 VAL A O 1
ATOM 2925 N N . ASP A 1 360 ? -1.190 11.559 13.873 1.00 92.06 360 ASP A N 1
ATOM 2926 C CA . ASP A 1 360 ? 0.139 12.124 13.684 1.00 92.06 360 ASP A CA 1
ATOM 2927 C C . ASP A 1 360 ? 0.113 13.228 12.615 1.00 92.06 360 ASP A C 1
ATOM 2929 O O . ASP A 1 360 ? -0.868 13.372 11.878 1.00 92.06 360 ASP A O 1
ATOM 2933 N N . THR A 1 361 ? 1.179 14.017 12.520 1.00 88.62 361 THR A N 1
ATOM 2934 C CA . THR A 1 361 ? 1.364 14.997 11.449 1.00 88.62 361 THR A CA 1
ATOM 2935 C C . THR A 1 361 ? 2.448 14.520 10.496 1.00 88.62 361 THR A C 1
ATOM 2937 O O . THR A 1 361 ? 3.596 14.313 10.881 1.00 88.62 361 THR A O 1
ATOM 2940 N N . LYS A 1 362 ? 2.117 14.437 9.207 1.00 83.50 362 LYS A N 1
ATOM 2941 C CA . LYS A 1 362 ? 3.100 14.123 8.171 1.00 83.50 362 LYS A CA 1
ATOM 2942 C C . LYS A 1 362 ? 4.166 15.220 8.089 1.00 83.50 362 LYS A C 1
ATOM 2944 O O . LYS A 1 362 ? 3.918 16.385 8.407 1.00 83.50 362 LYS A O 1
ATOM 2949 N N . SER A 1 363 ? 5.338 14.855 7.568 1.00 83.12 363 SER A N 1
ATOM 2950 C CA . SER A 1 363 ? 6.362 15.806 7.127 1.00 83.12 363 SER A CA 1
ATOM 2951 C C . SER A 1 363 ? 5.761 16.996 6.366 1.00 83.12 363 SER A C 1
ATOM 2953 O O . SER A 1 363 ? 4.817 16.857 5.589 1.00 83.12 363 SER A O 1
ATOM 2955 N N . LYS A 1 364 ? 6.304 18.185 6.637 1.00 90.25 364 LYS A N 1
ATOM 2956 C CA . LYS A 1 364 ? 5.829 19.449 6.066 1.00 90.25 364 LYS A CA 1
ATOM 2957 C C . LYS A 1 364 ? 6.278 19.515 4.614 1.00 90.25 364 LYS A C 1
ATOM 2959 O O . LYS A 1 364 ? 7.477 19.482 4.356 1.00 90.25 364 LYS A O 1
ATOM 2964 N N . GLU A 1 365 ? 5.323 19.628 3.704 1.00 91.56 365 GLU A N 1
ATOM 2965 C CA . GLU A 1 365 ? 5.579 19.609 2.266 1.00 91.56 365 GLU A CA 1
ATOM 2966 C C . GLU A 1 365 ? 5.663 21.044 1.740 1.00 91.56 365 GLU A C 1
ATOM 2968 O O . GLU A 1 365 ? 4.775 21.859 2.004 1.00 91.56 365 GLU A O 1
ATOM 2973 N N . MET A 1 366 ? 6.722 21.373 1.003 1.00 92.31 366 MET A N 1
ATOM 2974 C CA . MET A 1 366 ? 6.855 22.682 0.362 1.00 92.31 366 MET A CA 1
ATOM 2975 C C . MET A 1 366 ? 5.904 22.782 -0.834 1.00 92.31 366 MET A C 1
ATOM 2977 O O . MET A 1 366 ? 5.830 21.871 -1.657 1.00 92.31 366 MET A O 1
ATOM 2981 N N . ILE A 1 367 ? 5.177 23.896 -0.933 1.00 93.75 367 ILE A N 1
ATOM 2982 C CA . ILE A 1 367 ? 4.234 24.158 -2.023 1.00 93.75 367 ILE A CA 1
ATOM 2983 C C . ILE A 1 367 ? 4.880 25.092 -3.029 1.00 93.75 367 ILE A C 1
ATOM 2985 O O . ILE A 1 367 ? 5.158 26.250 -2.722 1.00 93.75 367 ILE A O 1
ATOM 2989 N N . GLY A 1 368 ? 5.110 24.579 -4.229 1.00 91.12 368 GLY A N 1
ATOM 2990 C CA . GLY A 1 368 ? 5.840 25.254 -5.294 1.00 91.12 368 GLY A CA 1
ATOM 2991 C C . GLY A 1 368 ? 6.431 24.242 -6.266 1.00 91.12 368 GLY A C 1
ATOM 2992 O O . GLY A 1 368 ? 6.185 23.038 -6.159 1.00 91.12 368 GLY A O 1
ATOM 2993 N N . ASN A 1 369 ? 7.217 24.717 -7.227 1.00 92.25 369 ASN A N 1
ATOM 2994 C CA . ASN A 1 369 ? 7.833 23.864 -8.240 1.00 92.25 369 ASN A CA 1
ATOM 2995 C C . ASN A 1 369 ? 9.108 23.163 -7.725 1.00 92.25 369 ASN A C 1
ATOM 2997 O O . ASN A 1 369 ? 10.130 23.153 -8.399 1.00 92.25 369 ASN A O 1
ATOM 3001 N N . PHE A 1 370 ? 9.053 22.607 -6.513 1.00 90.25 370 PHE A N 1
ATOM 3002 C CA . PHE A 1 370 ? 10.179 21.952 -5.845 1.00 90.25 370 PHE A CA 1
ATOM 3003 C C . PHE A 1 370 ? 10.349 20.498 -6.279 1.00 90.25 370 PHE A C 1
ATOM 3005 O O . PHE A 1 370 ? 9.394 19.826 -6.694 1.00 90.25 370 PHE A O 1
ATOM 3012 N N . ARG A 1 371 ? 11.571 19.986 -6.121 1.00 87.50 371 ARG A N 1
ATOM 3013 C CA . ARG A 1 371 ? 11.881 18.587 -6.400 1.00 87.50 371 ARG A CA 1
ATOM 3014 C C . ARG A 1 371 ? 11.273 17.682 -5.329 1.00 87.50 371 ARG A C 1
ATOM 3016 O O . ARG A 1 371 ? 11.658 17.717 -4.166 1.00 87.50 371 ARG A O 1
ATOM 3023 N N . ASN A 1 372 ? 10.376 16.791 -5.742 1.00 85.75 372 ASN A N 1
ATOM 3024 C CA . ASN A 1 372 ? 9.902 15.700 -4.893 1.00 85.75 372 ASN A CA 1
ATOM 3025 C C . ASN A 1 372 ? 10.665 14.408 -5.211 1.00 85.75 372 ASN A C 1
ATOM 3027 O O . ASN A 1 372 ? 10.969 14.122 -6.370 1.00 85.75 372 ASN A O 1
ATOM 3031 N N . HIS A 1 373 ? 10.984 13.622 -4.188 1.00 82.75 373 HIS A N 1
ATOM 3032 C CA . HIS A 1 373 ? 11.781 12.409 -4.346 1.00 82.75 373 HIS A CA 1
ATOM 3033 C C . HIS A 1 373 ? 10.963 11.294 -5.021 1.00 82.75 373 HIS A C 1
ATOM 3035 O O . HIS A 1 373 ? 9.752 11.186 -4.826 1.00 82.75 373 HIS A O 1
ATOM 3041 N N . GLY A 1 374 ? 11.638 10.438 -5.792 1.00 83.25 374 GLY A N 1
ATOM 3042 C CA . GLY A 1 374 ? 11.029 9.321 -6.521 1.00 83.25 374 GLY A CA 1
ATOM 3043 C C . GLY A 1 374 ? 10.922 9.563 -8.027 1.00 83.25 374 GLY A C 1
ATOM 3044 O O . GLY A 1 374 ? 11.345 10.595 -8.542 1.00 83.25 374 GLY A O 1
ATOM 3045 N N . THR A 1 375 ? 10.376 8.580 -8.738 1.00 79.56 375 THR A N 1
ATOM 3046 C CA . THR A 1 375 ? 10.220 8.592 -10.197 1.00 79.56 375 THR A CA 1
ATOM 3047 C C . THR A 1 375 ? 8.811 8.156 -10.585 1.00 79.56 375 THR A C 1
ATOM 3049 O O . THR A 1 375 ? 8.162 7.386 -9.872 1.00 79.56 375 THR A O 1
ATOM 3052 N N . ARG A 1 376 ? 8.320 8.663 -11.722 1.00 81.69 376 ARG A N 1
ATOM 3053 C CA . ARG A 1 376 ? 7.028 8.277 -12.301 1.00 81.69 376 ARG A CA 1
ATOM 3054 C C . ARG A 1 376 ? 7.093 8.294 -13.823 1.00 81.69 376 ARG A C 1
ATOM 3056 O O . ARG A 1 376 ? 7.855 9.071 -14.393 1.00 81.69 376 ARG A O 1
ATOM 3063 N N . TYR A 1 377 ? 6.289 7.457 -14.471 1.00 79.50 377 TYR A N 1
ATOM 3064 C CA . TYR A 1 377 ? 6.188 7.442 -15.929 1.00 79.50 377 TYR A CA 1
ATOM 3065 C C . TYR A 1 377 ? 5.495 8.714 -16.429 1.00 79.50 377 TYR A C 1
ATOM 3067 O O . TYR A 1 377 ? 4.375 9.023 -16.018 1.00 79.50 377 TYR A O 1
ATOM 3075 N N . LYS A 1 378 ? 6.170 9.453 -17.311 1.00 77.44 378 LYS A N 1
ATOM 3076 C CA . LYS A 1 378 ? 5.672 10.657 -17.985 1.00 77.44 378 LYS A CA 1
ATOM 3077 C C . LYS A 1 378 ? 6.430 10.811 -19.310 1.00 77.44 378 LYS A C 1
ATOM 3079 O O . LYS A 1 378 ? 7.582 10.397 -19.383 1.00 77.44 378 LYS A O 1
ATOM 3084 N N . LYS A 1 379 ? 5.788 11.374 -20.342 1.00 76.69 379 LYS A N 1
ATOM 3085 C CA . LYS A 1 379 ? 6.429 11.614 -21.652 1.00 76.69 379 LYS A CA 1
ATOM 3086 C C . LYS A 1 379 ? 7.597 12.603 -21.556 1.00 76.69 379 LYS A C 1
ATOM 3088 O O . LYS A 1 379 ? 8.606 12.416 -22.217 1.00 76.69 379 LYS A O 1
ATOM 3093 N N . GLU A 1 380 ? 7.459 13.611 -20.699 1.00 82.50 380 GLU A N 1
ATOM 3094 C CA . GLU A 1 380 ? 8.441 14.680 -20.498 1.00 82.50 380 GLU A CA 1
ATOM 3095 C C . GLU A 1 380 ? 8.717 14.882 -19.007 1.00 82.50 380 GLU A C 1
ATOM 3097 O O . GLU A 1 380 ? 7.825 14.698 -18.166 1.00 82.50 380 GLU A O 1
ATOM 3102 N N . SER A 1 381 ? 9.943 15.285 -18.671 1.00 84.62 381 SER A N 1
ATOM 3103 C CA . SER A 1 381 ? 10.334 15.603 -17.298 1.00 84.62 381 SER A CA 1
ATOM 3104 C C . SER A 1 381 ? 9.559 16.813 -16.761 1.00 84.62 381 SER A C 1
ATOM 3106 O O . SER A 1 381 ? 9.098 17.680 -17.500 1.00 84.62 381 SER A O 1
ATOM 3108 N N . ASP A 1 382 ? 9.345 16.861 -15.445 1.00 86.00 382 ASP A N 1
ATOM 3109 C CA . ASP A 1 382 ? 8.920 18.105 -14.804 1.00 86.00 382 ASP A CA 1
ATOM 3110 C C . ASP A 1 382 ? 10.160 18.956 -14.533 1.00 86.00 382 ASP A C 1
ATOM 3112 O O . ASP A 1 382 ? 11.024 18.545 -13.759 1.00 86.00 382 ASP A O 1
ATOM 3116 N N . LEU A 1 383 ? 10.223 20.144 -15.133 1.00 88.88 383 LEU A N 1
ATOM 3117 C CA . LEU A 1 383 ? 11.181 21.164 -14.719 1.00 88.88 383 LEU A CA 1
ATOM 3118 C C . LEU A 1 383 ? 10.823 21.610 -13.299 1.00 88.88 383 LEU A C 1
ATOM 3120 O O . LEU A 1 383 ? 9.658 21.908 -13.022 1.00 88.88 383 LEU A O 1
ATOM 3124 N N . VAL A 1 384 ? 11.814 21.626 -12.413 1.00 90.38 384 VAL A N 1
ATOM 3125 C CA . VAL A 1 384 ? 11.712 22.014 -10.998 1.00 90.38 384 VAL A CA 1
ATOM 3126 C C . VAL A 1 384 ? 12.824 22.998 -10.666 1.00 90.38 384 VAL A C 1
ATOM 3128 O O . VAL A 1 384 ? 13.801 23.086 -11.407 1.00 90.38 384 VAL A O 1
ATOM 3131 N N . PHE A 1 385 ? 12.676 23.730 -9.565 1.00 85.81 385 PHE A N 1
ATOM 3132 C CA . PHE A 1 385 ? 13.744 24.581 -9.052 1.00 85.81 385 PHE A CA 1
ATOM 3133 C C . PHE A 1 385 ? 14.990 23.747 -8.718 1.00 85.81 385 PHE A C 1
ATOM 3135 O O . PHE A 1 385 ? 14.888 22.610 -8.251 1.00 85.81 385 PHE A O 1
ATOM 3142 N N . ASP A 1 386 ? 16.158 24.321 -8.985 1.00 80.31 386 ASP A N 1
ATOM 3143 C CA . ASP A 1 386 ? 17.480 23.774 -8.667 1.00 80.31 386 ASP A CA 1
ATOM 3144 C C . ASP A 1 386 ? 17.787 23.827 -7.162 1.00 80.31 386 ASP A C 1
ATOM 3146 O O . ASP A 1 386 ? 18.494 22.966 -6.632 1.00 80.31 386 ASP A O 1
ATOM 3150 N N . HIS A 1 387 ? 17.190 24.797 -6.470 1.00 80.88 387 HIS A N 1
ATOM 3151 C CA . HIS A 1 387 ? 17.315 25.009 -5.037 1.00 80.88 387 HIS A CA 1
ATOM 3152 C C . HIS A 1 387 ? 15.956 25.041 -4.325 1.00 80.88 387 HIS A C 1
ATOM 3154 O O . HIS A 1 387 ? 14.982 25.635 -4.789 1.00 80.88 387 HIS A O 1
ATOM 3160 N N . ASP A 1 388 ? 15.915 24.470 -3.119 1.00 80.12 388 ASP A N 1
ATOM 3161 C CA . ASP A 1 388 ? 14.717 24.416 -2.273 1.00 80.12 388 ASP A CA 1
ATOM 3162 C C . ASP A 1 388 ? 14.617 25.629 -1.320 1.00 80.12 388 ASP A C 1
ATOM 3164 O O . ASP A 1 388 ? 14.416 25.489 -0.108 1.00 80.12 388 ASP A O 1
ATOM 3168 N N . PHE A 1 389 ? 14.778 26.852 -1.843 1.00 81.88 389 PHE A N 1
ATOM 3169 C CA . PHE A 1 389 ? 14.636 28.063 -1.029 1.00 81.88 389 PHE A CA 1
ATOM 3170 C C . PHE A 1 389 ? 13.167 28.346 -0.679 1.00 81.88 389 PHE A C 1
ATOM 3172 O O . PHE A 1 389 ? 12.266 28.274 -1.514 1.00 81.88 389 PHE A O 1
ATOM 3179 N N . LYS A 1 390 ? 12.906 28.712 0.585 1.00 80.44 390 LYS A N 1
ATOM 3180 C CA . LYS A 1 390 ? 11.537 28.881 1.116 1.00 80.44 390 LYS A CA 1
ATOM 3181 C C . LYS A 1 390 ? 10.720 29.939 0.370 1.00 80.44 390 LYS A C 1
ATOM 3183 O O . LYS A 1 390 ? 9.518 29.767 0.204 1.00 80.44 390 LYS A O 1
ATOM 3188 N N . ASN A 1 391 ? 11.376 31.006 -0.079 1.00 78.56 391 ASN A N 1
ATOM 3189 C CA . ASN A 1 391 ? 10.777 32.131 -0.798 1.00 78.56 391 ASN A CA 1
ATOM 3190 C C . ASN A 1 391 ? 10.391 31.813 -2.255 1.00 78.56 391 ASN A C 1
ATOM 3192 O O . ASN A 1 391 ? 9.637 32.588 -2.838 1.00 78.56 391 ASN A O 1
ATOM 3196 N N . TYR A 1 392 ? 10.873 30.707 -2.836 1.00 82.44 392 TYR A N 1
ATOM 3197 C CA . TYR A 1 392 ? 10.477 30.261 -4.182 1.00 82.44 392 TYR A CA 1
ATOM 3198 C C . TYR A 1 392 ? 9.099 29.581 -4.188 1.00 82.44 392 TYR A C 1
ATOM 3200 O O . TYR A 1 392 ? 8.482 29.399 -5.236 1.00 82.44 392 TYR A O 1
ATOM 3208 N N . GLY A 1 393 ? 8.607 29.191 -3.011 1.00 84.00 393 GLY A N 1
ATOM 3209 C CA . GLY A 1 393 ? 7.319 28.542 -2.823 1.00 84.00 393 GLY A CA 1
ATOM 3210 C C . GLY A 1 393 ? 6.198 29.509 -2.458 1.00 84.00 393 GLY A C 1
ATOM 3211 O O . GLY A 1 393 ? 6.418 30.597 -1.937 1.00 84.00 393 GLY A O 1
ATOM 3212 N N . ILE A 1 394 ? 4.961 29.050 -2.648 1.00 87.94 394 ILE A N 1
ATOM 3213 C CA . ILE A 1 394 ? 3.739 29.710 -2.160 1.00 87.94 394 ILE A CA 1
ATOM 3214 C C . ILE A 1 394 ? 3.646 29.587 -0.627 1.00 87.94 394 ILE A C 1
ATOM 3216 O O . ILE A 1 394 ? 3.096 30.440 0.071 1.00 87.94 394 ILE A O 1
ATOM 3220 N N . GLY A 1 395 ? 4.157 28.485 -0.080 1.00 91.50 395 GLY A N 1
ATOM 3221 C CA . GLY A 1 395 ? 4.127 28.201 1.347 1.00 91.50 395 GLY A CA 1
ATOM 3222 C C . GLY A 1 395 ? 4.454 26.743 1.631 1.00 91.50 395 GLY A C 1
ATOM 3223 O O . GLY A 1 395 ? 5.135 26.082 0.850 1.00 91.50 395 GLY A O 1
ATOM 3224 N N . ARG A 1 396 ? 3.935 26.227 2.742 1.00 92.62 396 ARG A N 1
ATOM 3225 C CA . ARG A 1 396 ? 4.033 24.814 3.115 1.00 92.62 396 ARG A CA 1
ATOM 3226 C C . ARG A 1 396 ? 2.660 24.236 3.438 1.00 92.62 396 ARG A C 1
ATOM 3228 O O . ARG A 1 396 ? 1.816 24.894 4.045 1.00 92.62 396 ARG A O 1
ATOM 3235 N N . ALA A 1 397 ? 2.460 22.977 3.086 1.00 93.50 397 ALA A N 1
ATOM 3236 C CA . ALA A 1 397 ? 1.362 22.164 3.572 1.00 93.50 397 ALA A CA 1
ATOM 3237 C C . ALA A 1 397 ? 1.804 21.402 4.823 1.00 93.50 397 ALA A C 1
ATOM 3239 O O . ALA A 1 397 ? 2.876 20.797 4.852 1.00 93.50 397 ALA A O 1
ATOM 3240 N N . ILE A 1 398 ? 0.960 21.415 5.853 1.00 93.38 398 ILE A N 1
ATOM 3241 C CA . ILE A 1 398 ? 1.154 20.619 7.071 1.00 93.38 398 ILE A CA 1
ATOM 3242 C C . ILE A 1 398 ? 0.001 19.609 7.146 1.00 93.38 398 ILE A C 1
ATOM 3244 O O . ILE A 1 398 ? -1.098 19.984 7.569 1.00 93.38 398 ILE A O 1
ATOM 3248 N N . PRO A 1 399 ? 0.190 18.361 6.682 1.00 93.88 399 PRO A N 1
ATOM 3249 C CA . PRO A 1 399 ? -0.873 17.361 6.676 1.00 93.88 399 PRO A CA 1
ATOM 3250 C C . PRO A 1 399 ? -1.028 16.726 8.067 1.00 93.88 399 PRO A C 1
ATOM 3252 O O . PRO A 1 399 ? -0.228 15.881 8.460 1.00 93.88 399 PRO A O 1
ATOM 3255 N N . GLY A 1 400 ? -2.064 17.113 8.811 1.00 94.94 400 GLY A N 1
ATOM 3256 C CA . GLY A 1 400 ? -2.462 16.459 10.061 1.00 94.94 400 GLY A CA 1
ATOM 3257 C C . GLY A 1 400 ? -3.372 15.269 9.771 1.00 94.94 400 GLY A C 1
ATOM 3258 O O . GLY A 1 400 ? -4.451 15.446 9.205 1.00 94.94 400 GLY A O 1
ATOM 3259 N N . GLY A 1 401 ? -2.940 14.061 10.113 1.00 95.44 401 GLY A N 1
ATOM 3260 C CA . GLY A 1 401 ? -3.630 12.825 9.772 1.00 95.44 401 GLY A CA 1
ATOM 3261 C C . GLY A 1 401 ? -4.309 12.156 10.967 1.00 95.44 401 GLY A C 1
ATOM 3262 O O . GLY A 1 401 ? -3.821 12.192 12.094 1.00 95.44 401 GLY A O 1
ATOM 3263 N N . ILE A 1 402 ? -5.436 11.507 10.689 1.00 97.38 402 ILE A N 1
ATOM 3264 C CA . ILE A 1 402 ? -6.181 10.644 11.605 1.00 97.38 402 ILE A CA 1
ATOM 3265 C C . ILE A 1 402 ? -6.503 9.364 10.844 1.00 97.38 402 ILE A C 1
ATOM 3267 O O . ILE A 1 402 ? -7.159 9.407 9.804 1.00 97.38 402 ILE A O 1
ATOM 3271 N N . LEU A 1 403 ? -6.045 8.229 11.351 1.00 96.12 403 LEU A N 1
ATOM 3272 C CA . LEU A 1 403 ? -6.380 6.910 10.836 1.00 96.12 403 LEU A CA 1
ATOM 3273 C C . LEU A 1 403 ? -7.334 6.224 11.810 1.00 96.12 403 LEU A C 1
ATOM 3275 O O . LEU A 1 403 ? -6.937 5.899 12.928 1.00 96.12 403 LEU A O 1
ATOM 3279 N N . ASP A 1 404 ? -8.560 5.956 11.367 1.00 95.69 404 ASP A N 1
ATOM 3280 C CA . ASP A 1 404 ? -9.442 5.010 12.046 1.00 95.69 404 ASP A CA 1
ATOM 3281 C C . ASP A 1 404 ? -8.905 3.596 11.796 1.00 95.69 404 ASP A C 1
ATOM 3283 O O . ASP A 1 404 ? -8.931 3.086 10.671 1.00 95.69 404 ASP A O 1
ATOM 3287 N N . VAL A 1 405 ? -8.359 2.978 12.844 1.00 90.31 405 VAL A N 1
ATOM 3288 C CA . VAL A 1 405 ? -7.656 1.694 12.732 1.00 90.31 405 VAL A CA 1
ATOM 3289 C C . VAL A 1 405 ? -8.631 0.541 12.479 1.00 90.31 405 VAL A C 1
ATOM 3291 O O . VAL A 1 405 ? -8.235 -0.450 11.868 1.00 90.31 405 VAL A O 1
ATOM 3294 N N . GLN A 1 406 ? -9.884 0.672 12.920 1.00 90.38 406 GLN A N 1
ATOM 3295 C CA . GLN A 1 406 ? -10.905 -0.371 12.809 1.00 90.38 406 GLN A CA 1
ATOM 3296 C C . GLN A 1 406 ? -11.533 -0.387 11.422 1.00 90.38 406 GLN A C 1
ATOM 3298 O O . GLN A 1 406 ? -11.682 -1.446 10.821 1.00 90.38 406 GLN A O 1
ATOM 3303 N N . ARG A 1 407 ? -11.867 0.793 10.892 1.00 90.56 407 ARG A N 1
ATOM 3304 C CA . ARG A 1 407 ? -12.486 0.921 9.562 1.00 90.56 407 ARG A CA 1
ATOM 3305 C C . ARG A 1 407 ? -11.482 1.052 8.428 1.00 90.56 407 ARG A C 1
ATOM 3307 O O . ARG A 1 407 ? -11.869 0.972 7.266 1.00 90.56 407 ARG A O 1
ATOM 3314 N N . TYR A 1 408 ? -10.209 1.251 8.763 1.00 91.88 408 TYR A N 1
ATOM 3315 C CA . TYR A 1 408 ? -9.131 1.478 7.807 1.00 91.88 408 TYR A CA 1
ATOM 3316 C C . TYR A 1 408 ? -9.417 2.685 6.891 1.00 91.88 408 TYR A C 1
ATOM 3318 O O . TYR A 1 408 ? -9.223 2.656 5.674 1.00 91.88 408 TYR A O 1
ATOM 3326 N N . GLU A 1 409 ? -9.890 3.770 7.511 1.00 95.00 409 GLU A N 1
ATOM 3327 C CA . GLU A 1 409 ? -10.212 5.039 6.856 1.00 95.00 409 GLU A CA 1
ATOM 3328 C C . GLU A 1 409 ? -9.273 6.146 7.350 1.00 95.00 409 GLU A C 1
ATOM 3330 O O . GLU A 1 409 ? -9.119 6.372 8.551 1.00 95.00 409 GLU A O 1
ATOM 3335 N N . GLY A 1 410 ? -8.635 6.841 6.410 1.00 96.25 410 GLY A N 1
ATOM 3336 C CA . GLY A 1 410 ? -7.744 7.964 6.669 1.00 96.25 410 GLY A CA 1
ATOM 3337 C C . GLY A 1 410 ? -8.433 9.309 6.459 1.00 96.25 410 GLY A C 1
ATOM 3338 O O . GLY A 1 410 ? -9.124 9.531 5.466 1.00 96.25 410 GLY A O 1
ATOM 3339 N N . PHE A 1 411 ? -8.186 10.248 7.360 1.00 97.44 411 PHE A N 1
ATOM 3340 C CA . PHE A 1 411 ? -8.665 11.622 7.286 1.00 97.44 411 PHE A CA 1
ATOM 3341 C C . PHE A 1 411 ? -7.472 12.553 7.435 1.00 97.44 411 PHE A C 1
ATOM 3343 O O . PHE A 1 411 ? -6.748 12.480 8.421 1.00 97.44 411 PHE A O 1
ATOM 3350 N N . VAL A 1 412 ? -7.254 13.424 6.455 1.00 97.50 412 VAL A N 1
ATOM 3351 C CA . VAL A 1 412 ? -6.110 14.335 6.440 1.00 97.50 412 VAL A CA 1
ATOM 3352 C C . VAL A 1 412 ? -6.594 15.773 6.355 1.00 97.50 412 VAL A C 1
ATOM 3354 O O . VAL A 1 412 ? -7.277 16.173 5.415 1.00 97.50 412 VAL A O 1
ATOM 3357 N N . TYR A 1 413 ? -6.211 16.577 7.330 1.00 97.00 413 TYR A N 1
ATOM 3358 C CA . TYR A 1 413 ? -6.468 18.006 7.362 1.00 97.00 413 TYR A CA 1
ATOM 3359 C C . TYR A 1 413 ? -5.168 18.723 7.018 1.00 97.00 413 TYR A C 1
ATOM 3361 O O . TYR A 1 413 ? -4.196 18.676 7.765 1.00 97.00 413 TYR A O 1
ATOM 3369 N N . VAL A 1 414 ? -5.124 19.352 5.851 1.00 96.31 414 VAL A N 1
ATOM 3370 C CA . VAL A 1 414 ? -3.938 20.032 5.337 1.00 96.31 414 VAL A CA 1
ATOM 3371 C C . VAL A 1 414 ? -3.995 21.490 5.767 1.00 96.31 414 VAL A C 1
ATOM 3373 O O . VAL A 1 414 ? -4.783 22.263 5.218 1.00 96.31 414 VAL A O 1
ATOM 3376 N N . SER A 1 415 ? -3.173 21.880 6.745 1.00 94.25 415 SER A N 1
ATOM 3377 C CA . SER A 1 415 ? -3.034 23.298 7.089 1.00 94.25 415 SER A CA 1
ATOM 3378 C C . SER A 1 415 ? -2.294 24.030 5.979 1.00 94.25 415 SER A C 1
ATOM 3380 O O . SER A 1 415 ? -1.207 23.622 5.560 1.00 94.25 415 SER A O 1
ATOM 3382 N N . GLN A 1 416 ? -2.913 25.115 5.520 1.00 93.00 416 GLN A N 1
ATOM 3383 C CA . GLN A 1 416 ? -2.306 26.085 4.631 1.00 93.00 416 GLN A CA 1
ATOM 3384 C C . GLN A 1 416 ? -1.426 27.021 5.454 1.00 93.00 416 GLN A C 1
ATOM 3386 O O . GLN A 1 416 ? -1.894 27.697 6.365 1.00 93.00 416 GLN A O 1
ATOM 3391 N N . SER A 1 417 ? -0.137 27.045 5.140 1.00 91.69 417 SER A N 1
ATOM 3392 C CA . SER A 1 417 ? 0.842 27.851 5.851 1.00 91.69 417 SER A CA 1
ATOM 3393 C C . SER A 1 417 ? 1.619 28.660 4.820 1.00 91.69 417 SER A C 1
ATOM 3395 O O . SER A 1 417 ? 2.637 28.217 4.289 1.00 91.69 417 SER A O 1
ATOM 3397 N N . LEU A 1 418 ? 1.062 29.820 4.470 1.00 90.75 418 LEU A N 1
ATOM 3398 C CA . LEU A 1 418 ? 1.635 30.724 3.474 1.00 90.75 418 LEU A CA 1
ATOM 3399 C C . LEU A 1 418 ? 2.956 31.316 3.972 1.00 90.75 418 LEU A C 1
ATOM 3401 O O . LEU A 1 418 ? 3.164 31.467 5.181 1.00 90.75 418 LEU A O 1
ATOM 3405 N N . TRP A 1 419 ? 3.850 31.608 3.031 1.00 88.12 419 TRP A N 1
ATOM 3406 C CA . TRP A 1 419 ? 5.102 32.293 3.321 1.00 88.12 419 TRP A CA 1
ATOM 3407 C C . TRP A 1 419 ? 4.862 33.796 3.463 1.00 88.12 419 TRP A C 1
ATOM 3409 O O . TRP A 1 419 ? 4.422 34.449 2.517 1.00 88.12 419 TRP A O 1
ATOM 3419 N N . ASP A 1 420 ? 5.152 34.338 4.642 1.00 84.94 420 ASP A N 1
ATOM 3420 C CA . ASP A 1 420 ? 5.143 35.772 4.888 1.00 84.94 420 ASP A CA 1
ATOM 3421 C C . ASP A 1 420 ? 6.521 36.348 4.552 1.00 84.94 420 ASP A C 1
ATOM 3423 O O . ASP A 1 420 ? 7.517 36.055 5.220 1.00 84.94 420 ASP A O 1
ATOM 3427 N N . LYS A 1 421 ? 6.573 37.159 3.490 1.00 82.19 421 LYS A N 1
ATOM 3428 C CA . LYS A 1 421 ? 7.804 37.818 3.041 1.00 82.19 421 LYS A CA 1
ATOM 3429 C C . LYS A 1 421 ? 8.264 38.916 3.998 1.00 82.19 421 LYS A C 1
ATOM 3431 O O . LYS A 1 421 ? 9.464 39.151 4.061 1.00 82.19 421 LYS A O 1
ATOM 3436 N N . LYS A 1 422 ? 7.348 39.573 4.720 1.00 82.75 422 LYS A N 1
ATOM 3437 C CA . LYS A 1 422 ? 7.687 40.677 5.632 1.00 82.75 422 LYS A CA 1
ATOM 3438 C C . LYS A 1 422 ? 8.393 40.146 6.872 1.00 82.75 422 LYS A C 1
ATOM 3440 O O . LYS A 1 422 ? 9.460 40.621 7.231 1.00 82.75 422 LYS A O 1
ATOM 3445 N N . ASP A 1 423 ? 7.832 39.091 7.454 1.00 81.94 423 ASP A N 1
ATOM 3446 C CA . ASP A 1 423 ? 8.323 38.512 8.706 1.00 81.94 423 ASP A CA 1
ATOM 3447 C C . ASP A 1 423 ? 9.278 37.319 8.502 1.00 81.94 423 ASP A C 1
ATOM 3449 O O . ASP A 1 423 ? 9.675 36.667 9.471 1.00 81.94 423 ASP A O 1
ATOM 3453 N N . ASN A 1 424 ? 9.605 36.983 7.246 1.00 83.50 424 ASN A N 1
ATOM 3454 C CA . ASN A 1 424 ? 10.449 35.847 6.850 1.00 83.50 424 ASN A CA 1
ATOM 3455 C C . ASN A 1 424 ? 10.042 34.521 7.535 1.00 83.50 424 ASN A C 1
ATOM 3457 O O . ASN A 1 424 ? 10.877 33.701 7.938 1.00 83.50 424 ASN A O 1
ATOM 3461 N N . LYS A 1 425 ? 8.730 34.323 7.722 1.00 85.62 425 LYS A N 1
ATOM 3462 C CA . LYS A 1 425 ? 8.165 33.212 8.500 1.00 85.62 425 LYS A CA 1
ATOM 3463 C C . LYS A 1 425 ? 6.917 32.640 7.846 1.00 85.62 425 LYS A C 1
ATOM 3465 O O . LYS A 1 425 ? 6.263 33.246 7.011 1.00 85.62 425 LYS A O 1
ATOM 3470 N N . PHE A 1 426 ? 6.559 31.435 8.261 1.00 87.00 426 PHE A N 1
ATOM 3471 C CA . PHE A 1 426 ? 5.330 30.788 7.821 1.00 87.00 426 PHE A CA 1
ATOM 3472 C C . PHE A 1 426 ? 4.144 31.189 8.713 1.00 87.00 426 PHE A C 1
ATOM 3474 O O . PHE A 1 426 ? 4.245 31.077 9.936 1.00 87.00 426 PHE A O 1
ATOM 3481 N N . ALA A 1 427 ? 3.012 31.564 8.108 1.00 85.19 427 ALA A N 1
ATOM 3482 C CA . ALA A 1 427 ? 1.835 32.111 8.801 1.00 85.19 427 ALA A CA 1
ATOM 3483 C C . ALA A 1 427 ? 1.147 31.136 9.777 1.00 85.19 427 ALA A C 1
ATOM 3485 O O . ALA A 1 427 ? 0.508 31.547 10.744 1.00 85.19 427 ALA A O 1
ATOM 3486 N N . SER A 1 428 ? 1.281 29.830 9.536 1.00 88.56 428 SER A N 1
ATOM 3487 C CA . SER A 1 428 ? 0.672 28.789 10.369 1.00 88.56 428 SER A CA 1
ATOM 3488 C C . SER A 1 428 ? 1.692 27.731 10.768 1.00 88.56 428 SER A C 1
ATOM 3490 O O . SER A 1 428 ? 2.624 27.419 10.022 1.00 88.56 428 SER A O 1
ATOM 3492 N N . SER A 1 429 ? 1.535 27.151 11.946 1.00 86.25 429 SER A N 1
ATOM 3493 C CA . SER A 1 429 ? 2.414 26.128 12.487 1.00 86.25 429 SER A CA 1
ATOM 3494 C C . SER A 1 429 ? 1.645 24.901 12.937 1.00 86.25 429 SER A C 1
ATOM 3496 O O . SER A 1 429 ? 0.468 24.942 13.261 1.00 86.25 429 SER A O 1
ATOM 3498 N N . GLU A 1 430 ? 2.363 23.794 13.022 1.00 88.06 430 GLU A N 1
ATOM 3499 C CA . GLU A 1 430 ? 1.881 22.600 13.695 1.00 88.06 430 GLU A CA 1
ATOM 3500 C C . GLU A 1 430 ? 1.848 22.851 15.213 1.00 88.06 430 GLU A C 1
ATOM 3502 O O . GLU A 1 430 ? 2.900 22.960 15.852 1.00 88.06 430 GLU A O 1
ATOM 3507 N N . THR A 1 431 ? 0.648 23.015 15.769 1.00 91.50 431 THR A N 1
ATOM 3508 C CA . THR A 1 431 ? 0.398 23.247 17.201 1.00 91.50 431 THR A CA 1
ATOM 3509 C C . THR A 1 431 ? -0.515 22.165 17.770 1.00 91.50 431 THR A C 1
ATOM 3511 O O . THR A 1 431 ? -1.218 21.479 17.029 1.00 91.50 431 THR A O 1
ATOM 3514 N N . SER A 1 432 ? -0.544 22.015 19.097 1.00 92.06 432 SER A N 1
ATOM 3515 C CA . SER A 1 432 ? -1.472 21.083 19.752 1.00 92.06 432 SER A CA 1
ATOM 3516 C C . SER A 1 432 ? -2.935 21.415 19.441 1.00 92.06 432 SER A C 1
ATOM 3518 O O . SER A 1 432 ? -3.734 20.510 19.231 1.00 92.06 432 SER A O 1
ATOM 3520 N N . GLU A 1 433 ? -3.269 22.708 19.342 1.00 93.69 433 GLU A N 1
ATOM 3521 C CA . GLU A 1 433 ? -4.600 23.186 18.946 1.00 93.69 433 GLU A CA 1
ATOM 3522 C C . GLU A 1 433 ? -4.987 22.672 17.552 1.00 93.69 433 GLU A C 1
ATOM 3524 O O . GLU A 1 433 ? -6.084 22.149 17.385 1.00 93.69 433 GLU A O 1
ATOM 3529 N N . PHE A 1 434 ? -4.072 22.732 16.576 1.00 93.88 434 PHE A N 1
ATOM 3530 C CA . PHE A 1 434 ? -4.311 22.200 15.232 1.00 93.88 434 PHE A CA 1
ATOM 3531 C C . PHE A 1 434 ? -4.623 20.698 15.250 1.00 93.88 434 PHE A C 1
ATOM 3533 O O . PHE A 1 434 ? -5.600 20.264 14.639 1.00 93.88 434 PHE A O 1
ATOM 3540 N N . VAL A 1 435 ? -3.817 19.903 15.963 1.00 94.75 435 VAL A N 1
ATOM 3541 C CA . VAL A 1 435 ? -4.005 18.444 16.019 1.00 94.75 435 VAL A CA 1
ATOM 3542 C C . VAL A 1 435 ? -5.338 18.097 16.686 1.00 94.75 435 VAL A C 1
ATOM 3544 O O . VAL A 1 435 ? -6.099 17.292 16.151 1.00 94.75 435 VAL A O 1
ATOM 3547 N N . VAL A 1 436 ? -5.663 18.733 17.814 1.00 95.81 436 VAL A N 1
ATOM 3548 C CA . VAL A 1 436 ? -6.913 18.458 18.532 1.00 95.81 436 VAL A CA 1
ATOM 3549 C C . VAL A 1 436 ? -8.135 18.925 17.743 1.00 95.81 436 VAL A C 1
ATOM 3551 O O . VAL A 1 436 ? -9.112 18.187 17.658 1.00 95.81 436 VAL A O 1
ATOM 3554 N N . GLU A 1 437 ? -8.095 20.094 17.098 1.00 95.88 437 GLU A N 1
ATOM 3555 C CA . GLU A 1 437 ? -9.202 20.536 16.246 1.00 95.88 437 GLU A CA 1
ATOM 3556 C C . GLU A 1 437 ? -9.508 19.545 15.123 1.00 95.88 437 GLU A C 1
ATOM 3558 O O . GLU A 1 437 ? -10.673 19.359 14.765 1.00 95.88 437 GLU A O 1
ATOM 3563 N N . ASN A 1 438 ? -8.482 18.905 14.561 1.00 96.12 438 ASN A N 1
ATOM 3564 C CA . ASN A 1 438 ? -8.669 17.876 13.545 1.00 96.12 438 ASN A CA 1
ATOM 3565 C C . ASN A 1 438 ? -9.400 16.655 14.123 1.00 96.12 438 ASN A C 1
ATOM 3567 O O . ASN A 1 438 ? -10.299 16.129 13.466 1.00 96.12 438 ASN A O 1
ATOM 3571 N N . ILE A 1 439 ? -9.080 16.246 15.358 1.00 97.19 439 ILE A N 1
ATOM 3572 C CA . ILE A 1 439 ? -9.784 15.169 16.079 1.00 97.19 439 ILE A CA 1
ATOM 3573 C C . ILE A 1 439 ? -11.242 15.566 16.326 1.00 97.19 439 ILE A C 1
ATOM 3575 O O . ILE A 1 439 ? -12.154 14.818 15.974 1.00 97.19 439 ILE A O 1
ATOM 3579 N N . THR A 1 440 ? -11.481 16.775 16.836 1.00 96.56 440 THR A N 1
ATOM 3580 C CA . THR A 1 440 ? -12.822 17.337 17.063 1.00 96.56 440 THR A CA 1
ATOM 3581 C C . THR A 1 440 ? -13.645 17.392 15.770 1.00 96.56 440 THR A C 1
ATOM 3583 O O . THR A 1 440 ? -14.828 17.046 15.783 1.00 96.56 440 THR A O 1
ATOM 3586 N N . LYS A 1 441 ? -13.045 17.801 14.642 1.00 96.19 441 LYS A N 1
ATOM 3587 C CA . LYS A 1 441 ? -13.700 17.840 13.319 1.00 96.19 441 LYS A CA 1
ATOM 3588 C C . LYS A 1 441 ? -13.999 16.439 12.797 1.00 96.19 441 LYS A C 1
ATOM 3590 O O . LYS A 1 441 ? -15.103 16.196 12.313 1.00 96.19 441 LYS A O 1
ATOM 3595 N N . TRP A 1 442 ? -13.048 15.513 12.924 1.00 97.19 442 TRP A N 1
ATOM 3596 C CA . TRP A 1 442 ? -13.253 14.116 12.551 1.00 97.19 442 TRP A CA 1
ATOM 359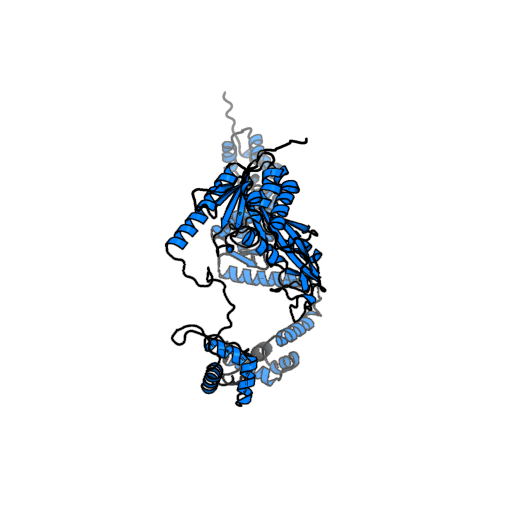7 C C . TRP A 1 442 ? -14.400 13.495 13.348 1.00 97.19 442 TRP A C 1
ATOM 3599 O O . TRP A 1 442 ? -15.295 12.900 12.752 1.00 97.19 442 TRP A O 1
ATOM 3609 N N . TRP A 1 443 ? -14.437 13.701 14.664 1.00 96.50 443 TRP A N 1
ATOM 3610 C CA . TRP A 1 443 ? -15.523 13.205 15.501 1.00 96.50 443 TRP A CA 1
ATOM 3611 C C . TRP A 1 443 ? -16.869 13.794 15.091 1.00 96.50 443 TRP A C 1
ATOM 3613 O O . TRP A 1 443 ? -17.801 13.046 14.815 1.00 96.50 443 TRP A O 1
ATOM 3623 N N . LYS A 1 444 ? -16.956 15.123 14.953 1.00 94.94 444 LYS A N 1
ATOM 3624 C CA . LYS A 1 444 ? -18.194 15.808 14.555 1.00 94.94 444 LYS A CA 1
ATOM 3625 C C . LYS A 1 444 ? -18.759 15.278 13.234 1.00 94.94 444 LYS A C 1
ATOM 3627 O O . LYS A 1 444 ? -19.959 15.043 13.131 1.00 94.94 444 LYS A O 1
ATOM 3632 N N . CYS A 1 445 ? -17.910 15.129 12.219 1.00 94.00 445 CYS A N 1
ATOM 3633 C CA . CYS A 1 445 ? -18.357 14.798 10.866 1.00 94.00 445 CYS A CA 1
ATOM 3634 C C . CYS A 1 445 ? -18.499 13.289 10.620 1.00 94.00 445 CYS A C 1
ATOM 3636 O O . CYS A 1 445 ? -19.298 12.889 9.773 1.00 94.00 445 CYS A O 1
ATOM 3638 N N . TYR A 1 446 ? -17.722 12.468 11.332 1.00 94.19 446 TYR A N 1
ATOM 3639 C CA . TYR A 1 446 ? -17.585 11.034 11.074 1.00 94.19 446 TYR A CA 1
ATOM 3640 C C . TYR A 1 446 ? -17.754 10.206 12.340 1.00 94.19 446 TYR A C 1
ATOM 3642 O O . TYR A 1 446 ? -18.681 9.404 12.418 1.00 94.19 446 TYR A O 1
ATOM 3650 N N . GLY A 1 447 ? -16.896 10.425 13.339 1.00 93.06 447 GLY A N 1
ATOM 3651 C CA . GLY A 1 447 ? -16.835 9.583 14.534 1.00 93.06 447 GLY A CA 1
ATOM 3652 C C . GLY A 1 447 ? -18.175 9.456 15.264 1.00 93.06 447 GLY A C 1
ATOM 3653 O O . GLY A 1 447 ? -18.605 8.340 15.520 1.00 93.06 447 GLY A O 1
ATOM 3654 N N . LYS A 1 448 ? -18.895 10.564 15.483 1.00 92.88 448 LYS A N 1
ATOM 3655 C CA . LYS A 1 448 ? -20.196 10.588 16.174 1.00 92.88 448 LYS A CA 1
ATOM 3656 C C . LYS A 1 448 ? -21.270 9.763 15.457 1.00 92.88 448 LYS A C 1
ATOM 3658 O O . LYS A 1 448 ? -22.106 9.163 16.114 1.00 92.88 448 LYS A O 1
ATOM 3663 N N . LYS A 1 449 ? -21.266 9.723 14.119 1.00 92.62 449 LYS A N 1
ATOM 3664 C CA . LYS A 1 449 ? -22.239 8.927 13.343 1.00 92.62 449 LYS A CA 1
ATOM 3665 C C . LYS A 1 449 ? -21.892 7.441 13.359 1.00 92.62 449 LYS A C 1
ATOM 3667 O O . LYS A 1 449 ? -22.778 6.601 13.392 1.00 92.62 449 LYS A O 1
ATOM 3672 N N . THR A 1 450 ? -20.601 7.133 13.314 1.00 92.56 450 THR A N 1
ATOM 3673 C CA . THR A 1 450 ? -20.091 5.760 13.255 1.00 92.56 450 THR A CA 1
ATOM 3674 C C . THR A 1 450 ? -20.094 5.074 14.622 1.00 92.56 450 THR A C 1
ATOM 3676 O O . THR A 1 450 ? -20.341 3.877 14.703 1.00 92.56 450 THR A O 1
ATOM 3679 N N . TYR A 1 451 ? -19.820 5.829 15.686 1.00 93.00 451 TYR A N 1
ATOM 3680 C CA . TYR A 1 451 ? -19.658 5.358 17.062 1.00 93.00 451 TYR A CA 1
ATOM 3681 C C . TYR A 1 451 ? -20.647 6.086 17.987 1.00 93.00 451 TYR A C 1
ATOM 3683 O O . TYR A 1 451 ? -20.248 6.694 18.981 1.00 93.00 451 TYR A O 1
ATOM 3691 N N . SER A 1 452 ? -21.936 6.066 17.630 1.00 82.38 452 SER A N 1
ATOM 3692 C CA . SER A 1 452 ? -22.989 6.901 18.236 1.00 82.38 452 SER A CA 1
ATOM 3693 C C . SER A 1 452 ? -23.172 6.717 19.742 1.00 82.38 452 SER A C 1
ATOM 3695 O O . SER A 1 452 ? -23.545 7.670 20.418 1.00 82.38 452 SER A O 1
ATOM 3697 N N . ASN A 1 453 ? -22.864 5.529 20.267 1.00 78.81 453 ASN A N 1
ATOM 3698 C CA . ASN A 1 453 ? -23.035 5.186 21.682 1.00 78.81 453 ASN A CA 1
ATOM 3699 C C . ASN A 1 453 ? -21.700 5.103 22.439 1.00 78.81 453 ASN A C 1
ATOM 3701 O O . ASN A 1 453 ? -21.642 4.555 23.538 1.00 78.81 453 ASN A O 1
ATOM 3705 N N . SER A 1 454 ? -20.602 5.587 21.852 1.00 87.00 454 SER A N 1
ATOM 3706 C CA . SER A 1 454 ? -19.309 5.533 22.526 1.00 87.00 454 SER A CA 1
ATOM 3707 C C . SER A 1 454 ? -19.118 6.730 23.447 1.00 87.00 454 SER A C 1
ATOM 3709 O O . SER A 1 454 ? -19.127 7.861 22.977 1.00 87.00 454 SER A O 1
ATOM 3711 N N . GLY A 1 455 ? -18.857 6.471 24.730 1.00 91.81 455 GLY A N 1
ATOM 3712 C CA . GLY A 1 455 ? -18.359 7.471 25.684 1.00 91.81 455 GLY A CA 1
ATOM 3713 C C . GLY A 1 455 ? -16.831 7.501 25.798 1.00 91.81 455 GLY A C 1
ATOM 3714 O O . GLY A 1 455 ? -16.293 8.289 26.570 1.00 91.81 455 GLY A O 1
ATOM 3715 N N . LYS A 1 456 ? -16.113 6.631 25.071 1.00 96.25 456 LYS A N 1
ATOM 3716 C CA . LYS A 1 456 ? -14.656 6.456 25.197 1.00 96.25 456 LYS A CA 1
ATOM 3717 C C . LYS A 1 456 ? -13.963 6.463 23.839 1.00 96.25 456 LYS A C 1
ATOM 3719 O O . LYS A 1 456 ? -14.545 6.061 22.835 1.00 96.25 456 LYS A O 1
ATOM 3724 N N . ILE A 1 457 ? -12.711 6.904 23.786 1.00 97.50 457 ILE A N 1
ATOM 3725 C CA . ILE A 1 457 ? -11.858 6.811 22.595 1.00 97.50 457 ILE A CA 1
ATOM 3726 C C . ILE A 1 457 ? -10.416 6.491 22.973 1.00 97.50 457 ILE A C 1
ATOM 3728 O O . ILE A 1 457 ? -9.891 7.022 23.951 1.00 97.50 457 ILE A O 1
ATOM 3732 N N . LEU A 1 458 ? -9.770 5.639 22.176 1.00 98.06 458 LEU A N 1
ATOM 3733 C CA . LEU A 1 458 ? -8.337 5.387 22.260 1.00 98.06 458 LEU A CA 1
ATOM 3734 C C . LEU A 1 458 ? -7.607 6.170 21.168 1.00 98.06 458 LEU A C 1
ATOM 3736 O O . LEU A 1 458 ? -7.900 6.020 19.980 1.00 98.06 458 LEU A O 1
ATOM 3740 N N . ILE A 1 459 ? -6.631 6.977 21.577 1.00 97.69 459 ILE A N 1
ATOM 3741 C CA . ILE A 1 459 ? -5.820 7.829 20.711 1.00 97.69 459 ILE A CA 1
ATOM 3742 C C . ILE A 1 459 ? -4.363 7.365 20.790 1.00 97.69 459 ILE A C 1
ATOM 3744 O O . ILE A 1 459 ? -3.707 7.485 21.824 1.00 97.69 459 ILE A O 1
ATOM 3748 N N . LEU A 1 460 ? -3.858 6.837 19.678 1.00 95.19 460 LEU A N 1
ATOM 3749 C CA . LEU A 1 460 ? -2.473 6.402 19.519 1.00 95.19 460 LEU A CA 1
ATOM 3750 C C . LEU A 1 460 ? -1.664 7.526 18.872 1.00 95.19 460 LEU A C 1
ATOM 3752 O O . LEU A 1 460 ? -2.005 7.977 17.778 1.00 95.19 460 LEU A O 1
ATOM 3756 N N . VAL A 1 461 ? -0.601 7.970 19.534 1.00 93.12 461 VAL A N 1
ATOM 3757 C CA . VAL A 1 461 ? 0.190 9.141 19.120 1.00 93.12 461 VAL A CA 1
ATOM 3758 C C . VAL A 1 461 ? 1.675 8.913 19.345 1.00 93.12 461 VAL A C 1
ATOM 3760 O O . VAL A 1 461 ? 2.083 8.043 20.111 1.00 93.12 461 VAL A O 1
ATOM 3763 N N . ASP A 1 462 ? 2.499 9.726 18.704 1.00 87.19 462 ASP A N 1
ATOM 3764 C CA . ASP A 1 462 ? 3.934 9.737 18.950 1.00 87.19 462 ASP A CA 1
ATOM 3765 C C . ASP A 1 462 ? 4.288 10.514 20.230 1.00 87.19 462 ASP A C 1
ATOM 3767 O O . ASP A 1 462 ? 3.490 11.267 20.791 1.00 87.19 462 ASP A O 1
ATOM 3771 N N . SER A 1 463 ? 5.510 10.318 20.730 1.00 82.56 463 SER A N 1
ATOM 3772 C CA . SER A 1 463 ? 6.001 10.995 21.942 1.00 82.56 463 SER A CA 1
ATOM 3773 C C . SER A 1 463 ? 6.549 12.412 21.705 1.00 82.56 463 SER A C 1
ATOM 3775 O O . SER A 1 463 ? 6.916 13.081 22.672 1.00 82.56 463 SER A O 1
ATOM 3777 N N . GLY A 1 464 ? 6.630 12.882 20.455 1.00 78.31 464 GLY A N 1
ATOM 3778 C CA . GLY A 1 464 ? 7.249 14.160 20.078 1.00 78.31 464 GLY A CA 1
ATOM 3779 C C . GLY A 1 464 ? 6.271 15.177 19.481 1.00 78.31 464 GLY A C 1
ATOM 3780 O O . GLY A 1 464 ? 5.115 14.872 19.237 1.00 78.31 464 GLY A O 1
ATOM 3781 N N . GLY A 1 465 ? 6.744 16.401 19.231 1.00 82.31 465 GLY A N 1
ATOM 3782 C CA . GLY A 1 465 ? 5.983 17.407 18.481 1.00 82.31 465 GLY A CA 1
ATOM 3783 C C . GLY A 1 465 ? 4.777 18.001 19.221 1.00 82.31 465 GLY A C 1
ATOM 3784 O O . GLY A 1 465 ? 4.785 18.173 20.441 1.00 82.31 465 GLY A O 1
ATOM 3785 N N . ALA A 1 466 ? 3.747 18.375 18.457 1.00 83.50 466 ALA A N 1
ATOM 3786 C CA . ALA A 1 466 ? 2.555 19.067 18.953 1.00 83.50 466 ALA A CA 1
ATOM 3787 C C . ALA A 1 466 ? 1.676 18.207 19.879 1.00 83.50 466 ALA A C 1
ATOM 3789 O O . ALA A 1 466 ? 0.955 18.743 20.719 1.00 83.50 466 ALA A O 1
ATOM 3790 N N . ASN A 1 467 ? 1.748 16.891 19.748 1.00 85.25 467 ASN A N 1
ATOM 3791 C CA . ASN A 1 467 ? 1.018 15.887 20.515 1.00 85.25 467 ASN A CA 1
ATOM 3792 C C . ASN A 1 467 ? 1.936 15.122 21.482 1.00 85.25 467 ASN A C 1
ATOM 3794 O O . ASN A 1 467 ? 1.578 14.040 21.923 1.00 85.25 467 ASN A O 1
ATOM 3798 N N . GLY A 1 468 ? 3.113 15.655 21.828 1.00 86.50 468 GLY A N 1
ATOM 3799 C CA . GLY A 1 468 ? 4.035 14.979 22.740 1.00 86.50 468 GLY A CA 1
ATOM 3800 C C . GLY A 1 468 ? 3.487 14.839 24.166 1.00 86.50 468 GLY A C 1
ATOM 3801 O O . GLY A 1 468 ? 2.783 15.712 24.672 1.00 86.50 468 GLY A O 1
ATOM 3802 N N . TYR A 1 469 ? 3.881 13.772 24.864 1.00 87.12 469 TYR A N 1
ATOM 3803 C CA . TYR A 1 469 ? 3.362 13.421 26.197 1.00 87.12 469 TYR A CA 1
ATOM 3804 C C . TYR A 1 469 ? 3.632 14.470 27.297 1.00 87.12 469 TYR A C 1
ATOM 3806 O O . TYR A 1 469 ? 2.876 14.581 28.268 1.00 87.12 469 TYR A O 1
ATOM 3814 N N . ARG A 1 470 ? 4.699 15.269 27.137 1.00 89.19 470 ARG A N 1
ATOM 3815 C CA . ARG A 1 470 ? 5.049 16.396 28.024 1.00 89.19 470 ARG A CA 1
ATOM 3816 C C . ARG A 1 470 ? 4.272 17.679 27.710 1.00 89.19 470 ARG A C 1
ATOM 3818 O O . ARG A 1 470 ? 4.321 18.623 28.492 1.00 89.19 470 ARG A O 1
ATOM 3825 N N . SER A 1 471 ? 3.575 17.748 26.574 1.00 90.75 471 SER A N 1
ATOM 3826 C CA . SER A 1 471 ? 2.867 18.957 26.156 1.00 90.75 471 SER A CA 1
ATOM 3827 C C . SER A 1 471 ? 1.632 19.186 27.026 1.00 90.75 471 SER A C 1
ATOM 3829 O O . SER A 1 471 ? 0.638 18.462 26.939 1.00 90.75 471 SER A O 1
ATOM 3831 N N . ARG A 1 472 ? 1.671 20.240 27.848 1.00 92.06 472 ARG A N 1
ATOM 3832 C CA . ARG A 1 472 ? 0.493 20.703 28.593 1.00 92.06 472 ARG A CA 1
ATOM 3833 C C . ARG A 1 472 ? -0.617 21.189 27.655 1.00 92.06 472 ARG A C 1
ATOM 3835 O O . ARG A 1 472 ? -1.784 20.922 27.916 1.00 92.06 472 ARG A O 1
ATOM 3842 N N . MET A 1 473 ? -0.254 21.813 26.528 1.00 92.06 473 MET A N 1
ATOM 3843 C CA . MET A 1 473 ? -1.213 22.327 25.532 1.00 92.06 473 MET A CA 1
ATOM 3844 C C . MET A 1 473 ? -1.993 21.221 24.850 1.00 92.06 473 MET A C 1
ATOM 3846 O O . MET A 1 473 ? -3.182 21.376 24.595 1.00 92.06 473 MET A O 1
ATOM 3850 N N . TRP A 1 474 ? -1.334 20.096 24.590 1.00 93.62 474 TRP A N 1
ATOM 3851 C CA . TRP A 1 474 ? -1.989 18.900 24.084 1.00 93.62 474 TRP A CA 1
ATOM 3852 C C . TRP A 1 474 ? -3.098 18.432 25.025 1.00 93.62 474 TRP A C 1
ATOM 3854 O O . TRP A 1 474 ? -4.246 18.318 24.605 1.00 93.62 474 TRP A O 1
ATOM 3864 N N . LYS A 1 475 ? -2.770 18.244 26.306 1.00 94.19 475 LYS A N 1
ATOM 3865 C CA . LYS A 1 475 ? -3.723 17.775 27.319 1.00 94.19 475 LYS A CA 1
ATOM 3866 C C . LYS A 1 475 ? -4.865 18.769 27.534 1.00 94.19 475 LYS A C 1
ATOM 3868 O O . LYS A 1 475 ? -6.020 18.355 27.548 1.00 94.19 475 LYS A O 1
ATOM 3873 N N . LEU A 1 476 ? -4.553 20.064 27.629 1.00 93.44 476 LEU A N 1
ATOM 3874 C CA . LEU A 1 476 ? -5.552 21.117 27.814 1.00 93.44 476 LEU A CA 1
ATOM 3875 C C . LEU A 1 476 ? -6.523 21.170 26.637 1.00 93.44 476 LEU A C 1
ATOM 3877 O O . LEU A 1 476 ? -7.727 21.036 26.826 1.00 93.44 476 LEU A O 1
ATOM 3881 N N . LYS A 1 477 ? -6.011 21.296 25.405 1.00 94.62 477 LYS A N 1
ATOM 3882 C CA . LYS A 1 477 ? -6.878 21.416 24.229 1.00 94.62 477 LYS A CA 1
ATOM 3883 C C . LYS A 1 477 ? -7.691 20.153 24.001 1.00 94.62 477 LYS A C 1
ATOM 3885 O O . LYS A 1 477 ? -8.863 20.269 23.659 1.00 94.62 477 LYS A O 1
ATOM 3890 N N . LEU A 1 478 ? -7.112 18.969 24.220 1.00 95.44 478 LEU A N 1
ATOM 3891 C CA . LEU A 1 478 ? -7.842 17.704 24.113 1.00 95.44 478 LEU A CA 1
ATOM 3892 C C . LEU A 1 478 ? -8.952 17.600 25.171 1.00 95.44 478 LEU A C 1
ATOM 3894 O O . LEU A 1 478 ? -10.041 17.123 24.858 1.00 95.44 478 LEU A O 1
ATOM 3898 N N . SER A 1 479 ? -8.714 18.099 26.386 1.00 94.88 479 SER A N 1
ATOM 3899 C CA . SER A 1 479 ? -9.751 18.219 27.413 1.00 94.88 479 SER A CA 1
ATOM 3900 C C . SER A 1 479 ? -10.863 19.186 26.979 1.00 94.88 479 SER A C 1
ATOM 3902 O O . SER A 1 479 ? -12.017 18.785 26.860 1.00 94.88 479 SER A O 1
ATOM 3904 N N . GLU A 1 480 ? -10.526 20.431 26.638 1.00 93.38 480 GLU A N 1
ATOM 3905 C CA . GLU A 1 480 ? -11.487 21.493 26.306 1.00 93.38 480 GLU A CA 1
ATOM 3906 C C . GLU A 1 480 ? -12.289 21.217 25.025 1.00 93.38 480 GLU A C 1
ATOM 3908 O O . GLU A 1 480 ? -13.520 21.207 25.026 1.00 93.38 480 GLU A O 1
ATOM 3913 N N . LEU A 1 481 ? -11.592 21.009 23.905 1.00 95.00 481 LEU A N 1
ATOM 3914 C CA . LEU A 1 481 ? -12.194 20.991 22.569 1.00 95.00 481 LEU A CA 1
ATOM 3915 C C . LEU A 1 481 ? -12.832 19.649 22.217 1.00 95.00 481 LEU A C 1
ATOM 3917 O O . LEU A 1 481 ? -13.559 19.568 21.219 1.00 95.00 481 LEU A O 1
ATOM 3921 N N . PHE A 1 482 ? -12.524 18.599 22.978 1.00 95.38 482 PHE A N 1
ATOM 3922 C CA . PHE A 1 482 ? -12.972 17.248 22.679 1.00 95.38 482 PHE A CA 1
ATOM 3923 C C . PHE A 1 482 ? -13.639 16.569 23.878 1.00 95.38 482 PHE A C 1
ATOM 3925 O O . PHE A 1 482 ? -14.830 16.279 23.784 1.00 95.38 482 PHE A O 1
ATOM 3932 N N . CYS A 1 483 ? -12.931 16.357 24.994 1.00 95.62 483 CYS A N 1
ATOM 3933 C CA . CYS A 1 483 ? -13.483 15.613 26.136 1.00 95.62 483 CYS A CA 1
ATOM 3934 C C . CYS A 1 483 ? -14.695 16.336 26.738 1.00 95.62 483 CYS A C 1
ATOM 3936 O O . CYS A 1 483 ? -15.792 15.790 26.744 1.00 95.62 483 CYS A O 1
ATOM 3938 N N . ASN A 1 484 ? -14.528 17.593 27.152 1.00 93.75 484 ASN A N 1
ATOM 3939 C CA . ASN A 1 484 ? -15.588 18.415 27.737 1.00 93.75 484 ASN A CA 1
ATOM 3940 C C . ASN A 1 484 ? -16.711 18.680 26.734 1.00 93.75 484 ASN A C 1
ATOM 3942 O O . ASN A 1 484 ? -17.882 18.525 27.061 1.00 93.75 484 ASN A O 1
ATOM 3946 N N . LYS A 1 485 ? -16.354 19.016 25.489 1.00 93.00 485 LYS A N 1
ATOM 3947 C CA . LYS A 1 485 ? -17.325 19.336 24.438 1.00 93.00 485 LYS A CA 1
ATOM 3948 C C . LYS A 1 485 ? -18.247 18.172 24.067 1.00 93.00 485 LYS A C 1
ATOM 3950 O O . LYS A 1 485 ? -19.395 18.409 23.706 1.00 93.00 485 LYS A O 1
ATOM 3955 N N . TYR A 1 486 ? -17.744 16.939 24.086 1.00 92.19 486 TYR A N 1
ATOM 3956 C CA . TYR A 1 486 ? -18.504 15.763 23.652 1.00 92.19 486 TYR A CA 1
ATOM 3957 C C . TYR A 1 486 ? -18.779 14.754 24.766 1.00 92.19 486 TYR A C 1
ATOM 3959 O O . TYR A 1 486 ? -19.356 13.714 24.471 1.00 92.19 486 TYR A O 1
ATOM 3967 N N . GLY A 1 487 ? -18.419 15.051 26.018 1.00 92.56 487 GLY A N 1
ATOM 3968 C CA . GLY A 1 487 ? -18.593 14.117 27.132 1.00 92.56 487 GLY A CA 1
ATOM 3969 C C . GLY A 1 487 ? -17.777 12.831 26.966 1.00 92.56 487 GLY A C 1
ATOM 3970 O O . GLY A 1 487 ? -18.203 11.776 27.419 1.00 92.56 487 GLY A O 1
ATOM 3971 N N . MET A 1 488 ? -16.628 12.903 26.286 1.00 94.06 488 MET A N 1
ATOM 3972 C CA . MET A 1 488 ? -15.821 11.738 25.908 1.00 94.06 488 MET A CA 1
ATOM 3973 C C . MET A 1 488 ? -14.652 11.521 26.868 1.00 94.06 488 MET A C 1
ATOM 3975 O O . MET A 1 488 ? -13.896 12.451 27.142 1.00 94.06 488 MET A O 1
ATOM 3979 N N . GLU A 1 489 ? -14.429 10.279 27.291 1.00 96.75 489 GLU A N 1
ATOM 3980 C CA . GLU A 1 489 ? -13.167 9.858 27.901 1.00 96.75 489 GLU A CA 1
ATOM 3981 C C . GLU A 1 489 ? -12.133 9.569 26.805 1.00 96.75 489 GLU A C 1
ATOM 3983 O O . GLU A 1 489 ? -12.321 8.679 25.971 1.00 96.75 489 GLU A O 1
ATOM 3988 N N . ALA A 1 490 ? -11.017 10.296 26.804 1.00 97.50 490 ALA A N 1
ATOM 3989 C CA . ALA A 1 490 ? -9.937 10.087 25.846 1.00 97.50 490 ALA A CA 1
ATOM 3990 C C . ALA A 1 490 ? -8.751 9.390 26.513 1.00 97.50 490 ALA A C 1
ATOM 3992 O O . ALA A 1 490 ? -7.978 10.015 27.242 1.00 97.50 490 ALA A O 1
ATOM 3993 N N . THR A 1 491 ? -8.578 8.099 26.238 1.00 98.06 491 THR A N 1
ATOM 3994 C CA . THR A 1 491 ? -7.360 7.367 26.590 1.00 98.06 491 THR A CA 1
ATOM 3995 C C . THR A 1 491 ? -6.289 7.637 25.540 1.00 98.06 491 THR A C 1
ATOM 3997 O O . THR A 1 491 ? -6.482 7.355 24.359 1.00 98.06 491 THR A O 1
ATOM 4000 N N . VAL A 1 492 ? -5.144 8.165 25.962 1.00 97.50 492 VAL A N 1
ATOM 4001 C CA . VAL A 1 492 ? -4.005 8.474 25.095 1.00 97.50 492 VAL A CA 1
ATOM 4002 C C . VAL A 1 492 ? -2.855 7.529 25.418 1.00 97.50 492 VAL A C 1
ATOM 4004 O O . VAL A 1 492 ? -2.443 7.422 26.574 1.00 97.50 492 VAL A O 1
ATOM 4007 N N . CYS A 1 493 ? -2.325 6.872 24.387 1.00 95.69 493 CYS A N 1
ATOM 4008 C CA . CYS A 1 493 ? -1.140 6.025 24.483 1.00 95.69 493 CYS A CA 1
ATOM 4009 C C . CYS A 1 493 ? -0.060 6.526 23.521 1.00 95.69 493 CYS A C 1
ATOM 4011 O O . CYS A 1 493 ? -0.264 6.554 22.303 1.00 95.69 493 CYS A O 1
ATOM 4013 N N . HIS A 1 494 ? 1.098 6.896 24.069 1.00 93.69 494 HIS A N 1
ATOM 4014 C CA . HIS A 1 494 ? 2.231 7.373 23.281 1.00 93.69 494 HIS A CA 1
ATOM 4015 C C . HIS A 1 494 ? 3.168 6.228 22.874 1.00 93.69 494 HIS A C 1
ATOM 4017 O O . HIS A 1 494 ? 3.540 5.392 23.700 1.00 93.69 494 HIS A O 1
ATOM 4023 N N . TYR A 1 495 ? 3.612 6.203 21.617 1.00 88.50 495 TYR A N 1
ATOM 4024 C CA . TYR A 1 495 ? 4.707 5.330 21.195 1.00 88.50 495 TYR A CA 1
ATOM 4025 C C . TYR A 1 495 ? 6.046 5.837 21.749 1.00 88.50 495 TYR A C 1
ATOM 4027 O O . TYR A 1 495 ? 6.272 7.052 21.747 1.00 88.50 495 TYR A O 1
ATOM 4035 N N . PRO A 1 496 ? 6.964 4.947 22.174 1.00 83.88 496 PRO A N 1
ATOM 4036 C CA . PRO A 1 496 ? 8.274 5.340 22.692 1.00 83.88 496 PRO A CA 1
ATOM 4037 C C . PRO A 1 496 ? 9.082 6.204 21.711 1.00 83.88 496 PRO A C 1
ATOM 4039 O O . PRO A 1 496 ? 8.952 6.092 20.488 1.00 83.88 496 PRO A O 1
ATOM 4042 N N . SER A 1 497 ? 9.972 7.046 22.235 1.00 78.00 497 SER A N 1
ATOM 4043 C CA . SER A 1 497 ? 10.889 7.847 21.412 1.00 78.00 497 SER A CA 1
ATOM 4044 C C . SER A 1 497 ? 11.705 6.965 20.457 1.00 78.00 497 SER A C 1
ATOM 4046 O O . SER A 1 497 ? 12.166 5.888 20.828 1.00 78.00 497 SER A O 1
ATOM 4048 N N . GLY A 1 498 ? 11.857 7.405 19.202 1.00 70.31 498 GLY A N 1
ATOM 4049 C CA . GLY A 1 498 ? 12.534 6.631 18.150 1.00 70.31 498 GLY A CA 1
ATOM 4050 C C . GLY A 1 498 ? 11.766 5.392 17.664 1.00 70.31 498 GLY A C 1
ATOM 4051 O O . GLY A 1 498 ? 12.283 4.610 16.859 1.00 70.31 498 GLY A O 1
ATOM 4052 N N . ALA A 1 499 ? 10.519 5.220 18.115 1.00 73.75 499 ALA A N 1
ATOM 4053 C CA . ALA A 1 499 ? 9.618 4.150 17.710 1.00 73.75 499 ALA A CA 1
ATOM 4054 C C . ALA A 1 499 ? 8.400 4.642 16.898 1.00 73.75 499 ALA A C 1
ATOM 4056 O O . ALA A 1 499 ? 7.495 3.846 16.662 1.00 73.75 499 ALA A O 1
ATOM 4057 N N . SER A 1 500 ? 8.407 5.890 16.409 1.00 67.88 500 SER A N 1
ATOM 4058 C CA . SER A 1 500 ? 7.338 6.488 15.579 1.00 67.88 500 SER A CA 1
ATOM 4059 C C . SER A 1 500 ? 6.918 5.616 14.393 1.00 67.88 500 SER A C 1
ATOM 4061 O O . SER A 1 500 ? 5.739 5.473 14.101 1.00 67.88 500 SER A O 1
ATOM 4063 N N . LYS A 1 501 ? 7.868 4.897 13.778 1.00 71.38 501 LYS A N 1
ATOM 4064 C CA . LYS A 1 501 ? 7.607 3.946 12.677 1.00 71.38 501 LYS A CA 1
ATOM 4065 C C . LYS A 1 501 ? 6.549 2.872 12.983 1.00 71.38 501 LYS A C 1
ATOM 4067 O O . LYS A 1 501 ? 6.004 2.275 12.057 1.00 71.38 501 LYS A O 1
ATOM 4072 N N . TRP A 1 502 ? 6.308 2.582 14.261 1.00 80.12 502 TRP A N 1
ATOM 4073 C CA . TRP A 1 502 ? 5.335 1.585 14.706 1.00 80.12 502 TRP A CA 1
ATOM 4074 C C . TRP A 1 502 ? 3.928 2.160 14.885 1.00 80.12 502 TRP A C 1
ATOM 4076 O O . TRP A 1 502 ? 2.973 1.388 14.988 1.00 80.12 502 TRP A O 1
ATOM 4086 N N . ASN A 1 503 ? 3.779 3.486 14.863 1.00 84.44 503 ASN A N 1
ATOM 4087 C CA . ASN A 1 503 ? 2.481 4.136 14.848 1.00 84.44 503 ASN A CA 1
ATOM 4088 C C . ASN A 1 503 ? 1.732 3.755 13.551 1.00 84.44 503 ASN A C 1
ATOM 4090 O O . ASN A 1 503 ? 2.288 3.908 12.458 1.00 84.44 503 ASN A O 1
ATOM 4094 N N . PRO A 1 504 ? 0.499 3.208 13.624 1.00 87.12 504 PRO A N 1
ATOM 4095 C CA . PRO A 1 504 ? -0.221 2.711 12.455 1.00 87.12 504 PRO A CA 1
ATOM 4096 C C . PRO A 1 504 ? -0.323 3.713 11.307 1.00 87.12 504 PRO A C 1
ATOM 4098 O O . PRO A 1 504 ? -0.144 3.331 10.152 1.00 87.12 504 PRO A O 1
ATOM 4101 N N . ILE A 1 505 ? -0.576 4.985 11.611 1.00 88.81 505 ILE A N 1
ATOM 4102 C CA . ILE A 1 505 ? -0.742 6.044 10.614 1.00 88.81 505 ILE A CA 1
ATOM 4103 C C . ILE A 1 505 ? 0.480 6.221 9.702 1.00 88.81 505 ILE A C 1
ATOM 4105 O O . ILE A 1 505 ? 0.310 6.454 8.504 1.00 88.81 505 ILE A O 1
ATOM 4109 N N . GLU A 1 506 ? 1.693 6.016 10.213 1.00 84.69 506 GLU A N 1
ATOM 4110 C CA . GLU A 1 506 ? 2.926 6.234 9.455 1.00 84.69 506 GLU A CA 1
ATOM 4111 C C . GLU A 1 506 ? 3.034 5.291 8.253 1.00 84.69 506 GLU A C 1
ATOM 4113 O O . GLU A 1 506 ? 3.180 5.715 7.103 1.00 84.69 506 GLU A O 1
ATOM 4118 N N . HIS A 1 507 ? 2.878 3.987 8.485 1.00 82.06 507 HIS A N 1
ATOM 4119 C CA . HIS A 1 507 ? 3.017 2.982 7.430 1.00 82.06 507 HIS A CA 1
ATOM 4120 C C . HIS A 1 507 ? 1.701 2.667 6.708 1.00 82.06 507 HIS A C 1
ATOM 4122 O O . HIS A 1 507 ? 1.743 2.178 5.582 1.00 82.06 507 HIS A O 1
ATOM 4128 N N . ARG A 1 508 ? 0.538 2.941 7.318 1.00 85.56 508 ARG A N 1
ATOM 4129 C CA . ARG A 1 508 ? -0.772 2.628 6.719 1.00 85.56 508 ARG A CA 1
ATOM 4130 C C . ARG A 1 508 ? -1.430 3.793 5.994 1.00 85.56 508 ARG A C 1
ATOM 4132 O O . ARG A 1 508 ? -2.264 3.529 5.139 1.00 85.56 508 ARG A O 1
ATOM 4139 N N . LEU A 1 509 ? -1.093 5.040 6.325 1.00 89.69 509 LEU A N 1
ATOM 4140 C CA . LEU A 1 509 ? -1.670 6.231 5.695 1.00 89.69 509 LEU A CA 1
ATOM 4141 C C . LEU A 1 509 ? -0.589 7.083 5.025 1.00 89.69 509 LEU A C 1
ATOM 4143 O O . LEU A 1 509 ? -0.634 7.302 3.816 1.00 89.69 509 LEU A O 1
ATOM 4147 N N . PHE A 1 510 ? 0.406 7.548 5.781 1.00 90.19 510 PHE A N 1
ATOM 4148 C CA . PHE A 1 510 ? 1.385 8.507 5.265 1.00 90.19 510 PHE A CA 1
ATOM 4149 C C . PHE A 1 510 ? 2.357 7.919 4.251 1.00 90.19 510 PHE A C 1
ATOM 4151 O O . PHE A 1 510 ? 2.710 8.625 3.302 1.00 90.19 510 PHE A O 1
ATOM 4158 N N . SER A 1 511 ? 2.766 6.660 4.414 1.00 86.75 511 SER A N 1
ATOM 4159 C CA . SER A 1 511 ? 3.573 5.952 3.417 1.00 86.75 511 SER A CA 1
ATOM 4160 C C . SER A 1 511 ? 2.829 5.826 2.087 1.00 86.75 511 SER A C 1
ATOM 4162 O O . SER A 1 511 ? 3.396 6.111 1.035 1.00 86.75 511 SER A O 1
ATOM 4164 N N . GLU A 1 512 ? 1.540 5.490 2.127 1.00 89.06 512 GLU A N 1
ATOM 4165 C CA . GLU A 1 512 ? 0.709 5.335 0.928 1.00 89.06 512 GLU A CA 1
ATOM 4166 C C . GLU A 1 512 ? 0.455 6.674 0.226 1.00 89.06 512 GLU A C 1
ATOM 4168 O O . GLU A 1 512 ? 0.509 6.756 -1.000 1.00 89.06 512 GLU A O 1
ATOM 4173 N N . ILE A 1 513 ? 0.275 7.756 0.990 1.00 90.50 513 ILE A N 1
ATOM 4174 C CA . ILE A 1 513 ? 0.218 9.117 0.437 1.00 90.50 513 ILE A CA 1
ATOM 4175 C C . ILE A 1 513 ? 1.547 9.481 -0.242 1.00 90.50 513 ILE A C 1
ATOM 4177 O O . ILE A 1 513 ? 1.540 9.960 -1.374 1.00 90.50 513 ILE A O 1
ATOM 4181 N N . SER A 1 514 ? 2.683 9.202 0.410 1.00 89.00 514 SER A N 1
ATOM 4182 C CA . SER A 1 514 ? 4.013 9.460 -0.158 1.00 89.00 514 SER A CA 1
ATOM 4183 C C . SER A 1 514 ? 4.257 8.708 -1.463 1.00 89.00 514 SER A C 1
ATOM 4185 O O . SER A 1 514 ? 4.776 9.298 -2.406 1.00 89.00 514 SER A O 1
ATOM 4187 N N . LYS A 1 515 ? 3.865 7.430 -1.535 1.00 86.69 515 LYS A N 1
ATOM 4188 C CA . LYS A 1 515 ? 3.962 6.628 -2.764 1.00 86.69 515 LYS A CA 1
ATOM 4189 C C . LYS A 1 515 ? 3.116 7.223 -3.887 1.00 86.69 515 LYS A C 1
ATOM 4191 O O . LYS A 1 515 ? 3.546 7.222 -5.034 1.00 86.69 515 LYS A O 1
ATOM 4196 N N . ASN A 1 516 ? 1.932 7.745 -3.563 1.00 89.19 516 ASN A N 1
ATOM 4197 C CA . ASN A 1 516 ? 0.990 8.229 -4.567 1.00 89.19 516 ASN A CA 1
ATOM 4198 C C . ASN A 1 516 ? 1.472 9.494 -5.301 1.00 89.19 516 ASN A C 1
ATOM 4200 O O . ASN A 1 516 ? 1.242 9.633 -6.497 1.00 89.19 516 ASN A O 1
ATOM 4204 N N . TRP A 1 517 ? 2.160 10.409 -4.613 1.00 89.62 517 TRP A N 1
ATOM 4205 C CA . TRP A 1 517 ? 2.675 11.644 -5.226 1.00 89.62 517 TRP A CA 1
ATOM 4206 C C . TRP A 1 517 ? 4.182 11.630 -5.507 1.00 89.62 517 TRP A C 1
ATOM 4208 O O . TRP A 1 517 ? 4.767 12.680 -5.781 1.00 89.62 517 TRP A O 1
ATOM 4218 N N . GLN A 1 518 ? 4.838 10.469 -5.412 1.00 86.38 518 GLN A N 1
ATOM 4219 C CA . GLN A 1 518 ? 6.288 10.368 -5.582 1.00 86.38 518 GLN A CA 1
ATOM 4220 C C . GLN A 1 518 ? 6.739 10.909 -6.946 1.00 86.38 518 GLN A C 1
ATOM 4222 O O . GLN A 1 518 ? 6.063 10.746 -7.966 1.00 86.38 518 GLN A O 1
ATOM 4227 N N . GLY A 1 519 ? 7.876 11.601 -6.954 1.00 84.00 519 GLY A N 1
ATOM 4228 C CA . GLY A 1 519 ? 8.414 12.254 -8.143 1.00 84.00 519 GLY A CA 1
ATOM 4229 C C . GLY A 1 519 ? 7.534 13.370 -8.712 1.00 84.00 519 GLY A C 1
ATOM 4230 O O . GLY A 1 519 ? 7.806 13.805 -9.826 1.00 84.00 519 GLY A O 1
ATOM 4231 N N . THR A 1 520 ? 6.476 13.815 -8.013 1.00 88.56 520 THR A N 1
ATOM 4232 C CA . THR A 1 520 ? 5.585 14.899 -8.462 1.00 88.56 520 THR A CA 1
ATOM 4233 C C . THR A 1 520 ? 5.813 16.197 -7.695 1.00 88.56 520 THR A C 1
ATOM 4235 O O . THR A 1 520 ? 5.655 16.195 -6.471 1.00 88.56 520 THR A O 1
ATOM 4238 N N . PRO A 1 521 ? 6.104 17.317 -8.388 1.00 91.25 521 PRO A N 1
ATOM 4239 C CA . PRO A 1 521 ? 6.153 18.637 -7.765 1.00 91.25 521 PRO A CA 1
ATOM 4240 C C . PRO A 1 521 ? 4.780 19.043 -7.220 1.00 91.25 521 PRO A C 1
ATOM 4242 O O . PRO A 1 521 ? 3.780 19.062 -7.945 1.00 91.25 521 PRO A O 1
ATOM 4245 N N . LEU A 1 522 ? 4.722 19.394 -5.938 1.00 93.50 522 LEU A N 1
ATOM 4246 C CA . LEU A 1 522 ? 3.493 19.797 -5.255 1.00 93.50 522 LEU A CA 1
ATOM 4247 C C . LEU A 1 522 ? 3.244 21.299 -5.457 1.00 93.50 522 LEU A C 1
ATOM 4249 O O . LEU A 1 522 ? 3.357 22.105 -4.539 1.00 93.50 522 LEU A O 1
ATOM 4253 N N . ARG A 1 523 ? 2.903 21.683 -6.693 1.00 93.25 523 ARG A N 1
ATOM 4254 C CA . ARG A 1 523 ? 2.802 23.093 -7.123 1.00 93.25 523 ARG A CA 1
ATOM 4255 C C . ARG A 1 523 ? 1.693 23.890 -6.429 1.00 93.25 523 ARG A C 1
ATOM 4257 O O . ARG A 1 523 ? 1.781 25.109 -6.352 1.00 93.25 523 ARG A O 1
ATOM 4264 N N . SER A 1 524 ? 0.656 23.222 -5.924 1.00 94.38 524 SER A N 1
ATOM 4265 C CA . SER A 1 524 ? -0.482 23.869 -5.265 1.00 94.38 524 SER A CA 1
ATOM 4266 C C . SER A 1 524 ? -1.058 23.017 -4.135 1.00 94.38 524 SER A C 1
ATOM 4268 O O . SER A 1 524 ? -0.934 21.789 -4.128 1.00 94.38 524 SER A O 1
ATOM 4270 N N . TYR A 1 525 ? -1.760 23.657 -3.196 1.00 94.00 525 TYR A N 1
ATOM 4271 C CA . TYR A 1 525 ? -2.505 22.953 -2.145 1.00 94.00 525 TYR A CA 1
ATOM 4272 C C . TYR A 1 525 ? -3.589 22.030 -2.719 1.00 94.00 525 TYR A C 1
ATOM 4274 O O . TYR A 1 525 ? -3.862 20.969 -2.164 1.00 94.00 525 TYR A O 1
ATOM 4282 N N . GLU A 1 526 ? -4.180 22.393 -3.857 1.00 95.12 526 GLU A N 1
ATOM 4283 C CA . GLU A 1 526 ? -5.140 21.546 -4.570 1.00 95.12 526 GLU A CA 1
ATOM 4284 C C . GLU A 1 526 ? -4.486 20.278 -5.109 1.00 95.12 526 GLU A C 1
ATOM 4286 O O . GLU A 1 526 ? -5.051 19.196 -4.967 1.00 95.12 526 GLU A O 1
ATOM 4291 N N . THR A 1 527 ? -3.268 20.387 -5.651 1.00 93.56 527 THR A N 1
ATOM 4292 C CA . THR A 1 527 ? -2.473 19.227 -6.074 1.00 93.56 527 THR A CA 1
ATOM 4293 C C . THR A 1 527 ? -2.238 18.281 -4.897 1.00 93.56 527 THR A C 1
ATOM 4295 O O . THR A 1 527 ? -2.483 17.081 -5.014 1.00 93.56 527 THR A O 1
ATOM 4298 N N . VAL A 1 528 ? -1.854 18.820 -3.734 1.00 94.75 528 VAL A N 1
ATOM 4299 C CA . VAL A 1 528 ? -1.689 18.043 -2.493 1.00 94.75 528 VAL A CA 1
ATOM 4300 C C . VAL A 1 528 ? -2.986 17.331 -2.108 1.00 94.75 528 VAL A C 1
ATOM 4302 O O . VAL A 1 528 ? -2.989 16.116 -1.910 1.00 94.75 528 VAL A O 1
ATOM 4305 N N . LEU A 1 529 ? -4.109 18.053 -2.049 1.00 96.25 529 LEU A N 1
ATOM 4306 C CA . LEU A 1 529 ? -5.410 17.475 -1.701 1.00 96.25 529 LEU A CA 1
ATOM 4307 C C . LEU A 1 529 ? -5.855 16.407 -2.703 1.00 96.25 529 LEU A C 1
ATOM 4309 O O . LEU A 1 529 ? -6.382 15.375 -2.289 1.00 96.25 529 LEU A O 1
ATOM 4313 N N . LYS A 1 530 ? -5.639 16.632 -4.004 1.00 96.00 530 LYS A N 1
ATOM 4314 C CA . LYS A 1 530 ? -5.964 15.683 -5.074 1.00 96.00 530 LYS A CA 1
ATOM 4315 C C . LYS A 1 530 ? -5.216 14.371 -4.873 1.00 96.00 530 LYS A C 1
ATOM 4317 O O . LYS A 1 530 ? -5.848 13.316 -4.843 1.00 96.00 530 LYS A O 1
ATOM 4322 N N . TYR A 1 531 ? -3.900 14.433 -4.676 1.00 94.38 531 TYR A N 1
ATOM 4323 C CA . TYR A 1 531 ? -3.106 13.232 -4.442 1.00 94.38 531 TYR A CA 1
ATOM 4324 C C . TYR A 1 531 ? -3.537 12.516 -3.164 1.00 94.38 531 TYR A C 1
ATOM 4326 O O . TYR A 1 531 ? -3.828 11.327 -3.231 1.00 94.38 531 TYR A O 1
ATOM 4334 N N . ILE A 1 532 ? -3.721 13.219 -2.044 1.00 95.06 532 ILE A N 1
ATOM 4335 C CA . ILE A 1 532 ? -4.176 12.580 -0.799 1.00 95.06 532 ILE A CA 1
ATOM 4336 C C . ILE A 1 532 ? -5.534 11.886 -0.985 1.00 95.06 532 ILE A C 1
ATOM 4338 O O . ILE A 1 532 ? -5.696 10.744 -0.574 1.00 95.06 532 ILE A O 1
ATOM 4342 N N . ARG A 1 533 ? -6.510 12.540 -1.630 1.00 96.19 533 ARG A N 1
ATOM 4343 C CA . ARG A 1 533 ? -7.852 11.967 -1.875 1.00 96.19 533 ARG A CA 1
ATOM 4344 C C . ARG A 1 533 ? -7.829 10.779 -2.836 1.00 96.19 533 ARG A C 1
ATOM 4346 O O . ARG A 1 533 ? -8.681 9.900 -2.749 1.00 96.19 533 ARG A O 1
ATOM 4353 N N . SER A 1 534 ? -6.884 10.767 -3.773 1.00 93.88 534 SER A N 1
ATOM 4354 C CA . SER A 1 534 ? -6.723 9.671 -4.736 1.00 93.88 534 SER A CA 1
ATOM 4355 C C . SER A 1 534 ? -5.935 8.480 -4.184 1.00 93.88 534 SER A C 1
ATOM 4357 O O . SER A 1 534 ? -5.922 7.428 -4.820 1.00 93.88 534 SER A O 1
ATOM 4359 N N . THR A 1 535 ? -5.314 8.610 -3.006 1.00 91.56 535 THR A N 1
ATOM 4360 C CA . THR A 1 535 ? -4.583 7.516 -2.364 1.00 91.56 535 THR A CA 1
ATOM 4361 C C . THR A 1 535 ? -5.537 6.372 -2.026 1.00 91.56 535 THR A C 1
ATOM 4363 O O . THR A 1 535 ? -6.457 6.519 -1.221 1.00 91.56 535 THR A O 1
ATOM 4366 N N . LYS A 1 536 ? -5.291 5.214 -2.642 1.00 85.44 536 LYS A N 1
ATOM 4367 C CA . LYS A 1 536 ? -6.015 3.959 -2.422 1.00 85.44 536 LYS A CA 1
ATOM 4368 C C . LYS A 1 536 ? -5.018 2.812 -2.365 1.00 85.44 536 LYS A C 1
ATOM 4370 O O . LYS A 1 536 ? -4.017 2.823 -3.077 1.00 85.44 536 LYS A O 1
ATOM 4375 N N . THR A 1 537 ? -5.320 1.796 -1.568 1.00 84.94 537 THR A N 1
ATOM 4376 C CA . THR A 1 537 ? -4.530 0.561 -1.509 1.00 84.94 537 THR A CA 1
ATOM 4377 C C . THR A 1 537 ? -5.374 -0.636 -1.925 1.00 84.94 537 THR A C 1
ATOM 4379 O O . THR A 1 537 ? -6.597 -0.626 -1.789 1.00 84.94 537 THR A O 1
ATOM 4382 N N . LYS A 1 538 ? -4.720 -1.717 -2.371 1.00 80.12 538 LYS A N 1
ATOM 4383 C CA . LYS A 1 538 ? -5.393 -3.010 -2.607 1.00 80.12 538 LYS A CA 1
ATOM 4384 C C . LYS A 1 538 ? -6.059 -3.564 -1.340 1.00 80.12 538 LYS A C 1
ATOM 4386 O O . LYS A 1 538 ? -7.023 -4.307 -1.438 1.00 80.12 538 LYS A O 1
ATOM 4391 N N . THR A 1 539 ? -5.558 -3.178 -0.166 1.00 74.44 539 THR A N 1
ATOM 4392 C CA . THR A 1 539 ? -6.100 -3.542 1.151 1.00 74.44 539 THR A CA 1
ATOM 4393 C C . THR A 1 539 ? -7.329 -2.721 1.560 1.00 74.44 539 THR A C 1
ATOM 4395 O O . THR A 1 539 ? -7.876 -2.962 2.629 1.00 74.44 539 THR A O 1
ATOM 4398 N N . GLY A 1 540 ? -7.779 -1.769 0.732 1.00 87.00 540 GLY A N 1
ATOM 4399 C CA . GLY A 1 540 ? -9.049 -1.064 0.923 1.00 87.00 540 GLY A CA 1
ATOM 4400 C C . GLY A 1 540 ? -8.970 0.284 1.645 1.00 87.00 540 GLY A C 1
ATOM 4401 O O . GLY A 1 540 ? -10.017 0.797 2.033 1.00 87.00 540 GLY A O 1
ATOM 4402 N N . LEU A 1 541 ? -7.779 0.880 1.807 1.00 90.56 541 LEU A N 1
ATOM 4403 C CA . LEU A 1 541 ? -7.632 2.199 2.436 1.00 90.56 541 LEU A CA 1
ATOM 4404 C C . LEU A 1 541 ? -8.440 3.250 1.666 1.00 90.56 541 LEU A C 1
ATOM 4406 O O . LEU A 1 541 ? -8.255 3.423 0.456 1.00 90.56 541 LEU A O 1
ATOM 4410 N N . LYS A 1 542 ? -9.285 3.995 2.384 1.00 92.12 542 LYS A N 1
ATOM 4411 C CA . LYS A 1 542 ? -10.003 5.164 1.857 1.00 92.12 542 LYS A CA 1
ATOM 4412 C C . LYS A 1 542 ? -9.503 6.418 2.548 1.00 92.12 542 LYS A C 1
ATOM 4414 O O . LYS A 1 542 ? -9.503 6.472 3.774 1.00 92.12 542 LYS A O 1
ATOM 4419 N N . VAL A 1 543 ? -9.114 7.429 1.774 1.00 95.50 543 VAL A N 1
ATOM 4420 C CA . VAL A 1 543 ? -8.568 8.674 2.323 1.00 95.50 543 VAL A CA 1
ATOM 4421 C C . VAL A 1 543 ? -9.441 9.868 1.953 1.00 95.50 543 VAL A C 1
ATOM 4423 O O . VAL A 1 543 ? -9.757 10.095 0.786 1.00 95.50 543 VAL A O 1
ATOM 4426 N N . LYS A 1 544 ? -9.816 10.666 2.954 1.00 96.38 544 LYS A N 1
ATOM 4427 C CA . LYS A 1 544 ? -10.469 11.968 2.778 1.00 96.38 544 LYS A CA 1
ATOM 4428 C C . LYS A 1 544 ? -9.501 13.079 3.156 1.00 96.38 544 LYS A C 1
ATOM 4430 O O . LYS A 1 544 ? -8.785 12.953 4.144 1.00 96.38 544 LYS A O 1
ATOM 4435 N N . ALA A 1 545 ? -9.508 14.177 2.401 1.00 96.94 545 ALA A N 1
ATOM 4436 C CA . ALA A 1 545 ? -8.633 15.318 2.667 1.00 96.94 545 ALA A CA 1
ATOM 4437 C C . ALA A 1 545 ? -9.382 16.653 2.667 1.00 96.94 545 ALA A C 1
ATOM 4439 O O . ALA A 1 545 ? -10.212 16.889 1.781 1.00 96.94 545 ALA A O 1
ATOM 4440 N N . TYR A 1 546 ? -9.037 17.542 3.599 1.00 96.69 546 TYR A N 1
ATOM 4441 C CA . TYR A 1 546 ? -9.643 18.867 3.768 1.00 96.69 546 TYR A CA 1
ATOM 4442 C C . TYR A 1 546 ? -8.576 19.942 3.908 1.00 96.69 546 TYR A C 1
ATOM 4444 O O . TYR A 1 546 ? -7.543 19.712 4.529 1.00 96.69 546 TYR A O 1
ATOM 4452 N N . LEU A 1 547 ? -8.845 21.128 3.367 1.00 96.31 547 LEU A N 1
ATOM 4453 C CA . LEU A 1 547 ? -7.985 22.289 3.560 1.00 96.31 547 LEU A CA 1
ATOM 4454 C C . LEU A 1 547 ? -8.351 23.010 4.859 1.00 96.31 547 LEU A C 1
ATOM 4456 O O . LEU A 1 547 ? -9.526 23.262 5.117 1.00 96.31 547 LEU A O 1
ATOM 4460 N N . VAL A 1 548 ? -7.347 23.394 5.642 1.00 95.12 548 VAL A N 1
ATOM 4461 C CA . VAL A 1 548 ? -7.510 24.218 6.843 1.00 95.12 548 VAL A CA 1
ATOM 4462 C C . VAL A 1 548 ? -6.818 25.557 6.617 1.00 95.12 548 VAL A C 1
ATOM 4464 O O . VAL A 1 548 ? -5.592 25.622 6.572 1.00 95.12 548 VAL A O 1
ATOM 4467 N N . ARG A 1 549 ? -7.620 26.622 6.489 1.00 93.38 549 ARG A N 1
ATOM 4468 C CA . ARG A 1 549 ? -7.150 28.007 6.292 1.00 93.38 549 ARG A CA 1
ATOM 4469 C C . ARG A 1 549 ? -6.906 28.772 7.598 1.00 93.38 549 ARG A C 1
ATOM 4471 O O . ARG A 1 549 ? -6.339 29.855 7.570 1.00 93.38 549 ARG A O 1
ATOM 4478 N N . LYS A 1 550 ? -7.338 28.223 8.741 1.00 93.38 550 LYS A N 1
ATOM 4479 C CA . LYS A 1 550 ? -7.060 28.806 10.061 1.00 93.38 550 LYS A CA 1
ATOM 4480 C C . LYS A 1 550 ? -5.548 28.799 10.312 1.00 93.38 550 LYS A C 1
ATOM 4482 O O . LYS A 1 550 ? -4.906 27.757 10.162 1.00 93.38 550 LYS A O 1
ATOM 4487 N N . ASN A 1 551 ? -5.016 29.944 10.732 1.00 90.88 551 ASN A N 1
ATOM 4488 C CA . ASN A 1 551 ? -3.623 30.088 11.140 1.00 90.88 551 ASN A CA 1
ATOM 4489 C C . ASN A 1 551 ? -3.446 29.683 12.606 1.00 90.88 551 ASN A C 1
ATOM 4491 O O . ASN A 1 551 ? -4.207 30.115 13.471 1.00 90.88 551 ASN A O 1
ATOM 4495 N N . TYR A 1 552 ? -2.418 28.880 12.886 1.00 89.94 552 TYR A N 1
ATOM 4496 C CA . TYR A 1 552 ? -2.070 28.466 14.245 1.00 89.94 552 TYR A CA 1
ATOM 4497 C C . TYR A 1 552 ? -0.690 28.990 14.631 1.00 89.94 552 TYR A C 1
ATOM 4499 O O . TYR A 1 552 ? 0.319 28.663 14.002 1.00 89.94 552 TYR A O 1
ATOM 4507 N N . ILE A 1 553 ? -0.645 29.786 15.696 1.00 86.31 553 ILE A N 1
ATOM 4508 C CA . ILE A 1 553 ? 0.561 30.480 16.157 1.00 86.31 553 ILE A CA 1
ATOM 4509 C C . ILE A 1 553 ? 1.202 29.686 17.305 1.00 86.31 553 ILE A C 1
ATOM 4511 O O . ILE A 1 553 ? 0.511 29.169 18.184 1.00 86.31 553 ILE A O 1
ATOM 4515 N N . LYS A 1 554 ? 2.535 29.563 17.289 1.00 84.44 554 LYS A N 1
ATOM 4516 C CA . LYS A 1 554 ? 3.318 28.909 18.354 1.00 84.44 554 LYS A CA 1
ATOM 4517 C C . LYS A 1 554 ? 3.554 29.849 19.541 1.00 84.44 554 LYS A C 1
ATOM 4519 O O . LYS A 1 554 ? 3.417 31.055 19.413 1.00 84.44 554 LYS A O 1
ATOM 4524 N N . GLY A 1 555 ? 3.978 29.288 20.674 1.00 78.44 555 GLY A N 1
ATOM 4525 C CA . GLY A 1 555 ? 4.495 30.069 21.806 1.00 78.44 555 GLY A CA 1
ATOM 4526 C C . GLY A 1 555 ? 3.463 30.467 22.861 1.00 78.44 555 GLY A C 1
ATOM 4527 O O . GLY A 1 555 ? 3.839 31.072 23.858 1.00 78.44 555 GLY A O 1
ATOM 4528 N N . LYS A 1 556 ? 2.190 30.081 22.704 1.00 80.94 556 LYS A N 1
ATOM 4529 C CA . LYS A 1 556 ? 1.189 30.228 23.770 1.00 80.94 556 LYS A CA 1
ATOM 4530 C C . LYS A 1 556 ? 1.591 29.376 24.981 1.00 80.94 556 LYS A C 1
ATOM 4532 O O . LYS A 1 556 ? 1.669 28.150 24.869 1.00 80.94 556 LYS A O 1
ATOM 4537 N N . LYS A 1 557 ? 1.863 30.031 26.111 1.00 80.56 557 LYS A N 1
ATOM 4538 C CA . LYS A 1 557 ? 2.091 29.386 27.411 1.00 80.56 557 LYS A CA 1
ATOM 4539 C C . LYS A 1 557 ? 0.750 29.110 28.094 1.00 80.56 557 LYS A C 1
ATOM 4541 O O . LYS A 1 557 ? -0.251 29.728 27.753 1.00 80.56 557 LYS A O 1
ATOM 4546 N N . ILE A 1 558 ? 0.748 28.154 29.013 1.00 83.81 558 ILE A N 1
ATOM 4547 C CA . ILE A 1 558 ? -0.430 27.753 29.793 1.00 83.81 558 ILE A CA 1
ATOM 4548 C C . ILE A 1 558 ? -0.107 28.020 31.248 1.00 83.81 558 ILE A C 1
ATOM 4550 O O . ILE A 1 558 ? 0.994 27.662 31.682 1.00 83.81 558 ILE A O 1
ATOM 4554 N N . SER A 1 559 ? -1.042 28.640 31.961 1.00 86.81 559 SER A N 1
ATOM 4555 C CA . SER A 1 559 ? -0.922 28.854 33.399 1.00 86.81 559 SER A CA 1
ATOM 4556 C C . SER A 1 559 ? -1.030 27.520 34.148 1.00 86.81 559 SER A C 1
ATOM 4558 O O . SER A 1 559 ? -1.606 26.541 33.665 1.00 86.81 559 SER A O 1
ATOM 4560 N N . ASP A 1 560 ? -0.460 27.443 35.348 1.00 86.50 560 ASP A N 1
ATOM 4561 C CA . ASP A 1 560 ? -0.649 26.258 36.191 1.00 86.50 560 ASP A CA 1
ATOM 4562 C C . ASP A 1 560 ? -2.118 26.074 36.603 1.00 86.50 560 ASP A C 1
ATOM 4564 O O . ASP A 1 560 ? -2.571 24.941 36.768 1.00 86.50 560 ASP A O 1
ATOM 4568 N N . GLU A 1 561 ? -2.870 27.169 36.710 1.00 86.19 561 GLU A N 1
ATOM 4569 C CA . GLU A 1 561 ? -4.304 27.194 37.010 1.00 86.19 561 GLU A CA 1
ATOM 4570 C C . GLU A 1 561 ? -5.122 26.502 35.917 1.00 86.19 561 GLU A C 1
ATOM 4572 O O . GLU A 1 561 ? -5.842 25.548 36.213 1.00 86.19 561 GLU A O 1
ATOM 4577 N N . ASP A 1 562 ? -4.924 26.882 34.649 1.00 84.94 562 ASP A N 1
ATOM 4578 C CA . ASP A 1 562 ? -5.596 26.258 33.503 1.00 84.94 562 ASP A CA 1
ATOM 4579 C C . ASP A 1 562 ? -5.300 24.758 33.453 1.00 84.94 562 ASP A C 1
ATOM 4581 O O . ASP A 1 562 ? -6.177 23.937 33.181 1.00 84.94 562 ASP A O 1
ATOM 4585 N N . PHE A 1 563 ? -4.057 24.368 33.746 1.00 88.19 563 PHE A N 1
ATOM 4586 C CA . PHE A 1 563 ? -3.662 22.965 33.711 1.00 88.19 563 PHE A CA 1
ATOM 4587 C C . PHE A 1 563 ? -4.299 22.139 34.840 1.00 88.19 563 PHE A C 1
ATOM 4589 O O . PHE A 1 563 ? -4.642 20.977 34.615 1.00 88.19 563 PHE A O 1
ATOM 4596 N N . LYS A 1 564 ? -4.502 22.724 36.029 1.00 88.94 564 LYS A N 1
ATOM 4597 C CA . LYS A 1 564 ? -5.183 22.067 37.161 1.00 88.94 564 LYS A CA 1
ATOM 4598 C C . LYS A 1 564 ? -6.655 21.763 36.874 1.00 88.94 564 LYS A C 1
ATOM 4600 O O . LYS A 1 564 ? -7.196 20.835 37.467 1.00 88.94 564 LYS A O 1
ATOM 4605 N N . THR A 1 565 ? -7.289 22.476 35.941 1.00 87.19 565 THR A N 1
ATOM 4606 C CA . THR A 1 565 ? -8.684 22.202 35.544 1.00 87.19 565 THR A CA 1
ATOM 4607 C C . THR A 1 565 ? -8.864 20.867 34.808 1.00 87.19 565 THR A C 1
ATOM 4609 O O . THR A 1 565 ? -9.990 20.405 34.618 1.00 87.19 565 THR A O 1
ATOM 4612 N N . ILE A 1 566 ? -7.774 20.234 34.364 1.00 91.81 566 ILE A N 1
ATOM 4613 C CA . ILE A 1 566 ? -7.813 19.014 33.559 1.00 91.81 566 ILE A CA 1
ATOM 4614 C C . ILE A 1 566 ? -7.956 17.785 34.466 1.00 91.81 566 ILE A C 1
ATOM 4616 O O . ILE A 1 566 ? -7.037 17.437 35.207 1.00 91.81 566 ILE A O 1
ATOM 4620 N N . LYS A 1 567 ? -9.053 17.034 34.318 1.00 93.75 567 LYS A N 1
ATOM 4621 C CA . LYS A 1 567 ? -9.198 15.703 34.928 1.00 93.75 567 LYS A CA 1
ATOM 4622 C C . LYS A 1 567 ? -8.379 14.662 34.160 1.00 93.75 567 LYS A C 1
ATOM 4624 O O . LYS A 1 567 ? -8.852 14.069 33.190 1.00 93.75 567 LYS A O 1
ATOM 4629 N N . ILE A 1 568 ? -7.137 14.443 34.591 1.00 94.81 568 ILE A N 1
ATOM 4630 C CA . ILE A 1 568 ? -6.220 13.444 34.026 1.00 94.81 568 ILE A CA 1
ATOM 4631 C C . ILE A 1 568 ? -6.006 12.275 34.991 1.00 94.81 568 ILE A C 1
ATOM 4633 O O . ILE A 1 568 ? -5.575 12.456 36.125 1.00 94.81 568 ILE A O 1
ATOM 4637 N N . ARG A 1 569 ? -6.250 11.053 34.512 1.00 95.62 569 ARG A N 1
ATOM 4638 C CA . ARG A 1 569 ? -5.956 9.809 35.226 1.00 95.62 569 ARG A CA 1
ATOM 4639 C C . ARG A 1 569 ? -4.765 9.099 34.571 1.00 95.62 569 ARG A C 1
ATOM 4641 O O . ARG A 1 569 ? -4.952 8.498 33.509 1.00 95.62 569 ARG A O 1
ATOM 4648 N N . PRO A 1 570 ? -3.551 9.156 35.147 1.00 96.06 570 PRO A N 1
ATOM 4649 C CA . PRO A 1 570 ? -2.429 8.352 34.669 1.00 96.06 570 PRO A CA 1
ATOM 4650 C C . PRO A 1 570 ? -2.714 6.855 34.836 1.00 96.06 570 PRO A C 1
ATOM 4652 O O . PRO A 1 570 ? -3.469 6.451 35.718 1.00 96.06 570 PRO A O 1
ATOM 4655 N N . HIS A 1 571 ? -2.135 6.024 33.974 1.00 96.00 571 HIS A N 1
ATOM 4656 C CA . HIS A 1 571 ? -2.259 4.567 34.062 1.00 96.00 571 HIS A CA 1
ATOM 4657 C C . HIS A 1 571 ? -1.056 3.956 34.786 1.00 96.00 571 HIS A C 1
ATOM 4659 O O . HIS A 1 571 ? 0.038 4.504 34.714 1.00 96.00 571 HIS A O 1
ATOM 4665 N N . ASN A 1 572 ? -1.239 2.795 35.423 1.00 92.38 572 ASN A N 1
ATOM 4666 C CA . ASN A 1 572 ? -0.173 2.124 36.183 1.00 92.38 572 ASN A CA 1
ATOM 4667 C C . ASN A 1 572 ? 1.013 1.714 35.296 1.00 92.38 572 ASN A C 1
ATOM 4669 O O . ASN A 1 572 ? 2.164 1.858 35.693 1.00 92.38 572 ASN A O 1
ATOM 4673 N N . THR A 1 573 ? 0.737 1.238 34.080 1.00 90.31 573 THR A N 1
ATOM 4674 C CA . THR A 1 573 ? 1.774 0.900 33.101 1.00 90.31 573 THR A CA 1
ATOM 4675 C C . THR A 1 573 ? 2.299 2.176 32.456 1.00 90.31 573 THR A C 1
ATOM 4677 O O . THR A 1 573 ? 1.585 2.825 31.691 1.00 90.31 573 THR A O 1
ATOM 4680 N N . ILE A 1 574 ? 3.544 2.528 32.768 1.00 89.19 574 ILE A N 1
ATOM 4681 C CA . ILE A 1 574 ? 4.281 3.682 32.237 1.00 89.19 574 ILE A CA 1
ATOM 4682 C C . ILE A 1 574 ? 3.418 4.973 32.213 1.00 89.19 574 ILE A C 1
ATOM 4684 O O . ILE A 1 574 ? 3.058 5.478 31.141 1.00 89.19 574 ILE A O 1
ATOM 4688 N N . PRO A 1 575 ? 3.105 5.555 33.392 1.00 90.44 575 PRO A N 1
ATOM 4689 C CA . PRO A 1 575 ? 2.190 6.697 33.555 1.00 90.44 575 PRO A CA 1
ATOM 4690 C C . PRO A 1 575 ? 2.490 7.905 32.659 1.00 90.44 575 PRO A C 1
ATOM 4692 O O . PRO A 1 575 ? 1.596 8.646 32.250 1.00 90.44 575 PRO A O 1
ATOM 4695 N N . LYS A 1 576 ? 3.773 8.108 32.330 1.00 89.94 576 LYS A N 1
ATOM 4696 C CA . LYS A 1 576 ? 4.235 9.189 31.450 1.00 89.94 576 LYS A CA 1
ATOM 4697 C C . LYS A 1 576 ? 3.645 9.097 30.039 1.00 89.94 576 LYS A C 1
ATOM 4699 O O . LYS A 1 576 ? 3.426 10.134 29.418 1.00 89.94 576 LYS A O 1
ATOM 4704 N N . TRP A 1 577 ? 3.403 7.889 29.531 1.00 92.56 577 TRP A N 1
ATOM 4705 C CA . TRP A 1 577 ? 2.949 7.641 28.159 1.00 92.56 577 TRP A CA 1
ATOM 4706 C C . TRP A 1 577 ? 1.490 7.219 28.063 1.00 92.56 577 TRP A C 1
ATOM 4708 O O . TRP A 1 577 ? 0.940 7.252 26.965 1.00 92.56 577 TRP A O 1
ATOM 4718 N N . ASN A 1 578 ? 0.868 6.844 29.179 1.00 96.31 578 ASN A N 1
ATOM 4719 C CA . ASN A 1 578 ? -0.483 6.305 29.192 1.00 96.31 578 ASN A CA 1
ATOM 4720 C C . ASN A 1 578 ? -1.334 7.033 30.230 1.00 96.31 578 ASN A C 1
ATOM 4722 O O . ASN A 1 578 ? -1.062 6.981 31.430 1.00 96.31 578 ASN A O 1
ATOM 4726 N N . TYR A 1 579 ? -2.376 7.710 29.763 1.00 97.00 579 TYR A N 1
ATOM 4727 C CA . TYR A 1 579 ? -3.313 8.428 30.620 1.00 97.00 579 TYR A CA 1
ATOM 4728 C C . TYR A 1 579 ? -4.690 8.511 29.969 1.00 97.00 579 TYR A C 1
ATOM 4730 O O . TYR A 1 579 ? -4.827 8.411 28.752 1.00 97.00 579 TYR A O 1
ATOM 4738 N N . THR A 1 580 ? -5.713 8.734 30.786 1.00 97.31 580 THR A N 1
ATOM 4739 C CA . THR A 1 580 ? -7.070 9.038 30.331 1.00 97.31 580 THR A CA 1
ATOM 4740 C C . THR A 1 580 ? -7.449 10.446 30.761 1.00 97.31 580 THR A C 1
ATOM 4742 O O . THR A 1 580 ? -7.291 10.798 31.927 1.00 97.31 580 THR A O 1
ATOM 4745 N N . LEU A 1 581 ? -7.940 11.250 29.823 1.00 96.50 581 LEU A N 1
ATOM 4746 C CA . LEU A 1 581 ? -8.592 12.524 30.110 1.00 96.50 581 LEU A CA 1
ATOM 4747 C C . LEU A 1 581 ? -10.093 12.293 30.248 1.00 96.50 581 LEU A C 1
ATOM 4749 O O . LEU A 1 581 ? -10.692 11.619 29.409 1.00 96.50 581 LEU A O 1
ATOM 4753 N N . MET A 1 582 ? -10.682 12.845 31.302 1.00 95.25 582 MET A N 1
ATOM 4754 C CA . MET A 1 582 ? -12.106 12.726 31.604 1.00 95.25 582 MET A CA 1
ATOM 4755 C C . MET A 1 582 ? -12.809 14.073 31.400 1.00 95.25 582 MET A C 1
ATOM 4757 O O . MET A 1 582 ? -12.193 15.116 31.631 1.00 95.25 582 MET A O 1
ATOM 4761 N N . PRO A 1 583 ? -14.091 14.081 30.998 1.00 92.75 583 PRO A N 1
ATOM 4762 C CA . PRO A 1 583 ? -14.865 15.311 30.915 1.00 92.75 583 PRO A CA 1
ATOM 4763 C C . PRO A 1 583 ? -15.121 15.909 32.308 1.00 92.75 583 PRO A C 1
ATOM 4765 O O . PRO A 1 583 ? -15.323 15.197 33.295 1.00 92.75 583 PRO A O 1
ATOM 4768 N N . ASN A 1 584 ? -15.176 17.237 32.396 1.00 84.12 584 ASN A N 1
ATOM 4769 C CA . ASN A 1 584 ? -15.349 17.946 33.664 1.00 84.12 584 ASN A CA 1
ATOM 4770 C C . ASN A 1 584 ? -16.774 17.878 34.250 1.00 84.12 584 ASN A C 1
ATOM 4772 O O . ASN A 1 584 ? -16.936 18.221 35.417 1.00 84.12 584 ASN A O 1
ATOM 4776 N N . GLY A 1 585 ? -17.754 17.314 33.533 1.00 60.34 585 GLY A N 1
ATOM 4777 C CA . GLY A 1 585 ? -19.097 17.010 34.056 1.00 60.34 585 GLY A CA 1
ATOM 4778 C C . GLY A 1 585 ? -20.219 17.961 33.620 1.00 60.34 585 GLY A C 1
ATOM 4779 O O . GLY A 1 585 ? -21.343 17.797 34.069 1.00 60.34 585 GLY A O 1
ATOM 4780 N N . GLY A 1 586 ? -19.962 18.920 32.726 1.00 48.88 586 GLY A N 1
ATOM 4781 C CA . GLY A 1 586 ? -20.996 19.803 32.170 1.00 48.88 586 GLY A CA 1
ATOM 4782 C C . GLY A 1 586 ? -21.446 19.362 30.779 1.00 48.88 586 GLY A C 1
ATOM 4783 O O . GLY A 1 586 ? -20.989 19.932 29.792 1.00 48.88 586 GLY A O 1
ATOM 4784 N N . TYR A 1 587 ? -22.308 18.348 30.675 1.00 41.09 587 TYR A N 1
ATOM 4785 C CA . TYR A 1 587 ? -22.995 18.047 29.415 1.00 41.09 587 TYR A CA 1
ATOM 4786 C C . TYR A 1 587 ? -24.371 18.715 29.438 1.00 41.09 587 TYR A C 1
ATOM 4788 O O . TYR A 1 587 ? -25.323 18.162 29.980 1.00 41.09 587 TYR A O 1
ATOM 4796 N N . VAL A 1 588 ? -24.484 19.916 28.865 1.00 39.19 588 VAL A N 1
ATOM 4797 C CA . VAL A 1 588 ? -25.798 20.446 28.479 1.00 39.19 588 VAL A CA 1
ATOM 4798 C C . VAL A 1 588 ? -26.125 19.816 27.133 1.00 39.19 588 VAL A C 1
ATOM 4800 O O . VAL A 1 588 ? -25.578 20.194 26.098 1.00 39.19 588 VAL A O 1
ATOM 4803 N N . SER A 1 589 ? -26.974 18.795 27.173 1.00 35.69 589 SER A N 1
ATOM 4804 C CA . SER A 1 589 ? -27.628 18.228 26.001 1.00 35.69 589 SER A CA 1
ATOM 4805 C C . SER A 1 589 ? -28.544 19.290 25.392 1.00 35.69 589 SER A C 1
ATOM 4807 O O . SER A 1 589 ? -29.704 19.394 25.780 1.00 35.69 589 SER A O 1
ATOM 4809 N N . THR A 1 590 ? -28.048 20.105 24.463 1.00 37.19 590 THR A N 1
ATOM 4810 C CA . THR A 1 590 ? -28.947 20.803 23.542 1.00 37.19 590 THR A CA 1
ATOM 4811 C C . THR A 1 590 ? -29.290 19.845 22.408 1.00 37.19 590 THR A C 1
ATOM 4813 O O . THR A 1 590 ? -28.419 19.449 21.627 1.00 37.19 590 THR A O 1
ATOM 4816 N N . ASN A 1 591 ? -30.553 19.410 22.434 1.00 33.84 591 ASN A N 1
ATOM 4817 C CA . ASN A 1 591 ? -31.222 18.602 21.414 1.00 33.84 591 ASN A CA 1
ATOM 4818 C C . ASN A 1 591 ? -31.045 19.168 20.003 1.00 33.84 591 ASN A C 1
ATOM 4820 O O . ASN A 1 591 ? -31.015 20.414 19.866 1.00 33.84 591 ASN A O 1
#

pLDDT: mean 82.48, std 14.8, range [33.84, 98.06]

Organism: NCBI:txid1872076

Radius of gyration: 42.5 Å; chains: 1; bounding box: 102×109×99 Å

Foldseek 3Di:
DPPPLPQALVQVVVVCVVQQKDFLVRQCVSSVHPDSVVSVVSVVVAQWAFFLPPPRGMIGGPVSFDADPLQWGDDPNTITGPQGHLLSSLLVCQAPDQQADFQVRVCVVRVHRCVVSQVVCVVVLQWPWDQDPNTIGIHGSDPVSRVRNNVVNVVVVVVVVVVVDDDDPVCVVVVVLVVVLVVLVVDDLLRNLLVLLVQLVVVPPCSLVVSCVSNVHDSVSSVVSVCCVVVVVDDPPDPDPVPPDDDDPPPDVVLLVVLCVVCVVFWDDDPPDPDQTEGDDQLQVSQVVCVVVVHHDHSVVSVVSCVVVRYDDDDDDPPQFPVNDDQDPVRVVLQVLLVVVVVVVVVVCVVVVAWEKEWDKDDKAFAAQAWFADDDDDPDARDGDPDPDNVRTQAIWIWIWIARPVVLEIETETEDFGQDPVVRDTQADQALLVNLVSVLVCCVVPVCVSRVPAQEYEYEYECDDRCHLPDLSNQLNNQPSPCQAPQHKYKFAYNDPSRVVVRCCVVSQVVQLSVQQGRHRNNDPVSSQVSSQPRADPVGYGYHYHYDHDHHDDDDDDDPVSSVLWPKAADPSPSSRIIITGHSPDDPPPD

Sequence (591 aa):
MVNIKTYSSAKIKRYLEQYKIATMEDLKKVLGTDVRMTVFRKLKELPLRTSYSHRGKYYALEKSIKFDSLGLWSSKSAWFSSYGTLLETTKVFVMKSEKGYSVTELDDILHVSVKESLINLFKRKSLWRKRISGVYVYFSTSSDVQAKQVVRRREYMYDQNYKLGRVEDGLLQHELKAAIVLFSSLLNEKQKRLYSGLEAIKIGYGGDQIISKLLGIDCHTVARGRKEIMDYDIEVERVRKKGGGRSSIKKSPEIEKVIEYLMEYEKAGDPTGKGLKWIRRTPEKIAEQLALLGIEVSGKAVGTLIKELNYSLRCNSKKISNGGKRLTKEEREERNEQFEYIKKKREEFVKHGYPVISVDTKSKEMIGNFRNHGTRYKKESDLVFDHDFKNYGIGRAIPGGILDVQRYEGFVYVSQSLWDKKDNKFASSETSEFVVENITKWWKCYGKKTYSNSGKILILVDSGGANGYRSRMWKLKLSELFCNKYGMEATVCHYPSGASKWNPIEHRLFSEISKNWQGTPLRSYETVLKYIRSTKTKTGLKVKAYLVRKNYIKGKKISDEDFKTIKIRPHNTIPKWNYTLMPNGGYVSTN

Secondary structure (DSSP, 8-state):
--------HHHHHHHHHHHS-EEHHHHHHHHT---HHHHHHHHTTS-EEE-TGGGG-EEEEGGG----TTSEEEETTEEEETT-SHHHHHHHHHHH-SS-EEHHHHHHHHTS--HHHHHHHHHTTSSEEEEETTEEEEE-SSHHHHHHHHHHHHHHHHHHHHHTS---HHHHHHHHHHHHHHHHHHS-HHHHHHHHHHHHHHH-TTHHHHHHHHHT--HHHHHHHHHHHHTT---SS-SS-TT-SPPP----HHHHHHHHHHHHTT-BS-TT-SPPBB-SS-HHHHHHHHHHTT----HHHHHHHHHHTTB---------GGGGPPP-HHHHHHHHHHHHHHHHHHHHHHHTT--EEEEEE--PEEESSPPPSS----SSPPP--SS--GGGSSEEEEEEEEEETTTTEEEEEEEEEEEETTTTEES----HHHHHHHHHHHIIIIIHHHSTT--EEEEEEESSGGG-TT-HHHHHHHIIIIIIHHT-EEEEEEEPTT-GGGSHHIIIIIHHHHHHTTT----SHHHHHHHHHH-B-TT--EEEEEEE-----S-----HHHHHT--EEE-SSSTTTEEEE---S------